Protein 8WR2 (pdb70)

Organism: Homo sapiens (NCBI:txid9606)

Secondary structure (DSSP, 8-state):
--EEEEEEEEESSS-STHHHHHHHHHHTT-EEEEEEEEEESS-TTSS---EEE--HHHHHHHHHHHHHTT----SEEEE-----HHHHHHHHHHHHHHHHH-TT-EEEE----EEEETTEEEESS-TTHHHHIIIIIHHH-SEE---HHHHHHHHS----SHHHHHHHHHHHHHHS-SEEEE---S---TT-TTEEEEEEEEEEE---EEEEEEEEEEE--SS--SSHHHHHHHHHHHHHHH-TT-HHHHHHHHHHHHHHHHHHHHHHHHHHH-TTPPPPTTTTS---GGGHHHHHSPPP----EE-/--EEEEEEEEESSS-STHHHHHHHHHHTT-EEEEEEEEEESS-TTSS---EEE--HHHHHHHHHHHHHTT----SEEEE-----HHHHHHHHHHHHHHHHH-TT-EEEE----EEEETTEEEESS-TTHHHHIIIIIHHH-SEE--BHHHHHHHHT----SHHHHHHHHHHHHHHS-SEEEEEESSS-BTTBSSEEEEEEEEEEE-TTS-EEEEEEEEEEEPPSS--SSHHHHHHHHHHHHHHHSTT-HHHHHHHHHHHHHHHHHHHHHHHHHHH-TTPPPPTTTTS---GGGHHHHHSPPP-SPPEE-

Foldseek 3Di:
DAEEEFEFAAEQAFAAGCNLQPVLVVLLPYNYDYHHQWYKPDDPQAPDIDTGGHALVNVVVVVVVCVVVVNLAHQEYEYEDDADQNNLVSVLVSLVVNCVVPVNRAYQYAPAFFQDDPHDTDGDYDPVCQVCCQQGVLQSHAAYEYEQSNLCSNQVHHDDEPVVVVVSVVSSVVSHYQKYKYKYLRYDDPPDNQWIKIKIKGWDQDPVGDIDMWIWMWTGRDDPDDAHRLSVNLSSQLVSLCVVVVPCSQRSNQLSVLLSRVQQVVLVVQQCVVQDPPGDGDNSSNRGPPVVSSVCSNPNDRDTGIDTD/DAEEEFEFAAEQDFAAGCNLQPVLVVLQPYNYDYHHQWYKNDDPQDPDIDTGGHDLVNVVVVVVVCVVVVNLAHQEYEYEDDADQSNLVSVLVSLVVSCVVPVNRAYQYALAFFDADVNRTDGDYDPVVLVCCLQGVLQSHAAYEAAQVNLCSNQVHHDDEPVSSVVSVVVSVVSHYQKYKHQFDPYDDPVDPQWTKIKIKGWDPPVDTDMWIKMWIGRDDDDDAHRLSVNLSSQLVVLCVVVVPCNQVSNQLSVLLSVVQQVVLVVQQCVVQDPPGRGDRSSNRTPNVVSSVCSNPNDGDIGMDID

Solvent-accessible surface area: 24996 Å² total; per-residue (Å²): 191,19,67,0,4,0,4,5,13,12,4,0,10,2,6,13,5,3,14,0,0,24,2,0,0,7,4,20,40,4,10,0,1,5,4,9,11,15,20,28,0,0,15,87,49,16,92,72,119,70,19,34,58,15,75,15,103,46,2,84,67,0,12,49,0,3,97,74,15,89,2,5,91,3,41,15,0,1,4,2,85,9,108,45,98,59,10,1,27,32,2,1,65,5,0,79,59,1,42,140,84,28,115,197,5,39,1,0,0,11,0,20,0,0,50,41,118,158,75,127,39,53,54,105,13,66,137,73,0,28,62,10,2,74,124,86,0,0,62,36,2,39,11,0,9,0,27,7,20,6,0,18,47,5,16,63,111,107,4,126,40,56,133,61,0,23,103,1,1,51,41,0,16,99,50,33,0,76,6,0,0,1,25,4,64,91,8,100,19,131,123,40,121,73,38,47,0,0,0,0,0,12,92,58,167,51,151,95,34,59,74,61,68,39,51,1,25,0,28,14,131,69,11,113,31,129,20,69,9,43,38,21,0,20,2,0,0,0,0,0,15,9,74,87,46,80,99,60,0,52,44,0,2,9,45,0,6,0,0,12,32,31,0,22,54,74,0,7,107,45,0,105,87,107,16,23,173,91,83,219,22,44,57,71,30,28,15,2,27,0,8,75,0,24,138,28,0,46,113,5,137,71,73,28,132,6,81,113,77,178,21,58,0,4,0,6,5,16,12,4,0,12,1,6,13,4,3,14,0,0,21,1,0,0,6,4,19,39,4,10,0,1,6,4,7,10,26,20,33,0,0,13,80,49,15,89,73,103,78,21,37,66,15,74,23,106,47,2,86,66,1,18,41,0,3,93,64,25,106,2,2,106,2,50,15,0,2,4,1,88,14,119,54,103,61,8,1,22,33,2,2,76,6,0,77,61,0,43,142,83,32,116,206,5,39,0,0,0,11,0,20,0,0,46,50,136,153,44,111,34,47,67,94,10,59,136,71,0,29,62,8,1,76,129,102,0,0,61,33,2,41,11,0,3,0,14,7,20,6,0,20,43,4,18,65,123,152,10,132,35,54,103,52,0,28,123,1,0,55,56,0,6,93,51,28,0,66,5,0,0,2,31,30,19,85,12,112,15,124,120,30,110,73,49,32,1,2,2,0,0,14,69,57,174,108,76,61,97,48,70,19,67,0,36,1,32,28,100,104,29,137,35,85,33,55,9,43,38,19,0,14,2,0,0,0,0,0,16,10,75,87,50,81,104,60,0,56,37,0,1,6,48,0,8,0,0,11,39,31,0,23,50,80,0,15,101,44,0,118,85,110,19,22,176,87,88,201,23,43,57,66,36,10,17,1,31,0,6,76,0,33,194,27,0,39,115,6,132,71,72,22,121,2,78,89,102

Nearest PDB structures (foldseek):
  4eoh-assembly1_B  TM=9.957E-01  e=9.924E-60  Homo sapiens
  4en4-assembly1_A  TM=9.966E-01  e=2.784E-59  Homo sapiens
  3fhx-assembly1_B  TM=9.952E-01  e=4.664E-59  Homo sapiens
  3keu-assembly1_B  TM=9.971E-01  e=4.664E-59  Homo sapiens
  6yk0-assembly2_D  TM=9.897E-01  e=1.425E-55  Mus musculus

Radius of gyration: 25.41 Å; Cα contacts (8 Å, |Δi|>4): 1283; chains: 2; bounding box: 56×67×77 Å

GO terms:
  GO:0009443 pyridoxal 5'-phosphate salvage (P, IDA)
  GO:0008478 pyridoxal kinase activity (F, EXP)
  GO:0009443 pyridoxal 5'-phosphate salvage (P, IC)
  GO:0008478 pyridoxal kinase activity (F, IMP)
  GO:0009443 pyridoxal 5'-phosphate salvage (P, IMP)
  GO:0034774 secretory granule lumen (C, TAS)
  GO:0035580 specific granule lumen (C, TAS)
  GO:0005576 extracellular region (C, TAS)
  GO:0005829 cytosol (C, TAS)
  GO:0005654 nucleoplasm (C, IDA)
  GO:0000287 magnesium ion binding (F, IDA)
  GO:0005524 ATP binding (F, IDA)
  GO:0030170 pyridoxal phosphate binding (F, IDA)
  GO:0030955 potassium ion binding (F, IDA)
  GO:0031402 sodium ion binding (F, IDA)
  GO:0031403 lithium ion binding (F, IDA)
  GO:0008270 zinc ion binding (F, IDA)
  GO:0008478 pyridoxal kinase activity (F, IDA)
  GO:0042803 protein homodimerization activity (F, IDA)
  GO:0070062 extracellular exosome (C, HDA)

Structure (mmCIF, N/CA/C/O backbone):
data_8WR2
#
_entry.id   8WR2
#
_cell.length_a   94.540
_cell.length_b   116.110
_cell.length_c   169.080
_cell.angle_alpha   90.00
_cell.angle_beta   90.00
_cell.angle_gamma   90.00
#
_symmetry.space_group_name_H-M   'I 2 2 2'
#
loop_
_entity.id
_entity.type
_entity.pdbx_description
1 polymer 'Pyridoxal kinase'
2 branched alpha-D-glucopyranose-(1-1)-alpha-D-glucopyranose
3 non-polymer 'SODIUM ION'
4 non-polymer 2-(3,4-dihydroxyphenyl)-5,7-dihydroxy-4H-chromen-4-one
5 non-polymer (4S)-2-METHYL-2,4-PENTANEDIOL
6 non-polymer 'DIMETHYL SULFOXIDE'
7 water water
#
loop_
_atom_site.group_PDB
_atom_site.id
_atom_site.type_symbol
_atom_site.label_atom_id
_atom_site.label_alt_id
_atom_site.label_comp_id
_atom_site.label_asym_id
_atom_site.label_entity_id
_atom_site.label_seq_id
_atom_site.pdbx_PDB_ins_code
_atom_site.Cartn_x
_atom_site.Cartn_y
_atom_site.Cartn_z
_atom_site.occupancy
_atom_site.B_iso_or_equiv
_atom_site.auth_seq_id
_atom_site.auth_comp_id
_atom_site.auth_asym_id
_atom_site.auth_atom_id
_atom_site.pdbx_PDB_model_num
ATOM 1 N N . GLU A 1 4 ? 16.604 0.875 21.510 1.00 60.62 4 GLU B N 1
ATOM 2 C CA . GLU A 1 4 ? 16.429 0.696 20.070 1.00 57.44 4 GLU B CA 1
ATOM 3 C C . GLU A 1 4 ? 16.262 2.041 19.349 1.00 51.44 4 GLU B C 1
ATOM 4 O O . GLU A 1 4 ? 16.857 2.233 18.289 1.00 51.75 4 GLU B O 1
ATOM 10 N N . CYS A 1 5 ? 15.472 2.978 19.894 1.00 41.88 5 CYS B N 1
ATOM 11 C CA . CYS A 1 5 ? 15.338 4.302 19.277 1.00 39.95 5 CYS B CA 1
ATOM 12 C C . CYS A 1 5 ? 16.031 5.344 20.151 1.00 39.90 5 CYS B C 1
ATOM 13 O O . CYS A 1 5 ? 15.516 5.719 21.210 1.00 36.66 5 CYS B O 1
ATOM 16 N N . ARG A 1 6 ? 17.174 5.834 19.681 1.00 38.76 6 ARG B N 1
ATOM 17 C CA . ARG A 1 6 ? 18.076 6.667 20.468 1.00 37.59 6 ARG B CA 1
ATOM 18 C C . ARG A 1 6 ? 17.908 8.137 20.107 1.00 36.13 6 ARG B C 1
ATOM 19 O O . ARG A 1 6 ? 17.986 8.510 18.931 1.00 36.10 6 ARG B O 1
ATOM 27 N N . VAL A 1 7 ? 17.708 8.959 21.133 1.00 31.54 7 VAL B N 1
ATOM 28 C CA . VAL A 1 7 ? 17.493 10.395 21.015 1.00 33.08 7 VAL B CA 1
ATOM 29 C C . VAL A 1 7 ? 18.628 11.087 21.758 1.00 35.24 7 VAL B C 1
ATOM 30 O O . VAL A 1 7 ? 18.880 10.779 22.927 1.00 35.54 7 VAL B O 1
ATOM 34 N N . LEU A 1 8 ? 19.301 12.013 21.098 1.00 34.97 8 LEU B N 1
ATOM 35 C CA . LEU A 1 8 ? 20.252 12.893 21.775 1.00 36.24 8 LEU B CA 1
ATOM 36 C C . LEU A 1 8 ? 19.583 14.254 21.981 1.00 33.87 8 LEU B C 1
ATOM 37 O O . LEU A 1 8 ? 19.339 14.988 21.017 1.00 33.26 8 LEU B O 1
ATOM 42 N N . SER A 1 9 ? 19.274 14.587 23.233 1.00 32.90 9 SER B N 1
ATOM 43 C CA . SER A 1 9 ? 18.578 15.821 23.570 1.00 32.57 9 SER B CA 1
ATOM 44 C C . SER A 1 9 ? 19.560 16.775 24.247 1.00 32.07 9 SER B C 1
ATOM 45 O O . SER A 1 9 ? 20.077 16.468 25.323 1.00 32.85 9 SER B O 1
ATOM 48 N N . ILE A 1 10 ? 19.806 17.925 23.629 1.00 34.27 10 ILE B N 1
ATOM 49 C CA . ILE A 1 10 ? 20.758 18.913 24.138 1.00 33.17 10 ILE B CA 1
ATOM 50 C C . ILE A 1 10 ? 19.964 20.132 24.583 1.00 37.41 10 ILE B C 1
ATOM 51 O O . ILE A 1 10 ? 19.645 20.999 23.755 1.00 35.54 10 ILE B O 1
ATOM 56 N N . GLN A 1 11 ? 19.662 20.213 25.890 1.00 34.00 11 GLN B N 1
ATOM 57 C CA . GLN A 1 11 ? 18.771 21.225 26.444 1.00 33.68 11 GLN B CA 1
ATOM 58 C C . GLN A 1 11 ? 19.125 21.521 27.904 1.00 34.51 11 GLN B C 1
ATOM 59 O O . GLN A 1 11 ? 19.942 20.840 28.521 1.00 35.98 11 GLN B O 1
ATOM 65 N N . SER A 1 12 ? 18.454 22.536 28.455 1.00 34.87 12 SER B N 1
ATOM 66 C CA . SER A 1 12 ? 18.665 22.971 29.835 1.00 36.08 12 SER B CA 1
ATOM 67 C C . SER A 1 12 ? 18.290 21.888 30.846 1.00 36.80 12 SER B C 1
ATOM 68 O O . SER A 1 12 ? 17.353 21.111 30.640 1.00 34.01 12 SER B O 1
ATOM 71 N N . HIS A 1 13 ? 18.998 21.879 31.981 1.00 35.21 13 HIS B N 1
ATOM 72 C CA . HIS A 1 13 ? 18.605 21.095 33.152 1.00 34.20 13 HIS B CA 1
ATOM 73 C C . HIS A 1 13 ? 18.321 22.028 34.320 1.00 36.79 13 HIS B C 1
ATOM 74 O O . HIS A 1 13 ? 19.053 22.999 34.533 1.00 36.82 13 HIS B O 1
ATOM 81 N N . VAL A 1 14 ? 17.248 21.744 35.070 1.00 33.26 14 VAL B N 1
ATOM 82 C CA . VAL A 1 14 ? 16.961 22.444 36.311 1.00 36.38 14 VAL B CA 1
ATOM 83 C C . VAL A 1 14 ? 16.891 21.400 37.416 1.00 38.69 14 VAL B C 1
ATOM 84 O O . VAL A 1 14 ? 16.548 20.235 37.170 1.00 34.66 14 VAL B O 1
ATOM 88 N N . ILE A 1 15 ? 17.242 21.823 38.639 1.00 35.81 15 ILE B N 1
ATOM 89 C CA . ILE A 1 15 ? 17.109 20.955 39.813 1.00 34.66 15 ILE B CA 1
ATOM 90 C C . ILE A 1 15 ? 15.642 20.790 40.183 1.00 35.32 15 ILE B C 1
ATOM 91 O O . ILE A 1 15 ? 15.106 19.681 40.232 1.00 38.26 15 ILE B O 1
ATOM 96 N N . ARG A 1 16 ? 14.992 21.894 40.501 1.00 36.10 16 ARG B N 1
ATOM 97 C CA . ARG A 1 16 ? 13.569 21.916 40.781 1.00 36.23 16 ARG B CA 1
ATOM 98 C C . ARG A 1 16 ? 12.842 22.263 39.487 1.00 37.40 16 ARG B C 1
ATOM 99 O O . ARG A 1 16 ? 13.140 23.295 38.876 1.00 38.76 16 ARG B O 1
ATOM 107 N N . GLY A 1 17 ? 11.890 21.424 39.088 1.00 35.34 17 GLY B N 1
ATOM 108 C CA . GLY A 1 17 ? 10.935 21.800 38.057 1.00 36.21 17 GLY B CA 1
ATOM 109 C C . GLY A 1 17 ? 11.182 21.085 36.740 1.00 37.34 17 GLY B C 1
ATOM 110 O O . GLY A 1 17 ? 12.021 20.182 36.626 1.00 32.58 17 GLY B O 1
ATOM 111 N N . TYR A 1 18 ? 10.415 21.513 35.717 1.00 34.25 18 TYR B N 1
ATOM 112 C CA . TYR A 1 18 ? 10.328 20.772 34.449 1.00 34.95 18 TYR B CA 1
ATOM 113 C C . TYR A 1 18 ? 10.354 21.742 33.272 1.00 37.15 18 TYR B C 1
ATOM 114 O O . TYR A 1 18 ? 9.304 22.205 32.819 1.00 39.57 18 TYR B O 1
ATOM 123 N N . VAL A 1 19 ? 11.564 22.058 32.801 1.00 35.58 19 VAL B N 1
ATOM 124 C CA . VAL A 1 19 ? 11.787 22.792 31.568 1.00 35.09 19 VAL B CA 1
ATOM 125 C C . VAL A 1 19 ? 12.948 22.111 30.860 1.00 34.61 19 VAL B C 1
ATOM 126 O O . VAL A 1 19 ? 13.703 21.356 31.471 1.00 35.60 19 VAL B O 1
ATOM 130 N N . GLY A 1 20 ? 13.092 22.382 29.560 1.00 33.40 20 GLY B N 1
ATOM 131 C CA . GLY A 1 20 ? 14.233 21.834 28.825 1.00 31.56 20 GLY B CA 1
ATOM 132 C C . GLY A 1 20 ? 14.281 20.304 28.899 1.00 31.88 20 GLY B C 1
ATOM 133 O O . GLY A 1 20 ? 13.264 19.615 28.746 1.00 32.43 20 GLY B O 1
ATOM 134 N N . ASN A 1 21 ? 15.469 19.758 29.183 1.00 31.95 21 ASN B N 1
ATOM 135 C CA . ASN A 1 21 ? 15.613 18.309 29.322 1.00 34.08 21 ASN B CA 1
ATOM 136 C C . ASN A 1 21 ? 14.761 17.714 30.443 1.00 32.90 21 ASN B C 1
ATOM 137 O O . ASN A 1 21 ? 14.458 16.512 30.397 1.00 33.16 21 ASN B O 1
ATOM 142 N N . ARG A 1 22 ? 14.383 18.502 31.451 1.00 33.77 22 ARG B N 1
ATOM 143 C CA . ARG A 1 22 ? 13.528 17.970 32.510 1.00 33.47 22 ARG B CA 1
ATOM 144 C C . ARG A 1 22 ? 12.099 17.789 32.020 1.00 35.18 22 ARG B C 1
ATOM 145 O O . ARG A 1 22 ? 11.388 16.890 32.490 1.00 34.16 22 ARG B O 1
ATOM 153 N N . ALA A 1 23 ? 11.648 18.660 31.108 1.00 33.29 23 ALA B N 1
ATOM 154 C CA . ALA A 1 23 ? 10.349 18.474 30.479 1.00 35.65 23 ALA B CA 1
ATOM 155 C C . ALA A 1 23 ? 10.379 17.348 29.448 1.00 33.29 23 ALA B C 1
ATOM 156 O O . ALA A 1 23 ? 9.403 16.608 29.330 1.00 36.50 23 ALA B O 1
ATOM 158 N N . ALA A 1 24 ? 11.485 17.180 28.720 1.00 31.47 24 ALA B N 1
ATOM 159 C CA . ALA A 1 24 ? 11.525 16.234 27.605 1.00 33.55 24 ALA B CA 1
ATOM 160 C C . ALA A 1 24 ? 11.866 14.800 28.014 1.00 34.88 24 ALA B C 1
ATOM 161 O O . ALA A 1 24 ? 11.385 13.861 27.369 1.00 31.04 24 ALA B O 1
ATOM 163 N N . THR A 1 25 ? 12.661 14.592 29.072 1.00 31.90 25 THR B N 1
ATOM 164 C CA . THR A 1 25 ? 13.298 13.289 29.239 1.00 30.69 25 THR B CA 1
ATOM 165 C C . THR A 1 25 ? 12.320 12.249 29.771 1.00 33.43 25 THR B C 1
ATOM 166 O O . THR A 1 25 ? 12.141 11.194 29.155 1.00 31.99 25 THR B O 1
ATOM 170 N N . PHE A 1 26 ? 11.713 12.510 30.935 1.00 32.08 26 PHE B N 1
ATOM 171 C CA . PHE A 1 26 ? 10.789 11.535 31.517 1.00 33.73 26 PHE B CA 1
ATOM 172 C C . PHE A 1 26 ? 9.700 11.091 30.548 1.00 32.09 26 PHE B C 1
ATOM 173 O O . PHE A 1 26 ? 9.489 9.878 30.421 1.00 31.34 26 PHE B O 1
ATOM 181 N N . PRO A 1 27 ? 8.991 11.986 29.842 1.00 32.17 27 PRO B N 1
ATOM 182 C CA . PRO A 1 27 ? 7.947 11.499 28.916 1.00 32.21 27 PRO B CA 1
ATOM 183 C C . PRO A 1 27 ? 8.505 10.613 27.816 1.00 31.88 27 PRO B C 1
ATOM 184 O O . PRO A 1 27 ? 7.920 9.566 27.510 1.00 32.56 27 PRO B O 1
ATOM 188 N N . LEU A 1 28 ? 9.640 10.989 27.227 1.00 30.11 28 LEU B N 1
ATOM 189 C CA . LEU A 1 28 ? 10.212 10.147 26.182 1.00 32.96 28 LEU B CA 1
ATOM 190 C C . LEU A 1 28 ? 10.669 8.812 26.740 1.00 31.96 28 LEU B C 1
ATOM 191 O O . LEU A 1 28 ? 10.547 7.786 26.062 1.00 31.23 28 LEU B O 1
ATOM 196 N N . GLN A 1 29 ? 11.224 8.802 27.966 1.00 31.04 29 GLN B N 1
ATOM 197 C CA . GLN A 1 29 ? 11.589 7.525 28.588 1.00 30.88 29 GLN B CA 1
ATOM 198 C C . GLN A 1 29 ? 10.353 6.668 28.846 1.00 31.85 29 GLN B C 1
ATOM 199 O O . GLN A 1 29 ? 10.382 5.447 28.665 1.00 32.09 29 GLN B O 1
ATOM 205 N N . VAL A 1 30 ? 9.267 7.295 29.301 1.00 30.43 30 VAL B N 1
ATOM 206 C CA . VAL A 1 30 ? 8.020 6.575 29.553 1.00 31.20 30 VAL B CA 1
ATOM 207 C C . VAL A 1 30 ? 7.501 5.932 28.264 1.00 33.13 30 VAL B C 1
ATOM 208 O O . VAL A 1 30 ? 6.913 4.842 28.288 1.00 34.42 30 VAL B O 1
ATOM 212 N N . LEU A 1 31 ? 7.721 6.589 27.129 1.00 32.84 31 LEU B N 1
ATOM 213 C CA . LEU A 1 31 ? 7.297 6.108 25.821 1.00 35.11 31 LEU B CA 1
ATOM 214 C C . LEU A 1 31 ? 8.289 5.145 25.189 1.00 35.55 31 LEU B C 1
ATOM 215 O O . LEU A 1 31 ? 8.047 4.687 24.070 1.00 39.57 31 LEU B O 1
ATOM 220 N N . GLY A 1 32 ? 9.381 4.811 25.877 1.00 35.73 32 GLY B N 1
ATOM 221 C CA . GLY A 1 32 ? 10.284 3.770 25.422 1.00 34.26 32 GLY B CA 1
ATOM 222 C C . GLY A 1 32 ? 11.501 4.223 24.650 1.00 37.93 32 GLY B C 1
ATOM 223 O O . GLY A 1 32 ? 12.242 3.369 24.147 1.00 35.14 32 GLY B O 1
ATOM 224 N N . PHE A 1 33 ? 11.747 5.531 24.550 1.00 32.73 33 PHE B N 1
ATOM 225 C CA . PHE A 1 33 ? 12.917 6.027 23.831 1.00 32.39 33 PHE B CA 1
ATOM 226 C C . PHE A 1 33 ? 14.160 5.971 24.722 1.00 35.06 33 PHE B C 1
ATOM 227 O O . PHE A 1 33 ? 14.104 6.304 25.908 1.00 33.78 33 PHE B O 1
ATOM 235 N N . GLU A 1 34 ? 15.289 5.571 24.135 1.00 36.38 34 GLU B N 1
ATOM 236 C CA . GLU A 1 34 ? 16.605 5.658 24.786 1.00 37.90 34 GLU B CA 1
ATOM 237 C C . GLU A 1 34 ? 17.094 7.095 24.614 1.00 36.10 34 GLU B C 1
ATOM 238 O O . GLU A 1 34 ? 17.863 7.417 23.710 1.00 36.40 34 GLU B O 1
ATOM 244 N N . ILE A 1 35 ? 16.622 7.981 25.467 1.00 35.11 35 ILE B N 1
ATOM 245 C CA . ILE A 1 35 ? 16.984 9.385 25.336 1.00 34.38 35 ILE B CA 1
ATOM 246 C C . ILE A 1 35 ? 18.191 9.680 26.215 1.00 35.36 35 ILE B C 1
ATOM 247 O O . ILE A 1 35 ? 18.225 9.327 27.406 1.00 36.20 35 ILE B O 1
ATOM 252 N N . ASP A 1 36 ? 19.197 10.290 25.597 1.00 38.53 36 ASP B N 1
ATOM 253 C CA . ASP A 1 36 ? 20.444 10.696 26.227 1.00 37.87 36 ASP B CA 1
ATOM 254 C C . ASP A 1 36 ? 20.417 12.213 26.376 1.00 36.16 36 ASP B C 1
ATOM 255 O O . ASP A 1 36 ? 20.192 12.927 25.391 1.00 34.63 36 ASP B O 1
ATOM 260 N N . ALA A 1 37 ? 20.649 12.705 27.590 1.00 34.27 37 ALA B N 1
ATOM 261 C CA . ALA A 1 37 ? 20.446 14.121 27.908 1.00 34.83 37 ALA B CA 1
ATOM 262 C C . ALA A 1 37 ? 21.795 14.811 28.069 1.00 36.59 37 ALA B C 1
ATOM 263 O O . ALA A 1 37 ? 22.527 14.545 29.031 1.00 37.26 37 ALA B O 1
ATOM 265 N N . VAL A 1 38 ? 22.112 15.713 27.151 1.00 35.80 38 VAL B N 1
ATOM 266 C CA . VAL A 1 38 ? 23.225 16.636 27.334 1.00 37.83 38 VAL B CA 1
ATOM 267 C C . VAL A 1 38 ? 22.665 17.908 27.955 1.00 36.91 38 VAL B C 1
ATOM 268 O O . VAL A 1 38 ? 21.856 18.607 27.331 1.00 36.66 38 VAL B O 1
ATOM 272 N N . ASN A 1 39 ? 23.108 18.224 29.169 1.00 33.57 39 ASN B N 1
ATOM 273 C CA . ASN A 1 39 ? 22.559 19.344 29.924 1.00 37.21 39 ASN B CA 1
ATOM 274 C C . ASN A 1 39 ? 23.369 20.583 29.584 1.00 40.66 39 ASN B C 1
ATOM 275 O O . ASN A 1 39 ? 24.521 20.721 30.012 1.00 39.34 39 ASN B O 1
ATOM 280 N N . SER A 1 40 ? 22.762 21.480 28.814 1.00 37.88 40 SER B N 1
ATOM 281 C CA . SER A 1 40 ? 23.456 22.661 28.321 1.00 39.43 40 SER B CA 1
ATOM 282 C C . SER A 1 40 ? 23.567 23.738 29.383 1.00 39.05 40 SER B C 1
ATOM 283 O O . SER A 1 40 ? 24.389 24.647 29.234 1.00 41.40 40 SER B O 1
ATOM 286 N N . VAL A 1 41 ? 22.726 23.685 30.420 1.00 36.32 41 VAL B N 1
ATOM 287 C CA . VAL A 1 41 ? 22.923 24.430 31.660 1.00 38.90 41 VAL B CA 1
ATOM 288 C C . VAL A 1 41 ? 22.492 23.525 32.813 1.00 41.49 41 VAL B C 1
ATOM 289 O O . VAL A 1 41 ? 21.834 22.494 32.615 1.00 35.23 41 VAL B O 1
ATOM 293 N N . GLN A 1 42 ? 22.916 23.887 34.024 1.00 35.89 42 GLN B N 1
ATOM 294 C CA . GLN A 1 42 ? 22.382 23.281 35.241 1.00 35.81 42 GLN B CA 1
ATOM 295 C C . GLN A 1 42 ? 22.022 24.434 36.167 1.00 40.16 42 GLN B C 1
ATOM 296 O O . GLN A 1 42 ? 22.905 25.078 36.745 1.00 40.37 42 GLN B O 1
ATOM 302 N N . PHE A 1 43 ? 20.728 24.724 36.278 1.00 36.24 43 PHE B N 1
ATOM 303 C CA . PHE A 1 43 ? 20.248 25.797 37.132 1.00 38.14 43 PHE B CA 1
ATOM 304 C C . PHE A 1 43 ? 19.397 25.235 38.257 1.00 38.62 43 PHE B C 1
ATOM 305 O O . PHE A 1 43 ? 18.829 24.142 38.156 1.00 34.97 43 PHE B O 1
ATOM 313 N N . SER A 1 44 ? 19.273 26.028 39.321 1.00 34.96 44 SER B N 1
ATOM 314 C CA . SER A 1 44 ? 18.462 25.608 40.458 1.00 37.25 44 SER B CA 1
ATOM 315 C C . SER A 1 44 ? 16.995 25.458 40.059 1.00 37.34 44 SER B C 1
ATOM 316 O O . SER A 1 44 ? 16.295 24.558 40.541 1.00 36.78 44 SER B O 1
ATOM 319 N N . ASN A 1 45 ? 16.523 26.317 39.166 1.00 33.44 45 ASN B N 1
ATOM 320 C CA . ASN A 1 45 ? 15.131 26.355 38.730 1.00 36.11 45 ASN B CA 1
ATOM 321 C C . ASN A 1 45 ? 15.093 27.279 37.515 1.00 35.61 45 ASN B C 1
ATOM 322 O O . ASN A 1 45 ? 16.122 27.839 37.117 1.00 35.21 45 ASN B O 1
ATOM 327 N N . HIS A 1 46 ? 13.917 27.421 36.905 1.00 35.88 46 HIS B N 1
ATOM 328 C CA . HIS A 1 46 ? 13.908 28.217 35.682 1.00 36.37 46 HIS B CA 1
ATOM 329 C C . HIS A 1 46 ? 13.884 29.711 36.030 1.00 42.55 46 HIS B C 1
ATOM 330 O O . HIS A 1 46 ? 13.640 30.109 37.178 1.00 37.44 46 HIS B O 1
ATOM 337 N N . THR A 1 47 ? 14.163 30.546 35.020 1.00 39.39 47 THR B N 1
ATOM 338 C CA . THR A 1 47 ? 14.369 31.974 35.252 1.00 43.76 47 THR B CA 1
ATOM 339 C C . THR A 1 47 ? 13.072 32.752 35.438 1.00 44.92 47 THR B C 1
ATOM 340 O O . THR A 1 47 ? 13.125 33.982 35.564 1.00 42.77 47 THR B O 1
ATOM 344 N N . GLY A 1 48 ? 11.921 32.084 35.454 1.00 42.22 48 GLY B N 1
ATOM 345 C CA . GLY A 1 48 ? 10.677 32.741 35.819 1.00 45.10 48 GLY B CA 1
ATOM 346 C C . GLY A 1 48 ? 10.473 32.951 37.308 1.00 46.88 48 GLY B C 1
ATOM 347 O O . GLY A 1 48 ? 9.556 33.677 37.710 1.00 47.41 48 GLY B O 1
ATOM 348 N N . TYR A 1 49 ? 11.299 32.324 38.137 1.00 41.82 49 TYR B N 1
ATOM 349 C CA . TYR A 1 49 ? 11.231 32.493 39.578 1.00 41.22 49 TYR B CA 1
ATOM 350 C C . TYR A 1 49 ? 11.869 33.815 39.975 1.00 43.40 49 TYR B C 1
ATOM 351 O O . TYR A 1 49 ? 12.714 34.358 39.261 1.00 42.61 49 TYR B O 1
ATOM 360 N N . ALA A 1 50 ? 11.502 34.289 41.164 1.00 44.04 50 ALA B N 1
ATOM 361 C CA . ALA A 1 50 ? 12.175 35.450 41.744 1.00 47.02 50 ALA B CA 1
ATOM 362 C C . ALA A 1 50 ? 13.692 35.281 41.755 1.00 49.04 50 ALA B C 1
ATOM 363 O O . ALA A 1 50 ? 14.425 36.224 41.444 1.00 47.62 50 ALA B O 1
ATOM 365 N N . HIS A 1 51 ? 14.190 34.086 42.097 1.00 43.04 51 HIS B N 1
ATOM 366 C CA . HIS A 1 51 ? 15.628 33.836 42.152 1.00 41.13 51 HIS B CA 1
ATOM 367 C C . HIS A 1 51 ? 15.997 32.613 41.320 1.00 44.04 51 HIS B C 1
ATOM 368 O O . HIS A 1 51 ? 15.174 31.728 41.090 1.00 42.62 51 HIS B O 1
ATOM 375 N N . TRP A 1 52 ? 17.264 32.564 40.907 1.00 40.41 52 TRP B N 1
ATOM 376 C CA . TRP A 1 52 ? 17.839 31.426 40.210 1.00 44.71 52 TRP B CA 1
ATOM 377 C C . TRP A 1 52 ? 19.351 31.581 40.196 1.00 45.61 52 TRP B C 1
ATOM 378 O O . TRP A 1 52 ? 19.874 32.699 40.128 1.00 44.55 52 TRP B O 1
ATOM 389 N N . LYS A 1 53 ? 20.042 30.446 40.276 1.00 39.94 53 LYS B N 1
ATOM 390 C CA . LYS A 1 53 ? 21.490 30.356 40.141 1.00 40.67 53 LYS B CA 1
ATOM 391 C C . LYS A 1 53 ? 21.846 29.080 39.398 1.00 41.09 53 LYS B C 1
ATOM 392 O O . LYS A 1 53 ? 21.098 28.103 39.439 1.00 40.03 53 LYS B O 1
ATOM 398 N N . GLY A 1 54 ? 22.993 29.082 38.730 1.00 42.15 54 GLY B N 1
ATOM 399 C CA . GLY A 1 54 ? 23.455 27.862 38.104 1.00 43.15 54 GLY B CA 1
ATOM 400 C C . GLY A 1 54 ? 24.662 28.105 37.227 1.00 43.07 54 GLY B C 1
ATOM 401 O O . GLY A 1 54 ? 25.244 29.187 37.219 1.00 43.49 54 GLY B O 1
ATOM 402 N N . GLN A 1 55 ? 25.018 27.067 36.487 1.00 41.52 55 GLN B N 1
ATOM 403 C CA . GLN A 1 55 ? 26.203 27.045 35.645 1.00 44.34 55 GLN B CA 1
ATOM 404 C C . GLN A 1 55 ? 25.816 26.711 34.207 1.00 48.20 55 GLN B C 1
ATOM 405 O O . GLN A 1 55 ? 24.858 25.973 33.952 1.00 42.84 55 GLN B O 1
ATOM 411 N N . VAL A 1 56 ? 26.576 27.246 33.262 1.00 45.19 56 VAL B N 1
ATOM 412 C CA . VAL A 1 56 ? 26.291 27.081 31.845 1.00 45.83 56 VAL B CA 1
ATOM 413 C C . VAL A 1 56 ? 27.350 26.158 31.252 1.00 45.98 56 VAL B C 1
ATOM 414 O O . VAL A 1 56 ? 28.521 26.226 31.635 1.00 50.21 56 VAL B O 1
ATOM 418 N N . LEU A 1 57 ? 26.936 25.254 30.361 1.00 42.64 57 LEU B N 1
ATOM 419 C CA . LEU A 1 57 ? 27.885 24.483 29.566 1.00 42.22 57 LEU B CA 1
ATOM 420 C C . LEU A 1 57 ? 28.367 25.337 28.397 1.00 48.41 57 LEU B C 1
ATOM 421 O O . LEU A 1 57 ? 27.556 25.974 27.715 1.00 47.82 57 LEU B O 1
ATOM 426 N N . ASN A 1 58 ? 29.677 25.371 28.161 1.00 47.87 58 ASN B N 1
ATOM 427 C CA . ASN A 1 58 ? 30.168 26.121 27.010 1.00 49.55 58 ASN B CA 1
ATOM 428 C C . ASN A 1 58 ? 30.470 25.166 25.857 1.00 49.59 58 ASN B C 1
ATOM 429 O O . ASN A 1 58 ? 30.480 23.940 26.017 1.00 47.06 58 ASN B O 1
ATOM 434 N N . SER A 1 59 ? 30.691 25.749 24.667 1.00 48.37 59 SER B N 1
ATOM 435 C CA . SER A 1 59 ? 30.784 24.942 23.448 1.00 47.94 59 SER B CA 1
ATOM 436 C C . SER A 1 59 ? 31.996 24.019 23.454 1.00 50.64 59 SER B C 1
ATOM 437 O O . SER A 1 59 ? 31.965 22.955 22.822 1.00 48.26 59 SER B O 1
ATOM 440 N N . ASP A 1 60 ? 33.076 24.411 24.134 1.00 49.74 60 ASP B N 1
ATOM 441 C CA . ASP A 1 60 ? 34.242 23.534 24.220 1.00 51.27 60 ASP B CA 1
ATOM 442 C C . ASP A 1 60 ? 33.923 22.292 25.042 1.00 49.39 60 ASP B C 1
ATOM 443 O O . ASP A 1 60 ? 34.350 21.182 24.700 1.00 48.66 60 ASP B O 1
ATOM 448 N N . GLU A 1 61 ? 33.182 22.475 26.137 1.00 46.54 61 GLU B N 1
ATOM 449 C CA . GLU A 1 61 ? 32.750 21.350 26.964 1.00 47.65 61 GLU B CA 1
ATOM 450 C C . GLU A 1 61 ? 31.756 20.461 26.220 1.00 48.32 61 GLU B C 1
ATOM 451 O O . GLU A 1 61 ? 31.803 19.230 26.343 1.00 47.62 61 GLU B O 1
ATOM 457 N N . LEU A 1 62 ? 30.842 21.069 25.451 1.00 43.33 62 LEU B N 1
ATOM 458 C CA . LEU A 1 62 ? 29.942 20.283 24.615 1.00 44.03 62 LEU B CA 1
ATOM 459 C C . LEU A 1 62 ? 30.729 19.420 23.637 1.00 44.37 62 LEU B C 1
ATOM 460 O O . LEU A 1 62 ? 30.439 18.234 23.469 1.00 43.12 62 LEU B O 1
ATOM 465 N N . GLN A 1 63 ? 31.749 19.999 23.001 1.00 49.13 63 GLN B N 1
ATOM 466 C CA . GLN A 1 63 ? 32.579 19.250 22.065 1.00 48.10 63 GLN B CA 1
ATOM 467 C C . GLN A 1 63 ? 33.321 18.109 22.756 1.00 47.71 63 GLN B C 1
ATOM 468 O O . GLN A 1 63 ? 33.460 17.016 22.191 1.00 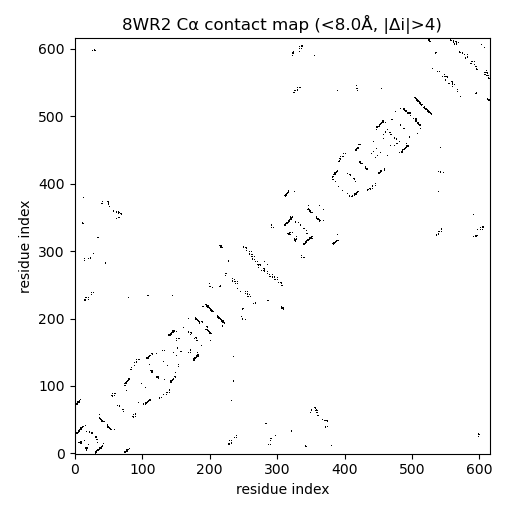49.81 63 GLN B O 1
ATOM 474 N N . GLU A 1 64 ? 33.825 18.357 23.967 0.98 47.45 64 GLU B N 1
ATOM 475 C CA . GLU A 1 64 ? 34.471 17.314 24.764 0.98 50.77 64 GLU B CA 1
ATOM 476 C C . GLU A 1 64 ? 33.540 16.133 25.008 0.98 50.46 64 GLU B C 1
ATOM 477 O O . GLU A 1 64 ? 33.938 14.970 24.862 0.98 50.47 64 GLU B O 1
ATOM 483 N N . LEU A 1 65 ? 32.309 16.410 25.445 1.00 51.19 65 LEU B N 1
ATOM 484 C CA . LEU A 1 65 ? 31.378 15.323 25.736 1.00 47.01 65 LEU B CA 1
ATOM 485 C C . LEU A 1 65 ? 31.056 14.530 24.480 1.00 47.50 65 LEU B C 1
ATOM 486 O O . LEU A 1 65 ? 31.025 13.293 24.507 1.00 47.44 65 LEU B O 1
ATOM 491 N N . TYR A 1 66 ? 30.826 15.222 23.357 1.00 49.06 66 TYR B N 1
ATOM 492 C CA . TYR A 1 66 ? 30.603 14.500 22.112 1.00 47.37 66 TYR B CA 1
ATOM 493 C C . TYR A 1 66 ? 31.826 13.672 21.747 1.00 47.47 66 TYR B C 1
ATOM 494 O O . TYR A 1 66 ? 31.702 12.546 21.251 1.00 46.81 66 TYR B O 1
ATOM 503 N N . GLU A 1 67 ? 33.021 14.203 22.002 1.00 49.59 67 GLU B N 1
ATOM 504 C CA . GLU A 1 67 ? 34.228 13.437 21.707 1.00 50.95 67 GLU B CA 1
ATOM 505 C C . GLU A 1 67 ? 34.278 12.144 22.509 1.00 51.89 67 GLU B C 1
ATOM 506 O O . GLU A 1 67 ? 34.709 11.107 21.998 1.00 51.07 67 GLU B O 1
ATOM 512 N N . GLY A 1 68 ? 33.851 12.186 23.772 1.00 49.40 68 GLY B N 1
ATOM 513 C CA . GLY A 1 68 ? 33.780 10.958 24.541 1.00 49.71 68 GLY B CA 1
ATOM 514 C C . GLY A 1 68 ? 32.854 9.941 23.905 1.00 50.03 68 GLY B C 1
ATOM 515 O O . GLY A 1 68 ? 33.152 8.743 23.881 1.00 49.40 68 GLY B O 1
ATOM 516 N N . LEU A 1 69 ? 31.723 10.406 23.365 1.00 47.82 69 LEU B N 1
ATOM 517 C CA . LEU A 1 69 ? 30.819 9.502 22.660 1.00 47.00 69 LEU B CA 1
ATOM 518 C C . LEU A 1 69 ? 31.477 8.946 21.405 1.00 49.16 69 LEU B C 1
ATOM 519 O O . LEU A 1 69 ? 31.449 7.734 21.163 1.00 47.77 69 LEU B O 1
ATOM 524 N N . ARG A 1 70 ? 32.085 9.822 20.597 1.00 50.34 70 ARG B N 1
ATOM 525 C CA . ARG A 1 70 ? 32.709 9.366 19.357 1.00 52.11 70 ARG B CA 1
ATOM 526 C C . ARG A 1 70 ? 33.779 8.315 19.622 1.00 50.09 70 ARG B C 1
ATOM 527 O O . ARG A 1 70 ? 33.817 7.274 18.955 1.00 52.89 70 ARG B O 1
ATOM 535 N N . LEU A 1 71 ? 34.650 8.560 20.607 1.00 52.63 71 LEU B N 1
ATOM 536 C CA . LEU A 1 71 ? 35.737 7.623 20.890 1.00 53.02 71 LEU B CA 1
ATOM 537 C C . LEU A 1 71 ? 35.224 6.231 21.229 1.00 56.00 71 LEU B C 1
ATOM 538 O O . LEU A 1 71 ? 35.913 5.237 20.976 1.00 57.54 71 LEU B O 1
ATOM 543 N N . ASN A 1 72 ? 34.036 6.130 21.809 1.00 51.45 72 ASN B N 1
ATOM 544 C CA . ASN A 1 72 ? 33.470 4.835 22.141 1.00 49.81 72 ASN B CA 1
ATOM 545 C C . ASN A 1 72 ? 32.547 4.316 21.061 1.00 52.23 72 ASN B C 1
ATOM 546 O O . ASN A 1 72 ? 31.862 3.314 21.279 1.00 53.87 72 ASN B O 1
ATOM 551 N N . ASN A 1 73 ? 32.514 4.979 19.906 1.00 55.39 73 ASN B N 1
ATOM 552 C CA . ASN A 1 73 ? 31.655 4.583 18.796 1.00 58.23 73 ASN B CA 1
ATOM 553 C C . ASN A 1 73 ? 30.184 4.631 19.230 1.00 55.68 73 ASN B C 1
ATOM 554 O O . ASN A 1 73 ? 29.366 3.811 18.816 1.00 55.67 73 ASN B O 1
ATOM 559 N N . MET A 1 74 ? 29.852 5.598 20.096 1.00 52.81 74 MET B N 1
ATOM 560 C CA . MET A 1 74 ? 28.502 5.818 20.610 1.00 53.22 74 MET B CA 1
ATOM 561 C C . MET A 1 74 ? 27.843 7.053 19.998 1.00 53.39 74 MET B C 1
ATOM 562 O O . MET A 1 74 ? 26.932 7.644 20.587 1.00 53.30 74 MET B O 1
ATOM 567 N N . ASN A 1 75 ? 28.276 7.437 18.807 1.00 53.62 75 ASN B N 1
ATOM 568 C CA . ASN A 1 75 ? 27.696 8.574 18.098 1.00 52.54 75 ASN B CA 1
ATOM 569 C C . ASN A 1 75 ? 26.769 8.114 16.981 1.00 51.12 75 ASN B C 1
ATOM 570 O O . ASN A 1 75 ? 26.873 8.542 15.832 1.00 55.22 75 ASN B O 1
ATOM 575 N N . LYS A 1 76 ? 25.857 7.207 17.321 1.00 50.62 76 LYS B N 1
ATOM 576 C CA . LYS A 1 76 ? 24.849 6.672 16.404 1.00 48.36 76 LYS B CA 1
ATOM 577 C C . LYS A 1 76 ? 23.485 6.971 17.018 1.00 46.74 76 LYS B C 1
ATOM 578 O O . LYS A 1 76 ? 23.078 6.303 17.974 1.00 48.75 76 LYS B O 1
ATOM 584 N N . TYR A 1 77 ? 22.784 7.972 16.490 1.00 42.83 77 TYR B N 1
ATOM 585 C CA . TYR A 1 77 ? 21.493 8.369 17.029 1.00 42.49 77 TYR B CA 1
ATOM 586 C C . TYR A 1 77 ? 20.431 8.310 15.943 1.00 41.21 77 TYR B C 1
ATOM 587 O O . TYR A 1 77 ? 20.717 8.496 14.756 1.00 42.05 77 TYR B O 1
ATOM 596 N N . ASP A 1 78 ? 19.201 8.030 16.369 1.00 38.76 78 ASP B N 1
ATOM 597 C CA . ASP A 1 78 ? 18.042 8.116 15.490 1.00 37.72 78 ASP B CA 1
ATOM 598 C C . ASP A 1 78 ? 17.426 9.504 15.466 1.00 39.14 78 ASP B C 1
ATOM 599 O O . ASP A 1 78 ? 16.821 9.892 14.449 1.00 35.63 78 ASP B O 1
ATOM 604 N N . TYR A 1 79 ? 17.564 10.257 16.563 1.00 35.05 79 TYR B N 1
ATOM 605 C CA . TYR A 1 79 ? 17.031 11.610 16.663 1.00 33.83 79 TYR B CA 1
ATOM 606 C C . TYR A 1 79 ? 18.009 12.513 17.402 1.00 35.92 79 TYR B C 1
ATOM 607 O O . TYR A 1 79 ? 18.714 12.082 18.321 1.00 34.47 79 TYR B O 1
ATOM 616 N N . VAL A 1 80 ? 17.983 13.785 17.043 1.00 33.73 80 VAL B N 1
ATOM 617 C CA . VAL A 1 80 ? 18.528 14.843 17.880 1.00 33.68 80 VAL B CA 1
ATOM 618 C C . VAL A 1 80 ? 17.381 15.787 18.217 1.00 35.20 80 VAL B C 1
ATOM 619 O O . VAL A 1 80 ? 16.504 16.036 17.379 1.00 33.29 80 VAL B O 1
ATOM 623 N N . LEU A 1 81 ? 17.379 16.303 19.446 1.00 32.92 81 LEU B N 1
ATOM 624 C CA . LEU A 1 81 ? 16.328 17.191 19.927 1.00 30.92 81 LEU B CA 1
ATOM 625 C C . LEU A 1 81 ? 16.991 18.398 20.578 1.00 32.93 81 LEU B C 1
ATOM 626 O O . LEU A 1 81 ? 17.803 18.235 21.497 1.00 31.30 81 LEU B O 1
ATOM 631 N N . THR A 1 82 ? 16.683 19.600 20.087 1.00 32.62 82 THR B N 1
ATOM 632 C CA . THR A 1 82 ? 17.192 20.821 20.700 1.00 35.44 82 THR B CA 1
ATOM 633 C C . THR A 1 82 ? 16.061 21.823 20.882 1.00 36.11 82 THR B C 1
ATOM 634 O O . THR A 1 82 ? 15.009 21.735 20.247 1.00 35.62 82 THR B O 1
ATOM 638 N N . GLY A 1 83 ? 16.300 22.781 21.769 1.00 33.59 83 GLY B N 1
ATOM 639 C CA . GLY A 1 83 ? 15.333 23.816 22.062 1.00 35.73 83 GLY B CA 1
ATOM 640 C C . GLY A 1 83 ? 16.022 25.116 22.431 1.00 40.12 83 GLY B C 1
ATOM 641 O O . GLY A 1 83 ? 16.819 25.657 21.650 1.00 38.08 83 GLY B O 1
ATOM 642 N N . TYR A 1 84 ? 15.737 25.619 23.625 1.00 36.94 84 TYR B N 1
ATOM 643 C CA . TYR A 1 84 ? 16.280 26.906 24.023 1.00 39.23 84 TYR B CA 1
ATOM 644 C C . TYR A 1 84 ? 17.797 26.834 24.028 1.00 39.18 84 TYR B C 1
ATOM 645 O O . TYR A 1 84 ? 18.395 25.992 24.707 1.00 39.79 84 TYR B O 1
ATOM 654 N N . THR A 1 85 ? 18.415 27.714 23.260 1.00 37.95 85 THR B N 1
ATOM 655 C CA . THR A 1 85 ? 19.863 27.797 23.158 1.00 43.96 85 THR B CA 1
ATOM 656 C C . THR A 1 85 ? 20.240 29.264 23.286 1.00 48.77 85 THR B C 1
ATOM 657 O O . THR A 1 85 ? 19.690 30.122 22.582 1.00 43.29 85 THR B O 1
ATOM 661 N N . ARG A 1 86 ? 21.169 29.548 24.180 0.95 46.00 86 ARG B N 1
ATOM 662 C CA . ARG A 1 86 ? 21.419 30.923 24.574 0.95 47.54 86 ARG B CA 1
ATOM 663 C C . ARG A 1 86 ? 22.573 31.549 23.814 0.95 48.99 86 ARG B C 1
ATOM 664 O O . ARG A 1 86 ? 22.587 32.763 23.612 0.95 55.62 86 ARG B O 1
ATOM 672 N N . ASP A 1 87 ? 23.515 30.747 23.361 1.00 47.00 87 ASP B N 1
ATOM 673 C CA . ASP A 1 87 ? 24.817 31.233 22.952 1.00 51.22 87 ASP B CA 1
ATOM 674 C C . ASP A 1 87 ? 25.116 30.812 21.518 1.00 50.64 87 ASP B C 1
ATOM 675 O O . ASP A 1 87 ? 24.903 29.657 21.148 1.00 47.97 87 ASP B O 1
ATOM 680 N N . LYS A 1 88 ? 25.629 31.756 20.721 1.00 46.79 88 LYS B N 1
ATOM 681 C CA . LYS A 1 88 ? 25.892 31.498 19.305 1.00 49.13 88 LYS B CA 1
ATOM 682 C C . LYS A 1 88 ? 26.977 30.454 19.118 1.00 46.55 88 LYS B C 1
ATOM 683 O O . LYS A 1 88 ? 26.837 29.536 18.306 1.00 46.77 88 LYS B O 1
ATOM 689 N N . SER A 1 89 ? 28.085 30.593 19.838 1.00 47.82 89 SER B N 1
ATOM 690 C CA . SER A 1 89 ? 29.133 29.578 19.768 1.00 47.57 89 SER B CA 1
ATOM 691 C C . SER A 1 89 ? 28.590 28.187 20.114 1.00 48.15 89 SER B C 1
ATOM 692 O O . SER A 1 89 ? 28.970 27.186 19.490 1.00 45.62 89 SER B O 1
ATOM 695 N N . PHE A 1 90 ? 27.692 28.105 21.099 1.00 47.92 90 PHE B N 1
ATOM 696 C CA . PHE A 1 90 ? 27.098 26.817 21.458 1.00 45.63 90 PHE B CA 1
ATOM 697 C C . PHE A 1 90 ? 26.220 26.272 20.328 1.00 43.18 90 PHE B C 1
ATOM 698 O O . PHE A 1 90 ? 26.324 25.097 19.957 1.00 41.47 90 PHE B O 1
ATOM 706 N N . LEU A 1 91 ? 25.324 27.108 19.803 1.00 43.14 91 LEU B N 1
ATOM 707 C CA . LEU A 1 91 ? 24.480 26.713 18.675 1.00 41.71 91 LEU B CA 1
ATOM 708 C C . LEU A 1 91 ? 25.314 26.234 17.490 1.00 43.08 91 LEU B C 1
ATOM 709 O O . LEU A 1 91 ? 24.947 25.267 16.814 1.00 39.86 91 LEU B O 1
ATOM 714 N N . ALA A 1 92 ? 26.434 26.909 17.205 1.00 44.09 92 ALA B N 1
ATOM 715 C CA . ALA A 1 92 ? 27.253 26.474 16.078 1.00 46.23 92 ALA B CA 1
ATOM 716 C C . ALA A 1 92 ? 27.867 25.106 16.340 1.00 45.95 92 ALA B C 1
ATOM 717 O O . ALA A 1 92 ? 27.981 24.286 15.420 1.00 46.46 92 ALA B O 1
ATOM 719 N N . MET A 1 93 ? 28.256 24.824 17.590 1.00 46.93 93 MET B N 1
ATOM 720 C CA . MET A 1 93 ? 28.755 23.482 17.892 1.00 47.46 93 MET B CA 1
ATOM 721 C C . MET A 1 93 ? 27.658 22.430 17.811 1.00 45.05 93 MET B C 1
ATOM 722 O O . MET A 1 93 ? 27.909 21.304 17.371 1.00 41.43 93 MET B O 1
ATOM 727 N N . VAL A 1 94 ? 26.442 22.775 18.221 1.00 45.10 94 VAL B N 1
ATOM 728 C CA . VAL A 1 94 ? 25.319 21.869 18.002 1.00 42.28 94 VAL B CA 1
ATOM 729 C C . VAL A 1 94 ? 25.161 21.559 16.516 1.00 42.80 94 VAL B C 1
ATOM 730 O O . VAL A 1 94 ? 24.929 20.408 16.130 1.00 41.78 94 VAL B O 1
ATOM 734 N N . VAL A 1 95 ? 25.300 22.575 15.657 1.00 43.18 95 VAL B N 1
ATOM 735 C CA . VAL A 1 95 ? 25.198 22.344 14.215 1.00 45.61 95 VAL B CA 1
ATOM 736 C C . VAL A 1 95 ? 26.255 21.347 13.759 1.00 44.67 95 VAL B C 1
ATOM 737 O O . VAL A 1 95 ? 25.957 20.395 13.039 1.00 42.63 95 VAL B O 1
ATOM 741 N N . ASP A 1 96 ? 27.504 21.548 14.189 1.00 47.12 96 ASP B N 1
ATOM 742 C CA . ASP A 1 96 ? 28.596 20.645 13.815 1.00 47.64 96 ASP B CA 1
ATOM 743 C C . ASP A 1 96 ? 28.335 19.217 14.284 1.00 46.59 96 ASP B C 1
ATOM 744 O O . ASP A 1 96 ? 28.623 18.250 13.566 1.00 46.42 96 ASP B O 1
ATOM 749 N N . ILE A 1 97 ? 27.791 19.058 15.491 1.00 44.81 97 ILE B N 1
ATOM 750 C CA . ILE A 1 97 ? 27.514 17.711 15.975 1.00 42.94 97 ILE B CA 1
ATOM 751 C C . ILE A 1 97 ? 26.410 17.056 15.151 1.00 43.79 97 ILE B C 1
ATOM 752 O O . ILE A 1 97 ? 26.508 15.877 14.789 1.00 44.43 97 ILE B O 1
ATOM 757 N N . VAL A 1 98 ? 25.341 17.798 14.844 1.00 44.45 98 VAL B N 1
ATOM 758 C CA . VAL A 1 98 ? 24.248 17.206 14.071 1.00 42.52 98 VAL B CA 1
ATOM 759 C C . VAL A 1 98 ? 24.742 16.800 12.684 1.00 45.09 98 VAL B C 1
ATOM 760 O O . VAL A 1 98 ? 24.360 15.748 12.159 1.00 44.06 98 VAL B O 1
ATOM 764 N N . GLN A 1 99 ? 25.610 17.619 12.074 1.00 46.26 99 GLN B N 1
ATOM 765 C CA . GLN A 1 99 ? 26.177 17.265 10.771 1.00 48.31 99 GLN B CA 1
ATOM 766 C C . GLN A 1 99 ? 26.958 15.962 10.850 1.00 48.09 99 GLN B C 1
ATOM 767 O O . GLN A 1 99 ? 26.794 15.076 10.003 1.00 48.69 99 GLN B O 1
ATOM 773 N N . GLU A 1 100 ? 27.819 15.832 11.863 1.00 49.67 100 GLU B N 1
ATOM 774 C CA . GLU A 1 100 ? 28.519 14.573 12.108 1.00 50.53 100 GLU B CA 1
ATOM 775 C C . GLU A 1 100 ? 27.538 13.415 12.247 1.00 49.77 100 GLU B C 1
ATOM 776 O O . GLU A 1 100 ? 27.689 12.373 11.600 1.00 50.00 100 GLU B O 1
ATOM 782 N N . LEU A 1 101 ? 26.525 13.581 13.106 1.00 46.08 101 LEU B N 1
ATOM 783 C CA . LEU A 1 101 ? 25.617 12.479 13.400 1.00 43.94 101 LEU B CA 1
ATOM 784 C C . LEU A 1 101 ? 24.809 12.080 12.173 1.00 44.20 101 LEU B C 1
ATOM 785 O O . LEU A 1 101 ? 24.495 10.899 11.999 1.00 44.06 101 LEU B O 1
ATOM 790 N N . LYS A 1 102 ? 24.490 13.047 11.308 1.00 44.66 102 LYS B N 1
ATOM 791 C CA . LYS A 1 102 ? 23.786 12.752 10.064 1.00 46.97 102 LYS B CA 1
ATOM 792 C C . LYS A 1 102 ? 24.677 12.027 9.057 1.00 49.28 102 LYS B C 1
ATOM 793 O O . LYS A 1 102 ? 24.173 11.260 8.233 1.00 49.82 102 LYS B O 1
ATOM 799 N N . GLN A 1 103 ? 25.991 12.243 9.103 1.00 51.74 103 GLN B N 1
ATOM 800 C CA . GLN A 1 103 ? 26.886 11.423 8.288 1.00 55.66 103 GLN B CA 1
ATOM 801 C C . GLN A 1 103 ? 26.975 9.998 8.826 1.00 55.34 103 GLN B C 1
ATOM 802 O O . GLN A 1 103 ? 26.986 9.040 8.046 1.00 55.15 103 GLN B O 1
ATOM 808 N N . GLN A 1 104 ? 27.052 9.838 10.154 1.00 53.22 104 GLN B N 1
ATOM 809 C CA . GLN A 1 104 ? 26.981 8.503 10.749 1.00 52.24 104 GLN B CA 1
ATOM 810 C C . GLN A 1 104 ? 25.670 7.802 10.407 1.00 55.48 104 GLN B C 1
ATOM 811 O O . GLN A 1 104 ? 25.653 6.587 10.173 1.00 55.17 104 GLN B O 1
ATOM 817 N N . ASN A 1 105 ? 24.554 8.528 10.451 1.00 50.55 105 ASN B N 1
ATOM 818 C CA . ASN A 1 105 ? 23.237 7.944 10.203 1.00 48.55 105 ASN B CA 1
ATOM 819 C C . ASN A 1 105 ? 22.448 8.913 9.336 1.00 49.97 105 ASN B C 1
ATOM 820 O O . ASN A 1 105 ? 21.856 9.881 9.846 1.00 47.27 105 ASN B O 1
ATOM 825 N N . PRO A 1 106 ? 22.420 8.692 8.018 1.00 50.21 106 PRO B N 1
ATOM 826 C CA . PRO A 1 106 ? 21.685 9.608 7.130 1.00 48.09 106 PRO B CA 1
ATOM 827 C C . PRO A 1 106 ? 20.183 9.605 7.351 1.00 43.74 106 PRO B C 1
ATOM 828 O O . PRO A 1 106 ? 19.510 10.508 6.848 1.00 48.15 106 PRO B O 1
ATOM 832 N N . ARG A 1 107 ? 19.638 8.642 8.084 1.00 44.21 107 ARG B N 1
ATOM 833 C CA . ARG A 1 107 ? 18.220 8.644 8.410 1.00 45.69 107 ARG B CA 1
ATOM 834 C C . ARG A 1 107 ? 17.899 9.393 9.707 1.00 45.49 107 ARG B C 1
ATOM 835 O O . ARG A 1 107 ? 16.723 9.477 10.082 1.00 40.19 107 ARG B O 1
ATOM 843 N N . LEU A 1 108 ? 18.907 9.945 10.378 1.00 40.96 108 LEU B N 1
ATOM 844 C CA . LEU A 1 108 ? 18.686 10.710 11.603 1.00 38.83 108 LEU B CA 1
ATOM 845 C C . LEU A 1 108 ? 17.676 11.840 11.392 1.00 36.68 108 LEU B C 1
ATOM 846 O O . LEU A 1 108 ? 17.722 12.570 10.397 1.00 37.01 108 LEU B O 1
ATOM 851 N N . VAL A 1 109 ? 16.769 11.989 12.351 1.00 36.36 109 VAL B N 1
ATOM 852 C CA . VAL A 1 109 ? 15.757 13.039 12.347 1.00 34.46 109 VAL B CA 1
ATOM 853 C C . VAL A 1 109 ? 16.133 14.087 13.390 1.00 36.58 109 VAL B C 1
ATOM 854 O O . VAL A 1 109 ? 16.208 13.791 14.588 1.00 34.61 109 VAL B O 1
ATOM 858 N N . TYR A 1 110 ? 16.349 15.313 12.945 1.00 34.61 110 TYR B N 1
ATOM 859 C CA . TYR A 1 110 ? 16.661 16.415 13.845 1.00 35.59 110 TYR B CA 1
ATOM 860 C C . TYR A 1 110 ? 15.372 17.183 14.110 1.00 35.58 110 TYR B C 1
ATOM 861 O O . TYR A 1 110 ? 14.784 17.767 13.185 1.00 33.97 110 TYR B O 1
ATOM 870 N N . VAL A 1 111 ? 14.928 17.156 15.372 1.00 33.05 111 VAL B N 1
ATOM 871 C CA . VAL A 1 111 ? 13.764 17.902 15.841 1.00 32.52 111 VAL B CA 1
ATOM 872 C C . VAL A 1 111 ? 14.255 19.174 16.533 1.00 35.12 111 VAL B C 1
ATOM 873 O O . VAL A 1 111 ? 14.943 19.113 17.565 1.00 31.27 111 VAL B O 1
ATOM 877 N N . CYS A 1 112 ? 13.889 20.327 15.980 1.00 33.68 112 CYS B N 1
ATOM 878 C CA . CYS A 1 112 ? 14.396 21.612 16.442 1.00 35.83 112 CYS B CA 1
ATOM 879 C C . CYS A 1 112 ? 13.244 22.515 16.870 1.00 35.51 112 CYS B C 1
ATOM 880 O O . CYS A 1 112 ? 12.388 22.868 16.053 1.00 35.34 112 CYS B O 1
ATOM 883 N N . ASP A 1 113 ? 13.234 22.912 18.144 1.00 34.83 113 ASP B N 1
ATOM 884 C CA . ASP A 1 113 ? 12.379 24.002 18.579 1.00 35.52 113 ASP B CA 1
ATOM 885 C C . ASP A 1 113 ? 13.201 25.278 18.451 1.00 39.96 113 ASP B C 1
ATOM 886 O O . ASP A 1 113 ? 14.125 25.490 19.255 1.00 37.83 113 ASP B O 1
ATOM 891 N N . PRO A 1 114 ? 12.948 26.126 17.442 1.00 39.03 114 PRO B N 1
ATOM 892 C CA . PRO A 1 114 ? 13.863 27.260 17.164 1.00 38.47 114 PRO B CA 1
ATOM 893 C C . PRO A 1 114 ? 13.517 28.440 18.070 1.00 40.65 114 PRO B C 1
ATOM 894 O O . PRO A 1 114 ? 12.921 29.442 17.665 1.00 37.11 114 PRO B O 1
ATOM 898 N N . VAL A 1 115 ? 13.905 28.318 19.340 1.00 37.31 115 VAL B N 1
ATOM 899 C CA . VAL A 1 115 ? 13.459 29.265 20.357 1.00 39.07 115 VAL B CA 1
ATOM 900 C C . VAL A 1 115 ? 14.124 30.616 20.105 1.00 40.29 115 VAL B C 1
ATOM 901 O O . VAL A 1 115 ? 15.354 30.739 20.145 1.00 40.65 115 VAL B O 1
ATOM 905 N N . LEU A 1 116 ? 13.318 31.629 19.852 1.00 37.40 116 LEU B N 1
ATOM 906 C CA . LEU A 1 116 ? 13.826 32.984 19.635 1.00 40.45 116 LEU B CA 1
ATOM 907 C C . LEU A 1 116 ? 13.121 34.026 20.492 1.00 42.61 116 LEU B C 1
ATOM 908 O O . LEU A 1 116 ? 13.763 34.986 20.939 1.00 45.67 116 LEU B O 1
ATOM 913 N N . GLY A 1 117 ? 11.821 33.876 20.717 1.00 40.60 117 GLY B N 1
ATOM 914 C CA . GLY A 1 117 ? 11.054 34.915 21.382 1.00 42.64 117 GLY B CA 1
ATOM 915 C C . GLY A 1 117 ? 9.567 34.633 21.263 1.00 47.69 117 GLY B C 1
ATOM 916 O O . GLY A 1 117 ? 9.165 33.530 20.886 1.00 43.06 117 GLY B O 1
ATOM 917 N N . ASP A 1 118 ? 8.762 35.645 21.588 1.00 45.29 118 ASP B N 1
ATOM 918 C CA . ASP A 1 118 ? 7.308 35.527 21.577 1.00 49.47 118 ASP B CA 1
ATOM 919 C C . ASP A 1 118 ? 6.702 36.931 21.566 1.00 55.06 118 ASP B C 1
ATOM 920 O O . ASP A 1 118 ? 7.419 37.936 21.596 1.00 51.01 118 ASP B O 1
ATOM 925 N N . LYS A 1 119 ? 5.366 36.989 21.542 1.00 56.12 119 LYS B N 1
ATOM 926 C CA . LYS A 1 119 ? 4.606 38.238 21.558 1.00 63.05 119 LYS B CA 1
ATOM 927 C C . LYS A 1 119 ? 3.715 38.297 22.795 1.00 67.78 119 LYS B C 1
ATOM 928 O O . LYS A 1 119 ? 3.037 37.317 23.117 1.00 67.38 119 LYS B O 1
ATOM 934 N N . TRP A 1 120 ? 3.709 39.449 23.479 1.00 74.31 120 TRP B N 1
ATOM 935 C CA . TRP A 1 120 ? 2.776 39.743 24.577 1.00 79.01 120 TRP B CA 1
ATOM 936 C C . TRP A 1 120 ? 1.977 40.984 24.212 1.00 84.15 120 TRP B C 1
ATOM 937 O O . TRP A 1 120 ? 2.489 42.106 24.305 1.00 84.16 120 TRP B O 1
ATOM 948 N N . ASP A 1 121 ? 0.723 40.776 23.815 1.00 88.54 121 ASP B N 1
ATOM 949 C CA . ASP A 1 121 ? -0.224 41.872 23.631 1.00 94.36 121 ASP B CA 1
ATOM 950 C C . ASP A 1 121 ? 0.292 42.884 22.607 1.00 94.01 121 ASP B C 1
ATOM 951 O O . ASP A 1 121 ? 0.218 44.097 22.814 1.00 99.49 121 ASP B O 1
ATOM 956 N N . GLY A 1 122 ? 0.843 42.383 21.499 1.00 90.87 122 GLY B N 1
ATOM 957 C CA . GLY A 1 122 ? 1.301 43.216 20.415 1.00 88.21 122 GLY B CA 1
ATOM 958 C C . GLY A 1 122 ? 2.806 43.403 20.343 1.00 87.39 122 GLY B C 1
ATOM 959 O O . GLY A 1 122 ? 3.338 43.607 19.243 1.00 88.45 122 GLY B O 1
ATOM 960 N N . GLU A 1 123 ? 3.506 43.361 21.477 1.00 84.19 123 GLU B N 1
ATOM 961 C CA . GLU A 1 123 ? 4.963 43.480 21.477 1.00 80.63 123 GLU B CA 1
ATOM 962 C C . GLU A 1 123 ? 5.587 42.108 21.261 1.00 72.33 123 GLU B C 1
ATOM 963 O O . GLU A 1 123 ? 5.489 41.230 22.121 1.00 70.87 123 GLU B O 1
ATOM 969 N N . GLY A 1 124 ? 6.239 41.932 20.110 1.00 68.93 124 GLY B N 1
ATOM 970 C CA . GLY A 1 124 ? 7.121 40.805 19.905 1.00 62.83 124 GLY B CA 1
ATOM 971 C C . GLY A 1 124 ? 8.512 41.172 20.381 1.00 64.76 124 GLY B C 1
ATOM 972 O O . GLY A 1 124 ? 9.017 42.255 20.074 1.00 66.93 124 GLY B O 1
ATOM 973 N N . SER A 1 125 ? 9.129 40.270 21.140 1.00 58.46 125 SER B N 1
ATOM 974 C CA . SER A 1 125 ? 10.449 40.537 21.694 1.00 58.22 125 SER B CA 1
ATOM 975 C C . SER A 1 125 ? 11.194 39.223 21.883 1.00 57.22 125 SER B C 1
ATOM 976 O O . SER A 1 125 ? 10.582 38.175 22.104 1.00 51.68 125 SER B O 1
ATOM 979 N N . MET A 1 126 ? 12.519 39.278 21.797 1.00 52.76 126 MET B N 1
ATOM 980 C CA . MET A 1 126 ? 13.256 38.028 21.777 1.00 50.37 126 MET B CA 1
ATOM 981 C C . MET A 1 126 ? 13.757 37.593 23.157 1.00 51.03 126 MET B C 1
ATOM 982 O O . MET A 1 126 ? 13.860 38.382 24.098 1.00 54.79 126 MET B O 1
ATOM 987 N N . TYR A 1 127 ? 14.045 36.290 23.257 1.00 48.08 127 TYR B N 1
ATOM 988 C CA . TYR A 1 127 ? 14.537 35.639 24.464 1.00 48.97 127 TYR B CA 1
ATOM 989 C C . TYR A 1 127 ? 16.013 35.318 24.400 1.00 46.57 127 TYR B C 1
ATOM 990 O O . TYR A 1 127 ? 16.574 34.852 25.397 1.00 50.29 127 TYR B O 1
ATOM 999 N N . VAL A 1 128 ? 16.623 35.456 23.234 1.00 43.48 128 VAL B N 1
ATOM 1000 C CA . VAL A 1 128 ? 17.987 35.002 22.992 1.00 44.19 128 VAL B CA 1
ATOM 1001 C C . VAL A 1 128 ? 18.698 36.125 22.254 1.00 40.79 128 VAL B C 1
ATOM 1002 O O . VAL A 1 128 ? 18.046 37.051 21.752 1.00 44.31 128 VAL B O 1
ATOM 1006 N N . PRO A 1 129 ? 20.028 36.096 22.210 1.00 41.88 129 PRO B N 1
ATOM 1007 C CA . PRO A 1 129 ? 20.762 37.110 21.448 1.00 43.79 129 PRO B CA 1
ATOM 1008 C C . PRO A 1 129 ? 20.313 37.150 19.992 1.00 46.41 129 PRO B C 1
ATOM 1009 O O . PRO A 1 129 ? 20.074 36.115 19.367 1.00 44.07 129 PRO B O 1
ATOM 1013 N N . GLU A 1 130 ? 20.233 38.366 19.443 1.00 44.59 130 GLU B N 1
ATOM 1014 C CA . GLU A 1 130 ? 19.789 38.525 18.063 1.00 44.27 130 GLU B CA 1
ATOM 1015 C C . GLU A 1 130 ? 20.739 37.845 17.092 1.00 44.53 130 GLU B C 1
ATOM 1016 O O . GLU A 1 130 ? 20.314 37.406 16.016 1.00 43.32 130 GLU B O 1
ATOM 1022 N N . ASP A 1 131 ? 22.021 37.725 17.450 1.00 45.33 131 ASP B N 1
ATOM 1023 C CA . ASP A 1 131 ? 22.945 37.051 16.543 1.00 46.25 131 ASP B CA 1
ATOM 1024 C C . ASP A 1 131 ? 22.688 35.542 16.399 1.00 44.45 131 ASP B C 1
ATOM 1025 O O . ASP A 1 131 ? 23.403 34.897 15.625 1.00 44.47 131 ASP B O 1
ATOM 1030 N N . LEU A 1 132 ? 21.718 34.957 17.112 1.00 44.53 132 LEU B N 1
ATOM 1031 C CA . LEU A 1 132 ? 21.337 33.571 16.834 1.00 44.63 132 LEU B CA 1
ATOM 1032 C C . LEU A 1 132 ? 20.491 33.448 15.568 1.00 43.98 132 LEU B C 1
ATOM 1033 O O . LEU A 1 132 ? 20.474 32.381 14.947 1.00 40.69 132 LEU B O 1
ATOM 1038 N N . LEU A 1 133 ? 19.761 34.506 15.194 1.00 43.53 133 LEU B N 1
ATOM 1039 C CA . LEU A 1 133 ? 18.812 34.382 14.087 1.00 44.06 133 LEU B CA 1
ATOM 1040 C C . LEU A 1 133 ? 19.480 34.025 12.764 1.00 45.73 133 LEU B C 1
ATOM 1041 O O . LEU A 1 133 ? 18.963 33.124 12.074 1.00 44.69 133 LEU B O 1
ATOM 1046 N N . PRO A 1 134 ? 20.602 34.638 12.357 1.00 46.71 134 PRO B N 1
ATOM 1047 C CA . PRO A 1 134 ? 21.273 34.164 11.133 1.00 46.40 134 PRO B CA 1
ATOM 1048 C C . PRO A 1 134 ? 21.771 32.744 11.233 1.00 45.87 134 PRO B C 1
ATOM 1049 O O . PRO A 1 134 ? 21.778 32.032 10.220 1.00 44.94 134 PRO B O 1
ATOM 1053 N N . VAL A 1 135 ? 22.219 32.311 12.417 1.00 43.80 135 VAL B N 1
ATOM 1054 C CA . VAL A 1 135 ? 22.624 30.917 12.569 1.00 44.39 135 VAL B CA 1
ATOM 1055 C C . VAL A 1 135 ? 21.422 29.996 12.392 1.00 41.97 135 VAL B C 1
ATOM 1056 O O . VAL A 1 135 ? 21.518 28.956 11.732 1.00 43.28 135 VAL B O 1
ATOM 1060 N N . TYR A 1 136 ? 20.272 30.360 12.969 1.00 42.23 136 TYR B N 1
ATOM 1061 C CA . TYR A 1 136 ? 19.076 29.542 12.783 1.00 41.88 136 TYR B CA 1
ATOM 1062 C C . TYR A 1 136 ? 18.670 29.511 11.314 1.00 42.50 136 TYR B C 1
ATOM 1063 O O . TYR A 1 136 ? 18.363 28.446 10.769 1.00 39.30 136 TYR B O 1
ATOM 1072 N N . LYS A 1 137 ? 18.707 30.672 10.649 1.00 41.80 137 LYS B N 1
ATOM 1073 C CA . LYS A 1 137 ? 18.290 30.767 9.246 1.00 43.34 137 LYS B CA 1
ATOM 1074 C C . LYS A 1 137 ? 19.205 29.981 8.318 1.00 43.99 137 LYS B C 1
ATOM 1075 O O . LYS A 1 137 ? 18.731 29.300 7.403 1.00 42.80 137 LYS B O 1
ATOM 1081 N N . GLU A 1 138 ? 20.519 30.086 8.501 1.00 43.92 138 GLU B N 1
ATOM 1082 C CA . GLU A 1 138 ? 21.435 29.578 7.487 1.00 46.20 138 GLU B CA 1
ATOM 1083 C C . GLU A 1 138 ? 22.039 28.231 7.840 1.00 45.78 138 GLU B C 1
ATOM 1084 O O . GLU A 1 138 ? 22.491 27.517 6.934 1.00 47.08 138 GLU B O 1
ATOM 1090 N N . LYS A 1 139 ? 22.034 27.855 9.114 1.00 41.92 139 LYS B N 1
ATOM 1091 C CA . LYS A 1 139 ? 22.706 26.631 9.527 1.00 43.47 139 LYS B CA 1
ATOM 1092 C C . LYS A 1 139 ? 21.803 25.642 10.249 1.00 44.18 139 LYS B C 1
ATOM 1093 O O . LYS A 1 139 ? 21.903 24.434 10.006 1.00 43.57 139 LYS B O 1
ATOM 1099 N N . VAL A 1 140 ? 20.919 26.101 11.129 1.00 40.05 140 VAL B N 1
ATOM 1100 C CA . VAL A 1 140 ? 20.144 25.158 11.936 1.00 41.11 140 VAL B CA 1
ATOM 1101 C C . VAL A 1 140 ? 18.927 24.651 11.171 1.00 38.15 140 VAL B C 1
ATOM 1102 O O . VAL A 1 140 ? 18.739 23.440 11.006 1.00 39.53 140 VAL B O 1
ATOM 1106 N N . VAL A 1 141 ? 18.049 25.566 10.755 1.00 39.41 141 VAL B N 1
ATOM 1107 C CA . VAL A 1 141 ? 16.826 25.162 10.049 1.00 40.79 141 VAL B CA 1
ATOM 1108 C C . VAL A 1 141 ? 17.132 24.339 8.800 1.00 41.73 141 VAL B C 1
ATOM 1109 O O . VAL A 1 141 ? 16.438 23.339 8.562 1.00 40.23 141 VAL B O 1
ATOM 1113 N N . PRO A 1 142 ? 18.139 24.662 7.978 1.00 42.08 142 PRO B N 1
ATOM 1114 C CA . PRO A 1 142 ? 18.414 23.792 6.822 1.00 41.99 142 PRO B CA 1
ATOM 1115 C C . PRO A 1 142 ? 18.766 22.374 7.207 1.00 43.53 142 PRO B C 1
ATOM 1116 O O . PRO A 1 142 ? 18.545 21.452 6.411 1.00 40.12 142 PRO B O 1
ATOM 1120 N N . LEU A 1 143 ? 19.282 22.164 8.413 1.00 41.02 143 LEU B N 1
ATOM 1121 C CA . LEU A 1 143 ? 19.624 20.831 8.881 1.00 39.96 143 LEU B CA 1
ATOM 1122 C C . LEU A 1 143 ? 18.457 20.126 9.571 1.00 40.53 143 LEU B C 1
ATOM 1123 O O . LEU A 1 143 ? 18.467 18.891 9.686 1.00 40.91 143 LEU B O 1
ATOM 1128 N N . ALA A 1 144 ? 17.465 20.879 10.040 1.00 37.70 144 ALA B N 1
ATOM 1129 C CA . ALA A 1 144 ? 16.370 20.317 10.816 1.00 37.78 144 ALA B CA 1
ATOM 1130 C C . ALA A 1 144 ? 15.398 19.555 9.920 1.00 37.32 144 ALA B C 1
ATOM 1131 O O . ALA A 1 144 ? 15.186 19.900 8.755 1.00 37.68 144 ALA B O 1
ATOM 1133 N N . ASP A 1 145 ? 14.772 18.532 10.489 1.00 35.54 145 ASP B N 1
ATOM 1134 C CA . ASP A 1 145 ? 13.702 17.834 9.787 1.00 37.26 145 ASP B CA 1
ATOM 1135 C C . ASP A 1 145 ? 12.311 18.128 10.316 1.00 37.94 145 ASP B C 1
ATOM 1136 O O . ASP A 1 145 ? 11.353 18.067 9.548 1.00 35.61 145 ASP B O 1
ATOM 1141 N N . ILE A 1 146 ? 12.183 18.436 11.600 1.00 31.84 146 ILE B N 1
ATOM 1142 C CA . ILE A 1 146 ? 10.932 18.857 12.223 1.00 32.13 146 ILE B CA 1
ATOM 1143 C C . ILE A 1 146 ? 11.236 20.126 12.999 1.00 35.60 146 ILE B C 1
ATOM 1144 O O . ILE A 1 146 ? 12.189 20.145 13.786 1.00 34.46 146 ILE B O 1
ATOM 1149 N N . ILE A 1 147 ? 10.462 21.196 12.765 1.00 35.13 147 ILE B N 1
ATOM 1150 C CA . ILE A 1 147 ? 10.604 22.422 13.557 1.00 33.98 147 ILE B CA 1
ATOM 1151 C C . ILE A 1 147 ? 9.253 22.834 14.106 1.00 35.94 147 ILE B C 1
ATOM 1152 O O . ILE A 1 147 ? 8.211 22.589 13.493 1.00 34.86 147 ILE B O 1
ATOM 1157 N N . THR A 1 148 ? 9.272 23.454 15.286 1.00 33.91 148 THR B N 1
ATOM 1158 C CA . THR A 1 148 ? 8.054 23.834 16.004 1.00 35.54 148 THR B CA 1
ATOM 1159 C C . THR A 1 148 ? 8.127 25.307 16.395 1.00 39.57 148 THR B C 1
ATOM 1160 O O . THR A 1 148 ? 8.058 25.643 17.580 1.00 37.50 148 THR B O 1
ATOM 1164 N N . PRO A 1 149 ? 8.251 26.215 15.426 1.00 36.24 149 PRO B N 1
ATOM 1165 C CA . PRO A 1 149 ? 8.243 27.646 15.770 1.00 35.42 149 PRO B CA 1
ATOM 1166 C C . PRO A 1 149 ? 6.874 28.086 16.280 1.00 38.09 149 PRO B C 1
ATOM 1167 O O . PRO A 1 149 ? 5.831 27.595 15.841 1.00 38.88 149 PRO B O 1
ATOM 1171 N N . ASN A 1 150 ? 6.874 29.026 17.223 1.00 35.21 150 ASN B N 1
ATOM 1172 C CA . ASN A 1 150 ? 5.637 29.760 17.444 1.00 37.68 150 ASN B CA 1
ATOM 1173 C C . ASN A 1 150 ? 5.483 30.796 16.317 1.00 35.36 150 ASN B C 1
ATOM 1174 O O . ASN A 1 150 ? 6.336 30.920 15.433 1.00 33.98 150 ASN B O 1
ATOM 1179 N N . GLN A 1 151 ? 4.383 31.542 16.318 1.00 39.10 151 GLN B N 1
ATOM 1180 C CA . GLN A 1 151 ? 4.138 32.462 15.197 1.00 40.20 151 GLN B CA 1
ATOM 1181 C C . GLN A 1 151 ? 5.248 33.503 15.067 1.00 39.68 151 GLN B C 1
ATOM 1182 O O . GLN A 1 151 ? 5.695 33.820 13.958 1.00 38.64 151 GLN B O 1
ATOM 1188 N N . PHE A 1 152 ? 5.706 34.043 16.200 1.00 42.05 152 PHE B N 1
ATOM 1189 C CA . PHE A 1 152 ? 6.751 35.063 16.191 1.00 41.44 152 PHE B CA 1
ATOM 1190 C C . PHE A 1 152 ? 8.035 34.527 15.563 1.00 38.59 152 PHE B C 1
ATOM 1191 O O . PHE A 1 152 ? 8.656 35.187 14.729 1.00 39.65 152 PHE B O 1
ATOM 1199 N N . GLU A 1 153 ? 8.467 33.332 15.973 1.00 36.84 153 GLU B N 1
ATOM 1200 C CA . GLU A 1 153 ? 9.665 32.755 15.368 1.00 39.62 153 GLU B CA 1
ATOM 1201 C C . GLU A 1 153 ? 9.463 32.360 13.911 1.00 37.39 153 GLU B C 1
ATOM 1202 O O . GLU A 1 153 ? 10.404 32.482 13.123 1.00 38.40 153 GLU B O 1
ATOM 1208 N N . ALA A 1 154 ? 8.267 31.908 13.527 1.00 35.27 154 ALA B N 1
ATOM 1209 C CA . ALA A 1 154 ? 8.037 31.637 12.110 1.00 40.51 154 ALA B CA 1
ATOM 1210 C C . ALA A 1 154 ? 8.175 32.922 11.289 1.00 39.58 154 ALA B C 1
ATOM 1211 O O . ALA A 1 154 ? 8.754 32.917 10.192 1.00 41.25 154 ALA B O 1
ATOM 1213 N N . GLU A 1 155 ? 7.668 34.037 11.821 1.00 41.63 155 GLU B N 1
ATOM 1214 C CA . GLU A 1 155 ? 7.845 35.331 11.158 1.00 41.48 155 GLU B CA 1
ATOM 1215 C C . GLU A 1 155 ? 9.316 35.714 11.056 1.00 44.18 155 GLU B C 1
ATOM 1216 O O . GLU A 1 155 ? 9.787 36.127 9.989 1.00 41.94 155 GLU B O 1
ATOM 1222 N N . LEU A 1 156 ? 10.066 35.579 12.159 1.00 40.09 156 LEU B N 1
ATOM 1223 C CA . LEU A 1 156 ? 11.476 35.960 12.133 1.00 39.80 156 LEU B CA 1
ATOM 1224 C C . LEU A 1 156 ? 12.267 35.095 11.169 1.00 41.08 156 LEU B C 1
ATOM 1225 O O . LEU A 1 156 ? 13.134 35.600 10.441 1.00 42.01 156 LEU B O 1
ATOM 1230 N N . LEU A 1 157 ? 12.015 33.776 11.179 1.00 35.25 157 LEU B N 1
ATOM 1231 C CA . LEU A 1 157 ? 12.771 32.864 10.326 1.00 38.74 157 LEU B CA 1
ATOM 1232 C C . LEU A 1 157 ? 12.470 33.101 8.847 1.00 42.91 157 LEU B C 1
ATOM 1233 O O . LEU A 1 157 ? 13.354 32.943 7.996 1.00 40.03 157 LEU B O 1
ATOM 1238 N N . SER A 1 158 ? 11.236 33.469 8.525 1.00 41.82 158 SER B N 1
ATOM 1239 C CA . SER A 1 158 ? 10.848 33.625 7.126 1.00 42.47 158 SER B CA 1
ATOM 1240 C C . SER A 1 158 ? 11.023 35.044 6.617 1.00 46.43 158 SER B C 1
ATOM 1241 O O . SER A 1 158 ? 11.092 35.247 5.396 1.00 50.02 158 SER B O 1
ATOM 1244 N N . GLY A 1 159 ? 11.096 36.024 7.514 1.00 46.54 159 GLY B N 1
ATOM 1245 C CA . GLY A 1 159 ? 11.107 37.414 7.102 1.00 47.21 159 GLY B CA 1
ATOM 1246 C C . GLY A 1 159 ? 9.752 37.994 6.779 1.00 50.54 159 GLY B C 1
ATOM 1247 O O . GLY A 1 159 ? 9.683 39.040 6.128 1.00 51.75 159 GLY B O 1
ATOM 1248 N N . ARG A 1 160 ? 8.664 37.368 7.236 1.00 49.42 160 ARG B N 1
ATOM 1249 C CA . ARG A 1 160 ? 7.320 37.771 6.841 1.00 52.26 160 ARG B CA 1
ATOM 1250 C C . ARG A 1 160 ? 6.383 37.793 8.028 1.00 52.53 160 ARG B C 1
ATOM 1251 O O . ARG A 1 160 ? 6.356 36.845 8.813 1.00 52.21 160 ARG B O 1
ATOM 1259 N N . LYS A 1 161 ? 5.578 38.847 8.121 1.00 51.11 161 LYS B N 1
ATOM 1260 C CA . LYS A 1 161 ? 4.575 38.932 9.168 1.00 52.95 161 LYS B CA 1
ATOM 1261 C C . LYS A 1 161 ? 3.377 38.082 8.773 1.00 53.61 161 LYS B C 1
ATOM 1262 O O . LYS A 1 161 ? 3.032 37.991 7.591 1.00 55.09 161 LYS B O 1
ATOM 1268 N N . ILE A 1 162 ? 2.753 37.440 9.758 1.00 46.63 162 ILE B N 1
ATOM 1269 C CA . ILE A 1 162 ? 1.613 36.561 9.525 1.00 47.18 162 ILE B CA 1
ATOM 1270 C C . ILE A 1 162 ? 0.359 37.236 10.067 1.00 50.34 162 ILE B C 1
ATOM 1271 O O . ILE A 1 162 ? 0.288 37.565 11.258 1.00 48.02 162 ILE B O 1
ATOM 1276 N N . HIS A 1 163 ? -0.648 37.414 9.203 1.00 46.00 163 HIS B N 1
ATOM 1277 C CA . HIS A 1 163 ? -1.904 38.041 9.598 1.00 49.20 163 HIS B CA 1
ATOM 1278 C C . HIS A 1 163 ? -3.111 37.129 9.490 1.00 50.57 163 HIS B C 1
ATOM 1279 O O . HIS A 1 163 ? -4.216 37.551 9.865 1.00 52.31 163 HIS B O 1
ATOM 1286 N N . SER A 1 164 ? -2.945 35.904 8.994 1.00 46.06 164 SER B N 1
ATOM 1287 C CA . SER A 1 164 ? -4.077 35.045 8.689 1.00 46.26 164 SER B CA 1
ATOM 1288 C C . SER A 1 164 ? -3.554 33.639 8.454 1.00 41.95 164 SER B C 1
ATOM 1289 O O . SER A 1 164 ? -2.365 33.441 8.196 1.00 43.87 164 SER B O 1
ATOM 1292 N N . GLN A 1 165 ? -4.469 32.672 8.515 1.00 43.45 165 GLN B N 1
ATOM 1293 C CA . GLN A 1 165 ? -4.122 31.293 8.187 1.00 45.83 165 GLN B CA 1
ATOM 1294 C C . GLN A 1 165 ? -3.456 31.192 6.815 1.00 46.25 165 GLN B C 1
ATOM 1295 O O . GLN A 1 165 ? -2.435 30.510 6.655 1.00 43.25 165 GLN B O 1
ATOM 1301 N N . GLU A 1 166 ? -4.034 31.860 5.805 1.00 45.93 166 GLU B N 1
ATOM 1302 C CA . GLU A 1 166 ? -3.423 31.971 4.482 1.00 46.75 166 GLU B CA 1
ATOM 1303 C C . GLU A 1 166 ? -1.937 32.269 4.517 1.00 44.14 166 GLU B C 1
ATOM 1304 O O . GLU A 1 166 ? -1.135 31.601 3.852 1.00 39.26 166 GLU B O 1
ATOM 1310 N N . GLU A 1 167 ? -1.578 33.378 5.174 1.00 43.36 167 GLU B N 1
ATOM 1311 C CA . GLU A 1 167 ? -0.177 33.785 5.172 1.00 43.46 167 GLU B CA 1
ATOM 1312 C C . GLU A 1 167 ? 0.674 32.834 5.992 1.00 37.12 167 GLU B C 1
ATOM 1313 O O . GLU A 1 167 ? 1.852 32.639 5.678 1.00 40.58 167 GLU B O 1
ATOM 1319 N N . ALA A 1 168 ? 0.104 32.253 7.049 1.00 40.33 168 ALA B N 1
ATOM 1320 C CA . ALA A 1 168 ? 0.843 31.253 7.816 1.00 40.59 168 ALA B CA 1
ATOM 1321 C C . ALA A 1 168 ? 1.195 30.055 6.943 1.00 43.76 168 ALA B C 1
ATOM 1322 O O . ALA A 1 168 ? 2.332 29.564 6.978 1.00 42.65 168 ALA B O 1
ATOM 1324 N N . LEU A 1 169 ? 0.234 29.581 6.135 1.00 41.19 169 LEU B N 1
ATOM 1325 C CA . LEU A 1 169 ? 0.517 28.454 5.249 1.00 43.70 169 LEU B CA 1
ATOM 1326 C C . LEU A 1 169 ? 1.609 28.805 4.249 1.00 42.10 169 LEU B C 1
ATOM 1327 O O . LEU A 1 169 ? 2.464 27.969 3.939 1.00 40.83 169 LEU B O 1
ATOM 1332 N N . ARG A 1 170 ? 1.612 30.043 3.740 1.00 40.94 170 ARG B N 1
ATOM 1333 C CA . ARG A 1 170 ? 2.709 30.449 2.874 1.00 41.37 170 ARG B CA 1
ATOM 1334 C C . ARG A 1 170 ? 4.049 30.436 3.602 1.00 40.20 170 ARG B C 1
ATOM 1335 O O . ARG A 1 170 ? 5.078 30.071 3.021 1.00 40.89 170 ARG B O 1
ATOM 1343 N N . VAL A 1 171 ? 4.075 30.936 4.838 1.00 42.00 171 VAL B N 1
ATOM 1344 C CA . VAL A 1 171 ? 5.306 30.895 5.625 1.00 40.37 171 VAL B CA 1
ATOM 1345 C C . VAL A 1 171 ? 5.754 29.447 5.855 1.00 34.23 171 VAL B C 1
ATOM 1346 O O . VAL A 1 171 ? 6.940 29.130 5.730 1.00 38.85 171 VAL B O 1
ATOM 1350 N N . MET A 1 172 ? 4.820 28.534 6.135 1.00 37.10 172 MET B N 1
ATOM 1351 C CA . MET A 1 172 ? 5.240 27.138 6.307 1.00 38.77 172 MET B CA 1
ATOM 1352 C C . MET A 1 172 ? 5.849 26.569 5.029 1.00 38.46 172 MET B C 1
ATOM 1353 O O . MET A 1 172 ? 6.868 25.873 5.085 1.00 39.36 172 MET B O 1
ATOM 1358 N N . ASP A 1 173 ? 5.287 26.906 3.861 1.00 39.13 173 ASP B N 1
ATOM 1359 C CA . ASP A 1 173 ? 5.930 26.521 2.604 1.00 37.85 173 ASP B CA 1
ATOM 1360 C C . ASP A 1 173 ? 7.348 27.077 2.526 1.00 37.91 173 ASP B C 1
ATOM 1361 O O . ASP A 1 173 ? 8.284 26.383 2.111 1.00 38.16 173 ASP B O 1
ATOM 1366 N N . MET A 1 174 ? 7.514 28.344 2.900 1.00 37.51 174 MET B N 1
ATOM 1367 C CA . MET A 1 174 ? 8.829 28.977 2.931 1.00 39.42 174 MET B CA 1
ATOM 1368 C C . MET A 1 174 ? 9.766 28.213 3.860 1.00 36.67 174 MET B C 1
ATOM 1369 O O . MET A 1 174 ? 10.941 28.002 3.543 1.00 38.76 174 MET B O 1
ATOM 1374 N N . LEU A 1 175 ? 9.260 27.821 5.036 1.00 39.59 175 LEU B N 1
ATOM 1375 C CA . LEU A 1 175 ? 10.068 27.045 5.979 1.00 37.64 175 LEU B CA 1
ATOM 1376 C C . LEU A 1 175 ? 10.411 25.664 5.420 1.00 37.81 175 LEU B C 1
ATOM 1377 O O . LEU A 1 175 ? 11.563 25.217 5.534 1.00 38.40 175 LEU B O 1
ATOM 1382 N N . HIS A 1 176 ? 9.435 24.977 4.797 1.00 37.50 176 HIS B N 1
ATOM 1383 C CA . HIS A 1 176 ? 9.737 23.713 4.115 1.00 38.06 176 HIS B CA 1
ATOM 1384 C C . HIS A 1 176 ? 10.884 23.887 3.138 1.00 38.47 176 HIS B C 1
ATOM 1385 O O . HIS A 1 176 ? 11.801 23.063 3.078 1.00 38.23 176 HIS B O 1
ATOM 1392 N N . SER A 1 177 ? 10.836 24.956 2.342 1.00 38.39 177 SER B N 1
ATOM 1393 C CA . SER A 1 177 ? 11.858 25.158 1.323 1.00 41.78 177 SER B CA 1
ATOM 1394 C C . SER A 1 177 ? 13.216 25.455 1.934 1.00 43.50 177 SER B C 1
ATOM 1395 O O . SER A 1 177 ? 14.245 25.209 1.294 1.00 44.40 177 SER B O 1
ATOM 1398 N N . MET A 1 178 ? 13.245 25.917 3.180 1.00 42.47 178 MET B N 1
ATOM 1399 C CA . MET A 1 178 ? 14.504 26.122 3.873 1.00 42.23 178 MET B CA 1
ATOM 1400 C C . MET A 1 178 ? 15.121 24.812 4.351 1.00 43.83 178 MET B C 1
ATOM 1401 O O . MET A 1 178 ? 16.343 24.740 4.532 1.00 44.44 178 MET B O 1
ATOM 1406 N N . GLY A 1 179 ? 14.323 23.763 4.538 1.00 44.55 179 GLY B N 1
ATOM 1407 C CA . GLY A 1 179 ? 14.876 22.507 4.995 1.00 42.70 179 GLY B CA 1
ATOM 1408 C C . GLY A 1 179 ? 13.882 21.474 5.483 1.00 40.72 179 GLY B C 1
ATOM 1409 O O . GLY A 1 179 ? 13.751 20.400 4.889 1.00 39.23 179 GLY B O 1
ATOM 1410 N N . PRO A 1 180 ? 13.189 21.753 6.593 1.00 38.96 180 PRO B N 1
ATOM 1411 C CA . PRO A 1 180 ? 12.451 20.679 7.285 1.00 38.29 180 PRO B CA 1
ATOM 1412 C C . PRO A 1 180 ? 11.210 20.211 6.537 1.00 38.45 180 PRO B C 1
ATOM 1413 O O . PRO A 1 180 ? 10.442 21.007 5.992 1.00 38.92 180 PRO B O 1
ATOM 1417 N N . ASP A 1 181 ? 11.005 18.895 6.551 1.00 38.03 181 ASP B N 1
ATOM 1418 C CA . ASP A 1 181 ? 9.808 18.304 5.970 1.00 34.90 181 ASP B CA 1
ATOM 1419 C C . ASP A 1 181 ? 8.587 18.416 6.867 1.00 38.50 181 ASP B C 1
ATOM 1420 O O . ASP A 1 181 ? 7.472 18.242 6.377 1.00 35.53 181 ASP B O 1
ATOM 1425 N N . THR A 1 182 ? 8.751 18.660 8.174 1.00 34.52 182 THR B N 1
ATOM 1426 C CA . THR A 1 182 ? 7.604 18.836 9.057 1.00 33.68 182 THR B CA 1
ATOM 1427 C C . THR A 1 182 ? 7.718 20.189 9.746 1.00 38.23 182 THR B C 1
ATOM 1428 O O . THR A 1 182 ? 8.750 20.491 10.362 1.00 34.22 182 THR B O 1
ATOM 1432 N N . VAL A 1 183 ? 6.671 21.005 9.618 1.00 35.72 183 VAL B N 1
ATOM 1433 C CA . VAL A 1 183 ? 6.630 22.350 10.187 1.00 38.06 183 VAL B CA 1
ATOM 1434 C C . VAL A 1 183 ? 5.339 22.465 10.984 1.00 38.63 183 VAL B C 1
ATOM 1435 O O . VAL A 1 183 ? 4.248 22.225 10.454 1.00 37.52 183 VAL B O 1
ATOM 1439 N N . VAL A 1 184 ? 5.454 22.804 12.258 1.00 35.74 184 VAL B N 1
ATOM 1440 C CA . VAL A 1 184 ? 4.279 22.997 13.097 1.00 37.73 184 VAL B CA 1
ATOM 1441 C C . VAL A 1 184 ? 4.391 24.389 13.704 1.00 40.44 184 VAL B C 1
ATOM 1442 O O . VAL A 1 184 ? 5.373 24.686 14.393 1.00 39.45 184 VAL B O 1
ATOM 1446 N N . ILE A 1 185 ? 3.417 25.250 13.425 1.00 35.39 185 ILE B N 1
ATOM 1447 C CA . ILE A 1 185 ? 3.370 26.586 14.021 1.00 37.19 185 ILE B CA 1
ATOM 1448 C C . ILE A 1 185 ? 2.311 26.607 15.111 1.00 40.37 185 ILE B C 1
ATOM 1449 O O . ILE A 1 185 ? 1.212 26.080 14.920 1.00 41.02 185 ILE B O 1
ATOM 1454 N N . THR A 1 186 ? 2.625 27.231 16.254 1.00 38.72 186 THR B N 1
ATOM 1455 C CA . THR A 1 186 ? 1.619 27.516 17.271 1.00 41.26 186 THR B CA 1
ATOM 1456 C C . THR A 1 186 ? 1.403 29.020 17.368 1.00 41.86 186 THR B C 1
ATOM 1457 O O . THR A 1 186 ? 2.356 29.800 17.272 1.00 44.15 186 THR B O 1
ATOM 1461 N N . SER A 1 187 ? 0.152 29.425 17.572 1.00 43.51 187 SER B N 1
ATOM 1462 C CA . SER A 1 187 ? -0.190 30.841 17.548 1.00 43.27 187 SER B CA 1
ATOM 1463 C C . SER A 1 187 ? -1.360 31.110 18.484 1.00 45.20 187 SER B C 1
ATOM 1464 O O . SER A 1 187 ? -2.370 30.403 18.436 1.00 47.76 187 SER B O 1
ATOM 1467 N N . SER A 1 188 ? -1.216 32.124 19.337 1.00 48.50 188 SER B N 1
ATOM 1468 C CA . SER A 1 188 ? -2.339 32.681 20.081 1.00 52.55 188 SER B CA 1
ATOM 1469 C C . SER A 1 188 ? -2.954 33.898 19.391 1.00 56.71 188 SER B C 1
ATOM 1470 O O . SER A 1 188 ? -3.983 34.403 19.854 1.00 58.91 188 SER B O 1
ATOM 1473 N N . ASP A 1 189 ? -2.364 34.373 18.294 1.00 51.59 189 ASP B N 1
ATOM 1474 C CA . ASP A 1 189 ? -2.844 35.594 17.663 1.00 55.64 189 ASP B CA 1
ATOM 1475 C C . ASP A 1 189 ? -3.697 35.363 16.421 1.00 59.09 189 ASP B C 1
ATOM 1476 O O . ASP A 1 189 ? -4.432 36.274 16.027 1.00 60.48 189 ASP B O 1
ATOM 1481 N N . LEU A 1 190 ? -3.633 34.192 15.799 1.00 52.30 190 LEU B N 1
ATOM 1482 C CA . LEU A 1 190 ? -4.538 33.925 14.695 1.00 54.77 190 LEU B CA 1
ATOM 1483 C C . LEU A 1 190 ? -5.951 33.735 15.240 1.00 54.71 190 LEU B C 1
ATOM 1484 O O . LEU A 1 190 ? -6.126 33.171 16.323 1.00 53.00 190 LEU B O 1
ATOM 1489 N N . PRO A 1 191 ? -6.975 34.177 14.514 1.00 57.25 191 PRO B N 1
ATOM 1490 C CA . PRO A 1 191 ? -8.346 34.059 15.024 1.00 55.03 191 PRO B CA 1
ATOM 1491 C C . PRO A 1 191 ? -8.876 32.635 14.972 1.00 57.32 191 PRO B C 1
ATOM 1492 O O . PRO A 1 191 ? -8.541 31.839 14.088 1.00 56.56 191 PRO B O 1
ATOM 1496 N N . SER A 1 192 ? -9.727 32.325 15.947 1.00 55.54 192 SER B N 1
ATOM 1497 C CA . SER A 1 192 ? -10.436 31.070 15.991 1.00 59.74 192 SER B CA 1
ATOM 1498 C C . SER A 1 192 ? -11.939 31.312 16.009 1.00 60.62 192 SER B C 1
ATOM 1499 O O . SER A 1 192 ? -12.418 32.174 16.753 1.00 60.95 192 SER B O 1
ATOM 1502 N N . PRO A 1 193 ? -12.709 30.561 15.218 1.00 61.16 193 PRO B N 1
ATOM 1503 C CA . PRO A 1 193 ? -14.171 30.685 15.280 1.00 64.11 193 PRO B CA 1
ATOM 1504 C C . PRO A 1 193 ? -14.774 30.158 16.571 1.00 66.44 193 PRO B C 1
ATOM 1505 O O . PRO A 1 193 ? -15.989 30.285 16.760 1.00 68.66 193 PRO B O 1
ATOM 1509 N N . GLN A 1 194 ? -13.976 29.577 17.469 1.00 66.99 194 GLN B N 1
ATOM 1510 C CA . GLN A 1 194 ? -14.514 28.994 18.689 1.00 64.89 194 GLN B CA 1
ATOM 1511 C C . GLN A 1 194 ? -14.476 29.935 19.882 1.00 65.29 194 GLN B C 1
ATOM 1512 O O . GLN A 1 194 ? -15.173 29.679 20.872 1.00 66.86 194 GLN B O 1
ATOM 1518 N N . GLY A 1 195 ? -13.691 30.997 19.836 1.00 66.14 195 GLY B N 1
ATOM 1519 C CA . GLY A 1 195 ? -13.634 31.915 20.954 1.00 66.41 195 GLY B CA 1
ATOM 1520 C C . GLY A 1 195 ? -12.315 32.658 20.987 1.00 68.11 195 GLY B C 1
ATOM 1521 O O . GLY A 1 195 ? -11.548 32.644 20.027 1.00 65.65 195 GLY B O 1
ATOM 1522 N N . SER A 1 196 ? -12.064 33.293 22.137 1.00 66.98 196 SER B N 1
ATOM 1523 C CA . SER A 1 196 ? -10.963 34.237 22.287 1.00 67.51 196 SER B CA 1
ATOM 1524 C C . SER A 1 196 ? -9.743 33.669 23.005 1.00 68.63 196 SER B C 1
ATOM 1525 O O . SER A 1 196 ? -8.634 34.174 22.791 1.00 71.87 196 SER B O 1
ATOM 1528 N N . ASN A 1 197 ? -9.907 32.665 23.869 1.00 65.16 197 ASN B N 1
ATOM 1529 C CA . ASN A 1 197 ? -8.765 32.023 24.530 1.00 65.80 197 ASN B CA 1
ATOM 1530 C C . ASN A 1 197 ? -8.428 30.686 23.875 1.00 62.59 197 ASN B C 1
ATOM 1531 O O . ASN A 1 197 ? -8.377 29.630 24.522 1.00 61.88 197 ASN B O 1
ATOM 1536 N N . TYR A 1 198 ? -8.169 30.744 22.575 1.00 58.92 198 TYR B N 1
ATOM 1537 C CA .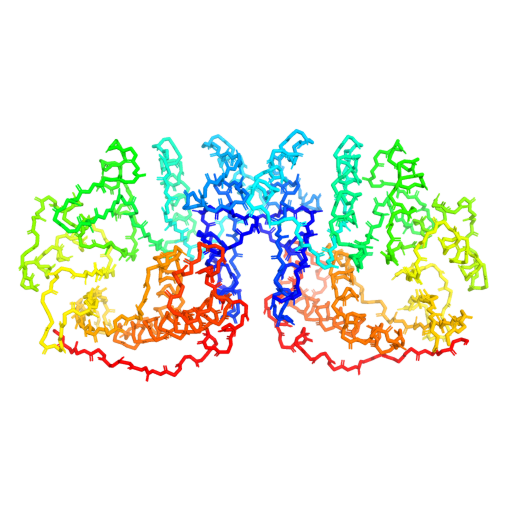 TYR A 1 198 ? -7.855 29.553 21.804 1.00 58.31 198 TYR B CA 1
ATOM 1538 C C . TYR A 1 198 ? -6.431 29.634 21.268 1.00 56.79 198 TYR B C 1
ATOM 1539 O O . TYR A 1 198 ? -5.952 30.708 20.891 1.00 55.24 198 TYR B O 1
ATOM 1548 N N . LEU A 1 199 ? -5.739 28.499 21.293 1.00 50.46 199 LEU B N 1
ATOM 1549 C CA . LEU A 1 199 ? -4.454 28.360 20.628 1.00 46.86 199 LEU B CA 1
ATOM 1550 C C . LEU A 1 199 ? -4.684 27.673 19.286 1.00 46.19 199 LEU B C 1
ATOM 1551 O O . LEU A 1 199 ? -5.443 26.707 19.202 1.00 44.25 199 LEU B O 1
ATOM 1556 N N . ILE A 1 200 ? -4.038 28.181 18.242 1.00 43.22 200 ILE B N 1
ATOM 1557 C CA . ILE A 1 200 ? -4.110 27.590 16.913 1.00 42.58 200 ILE B CA 1
ATOM 1558 C C . ILE A 1 200 ? -2.818 26.835 16.657 1.00 39.52 200 ILE B C 1
ATOM 1559 O O . ILE A 1 200 ? -1.720 27.390 16.802 1.00 44.81 200 ILE B O 1
ATOM 1564 N N . VAL A 1 201 ? -2.939 25.585 16.257 1.00 37.35 201 VAL B N 1
ATOM 1565 C CA . VAL A 1 201 ? -1.807 24.815 15.780 1.00 38.97 201 VAL B CA 1
ATOM 1566 C C . VAL A 1 201 ? -2.031 24.545 14.303 1.00 40.37 201 VAL B C 1
ATOM 1567 O O . VAL A 1 201 ? -3.089 24.033 13.922 1.00 41.94 201 VAL B O 1
ATOM 1571 N N . LEU A 1 202 ? -1.053 24.912 13.482 1.00 37.46 202 LEU B N 1
ATOM 1572 C CA . LEU A 1 202 ? -1.021 24.584 12.064 1.00 38.97 202 LEU B CA 1
ATOM 1573 C C . LEU A 1 202 ? 0.146 23.645 11.815 1.00 39.44 202 LEU B C 1
ATOM 1574 O O . LEU A 1 202 ? 1.276 23.939 12.214 1.00 42.95 202 LEU B O 1
ATOM 1579 N N . GLY A 1 203 ? -0.118 22.528 11.168 1.00 36.96 203 GLY B N 1
ATOM 1580 C CA . GLY A 1 203 ? 0.917 21.554 10.856 1.00 35.93 203 GLY B CA 1
ATOM 1581 C C . GLY A 1 203 ? 0.957 21.278 9.368 1.00 38.30 203 GLY B C 1
ATOM 1582 O O . GLY A 1 203 ? -0.088 21.180 8.723 1.00 36.41 203 GLY B O 1
ATOM 1583 N N . SER A 1 204 ? 2.167 21.137 8.835 1.00 34.40 204 SER B N 1
ATOM 1584 C CA . SER A 1 204 ? 2.372 20.759 7.443 1.00 38.32 204 SER B CA 1
ATOM 1585 C C . SER A 1 204 ? 3.500 19.737 7.411 1.00 36.86 204 SER B C 1
ATOM 1586 O O . SER A 1 204 ? 4.529 19.936 8.062 1.00 37.75 204 SER B O 1
ATOM 1589 N N . GLN A 1 205 ? 3.303 18.636 6.684 1.00 35.96 205 GLN B N 1
ATOM 1590 C CA . GLN A 1 205 ? 4.322 17.606 6.542 1.00 34.43 205 GLN B CA 1
ATOM 1591 C C . GLN A 1 205 ? 4.392 17.153 5.094 1.00 39.00 205 GLN B C 1
ATOM 1592 O O . GLN A 1 205 ? 3.368 16.744 4.535 1.00 36.47 205 GLN B O 1
ATOM 1598 N N . ARG A 1 206 ? 5.592 17.210 4.506 1.00 34.48 206 ARG B N 1
ATOM 1599 C CA . ARG A 1 206 ? 5.866 16.700 3.167 1.00 37.69 206 ARG B CA 1
ATOM 1600 C C . ARG A 1 206 ? 6.533 15.339 3.295 1.00 42.74 206 ARG B C 1
ATOM 1601 O O . ARG A 1 206 ? 7.416 15.157 4.139 1.00 36.73 206 ARG B O 1
ATOM 1609 N N . ARG A 1 207 ? 6.098 14.378 2.473 1.00 35.57 207 ARG B N 1
ATOM 1610 C CA . ARG A 1 207 ? 6.715 13.060 2.478 1.00 37.91 207 ARG B CA 1
ATOM 1611 C C . ARG A 1 207 ? 6.599 12.434 1.093 1.00 44.61 207 ARG B C 1
ATOM 1612 O O . ARG A 1 207 ? 5.857 12.909 0.227 1.00 40.81 207 ARG B O 1
ATOM 1620 N N . ARG A 1 208 ? 7.378 11.383 0.883 1.00 43.23 208 ARG B N 1
ATOM 1621 C CA . ARG A 1 208 ? 7.294 10.573 -0.331 1.00 47.73 208 ARG B CA 1
ATOM 1622 C C . ARG A 1 208 ? 6.514 9.311 0.008 1.00 52.66 208 ARG B C 1
ATOM 1623 O O . ARG A 1 208 ? 6.896 8.581 0.926 1.00 51.85 208 ARG B O 1
ATOM 1631 N N . ASN A 1 209 ? 5.408 9.068 -0.699 1.00 53.84 209 ASN B N 1
ATOM 1632 C CA . ASN A 1 209 ? 4.506 7.967 -0.350 1.00 52.21 209 ASN B CA 1
ATOM 1633 C C . ASN A 1 209 ? 5.069 6.662 -0.930 1.00 56.66 209 ASN B C 1
ATOM 1634 O O . ASN A 1 209 ? 6.095 6.663 -1.623 1.00 53.44 209 ASN B O 1
ATOM 1639 N N . PRO A 1 210 ? 4.442 5.507 -0.645 1.00 54.99 210 PRO B N 1
ATOM 1640 C CA . PRO A 1 210 ? 4.991 4.244 -1.184 1.00 57.68 210 PRO B CA 1
ATOM 1641 C C . PRO A 1 210 ? 5.189 4.253 -2.693 1.00 58.86 210 PRO B C 1
ATOM 1642 O O . PRO A 1 210 ? 6.164 3.668 -3.183 1.00 59.90 210 PRO B O 1
ATOM 1646 N N . ALA A 1 211 ? 4.316 4.935 -3.440 1.00 59.01 211 ALA B N 1
ATOM 1647 C CA . ALA A 1 211 ? 4.446 5.003 -4.890 1.00 58.36 211 ALA B CA 1
ATOM 1648 C C . ALA A 1 211 ? 5.600 5.893 -5.341 1.00 58.10 211 ALA B C 1
ATOM 1649 O O . ALA A 1 211 ? 6.002 5.815 -6.505 1.00 61.15 211 ALA B O 1
ATOM 1651 N N . GLY A 1 212 ? 6.139 6.737 -4.463 1.00 60.17 212 GLY B N 1
ATOM 1652 C CA . GLY A 1 212 ? 7.224 7.629 -4.826 1.00 57.72 212 GLY B CA 1
ATOM 1653 C C . GLY A 1 212 ? 6.838 9.078 -5.056 1.00 54.75 212 GLY B C 1
ATOM 1654 O O . GLY A 1 212 ? 7.719 9.896 -5.368 1.00 56.35 212 GLY B O 1
ATOM 1655 N N . SER A 1 213 ? 5.561 9.429 -4.914 1.00 50.79 213 SER B N 1
ATOM 1656 C CA . SER A 1 213 ? 5.137 10.809 -5.103 1.00 49.13 213 SER B CA 1
ATOM 1657 C C . SER A 1 213 ? 5.388 11.611 -3.830 1.00 49.20 213 SER B C 1
ATOM 1658 O O . SER A 1 213 ? 5.187 11.110 -2.719 1.00 47.81 213 SER B O 1
ATOM 1661 N N . VAL A 1 214 ? 5.808 12.860 -3.994 1.00 46.86 214 VAL B N 1
ATOM 1662 C CA . VAL A 1 214 ? 5.951 13.791 -2.871 1.00 46.28 214 VAL B CA 1
ATOM 1663 C C . VAL A 1 214 ? 4.605 14.461 -2.614 1.00 46.31 214 VAL B C 1
ATOM 1664 O O . VAL A 1 214 ? 4.103 15.213 -3.459 1.00 43.31 214 VAL B O 1
ATOM 1668 N N . VAL A 1 215 ? 4.018 14.201 -1.452 1.00 38.58 215 VAL B N 1
ATOM 1669 C CA . VAL A 1 215 ? 2.738 14.782 -1.082 1.00 38.29 215 VAL B CA 1
ATOM 1670 C C . VAL A 1 215 ? 2.915 15.561 0.220 1.00 42.54 215 VAL B C 1
ATOM 1671 O O . VAL A 1 215 ? 3.936 15.447 0.902 1.00 40.12 215 VAL B O 1
ATOM 1675 N N . MET A 1 216 ? 1.900 16.358 0.557 1.00 38.44 216 MET B N 1
ATOM 1676 C CA . MET A 1 216 ? 1.945 17.214 1.733 1.00 38.19 216 MET B CA 1
ATOM 1677 C C . MET A 1 216 ? 0.610 17.126 2.449 1.00 40.52 216 MET B C 1
ATOM 1678 O O . MET A 1 216 ? -0.441 17.289 1.824 1.00 40.79 216 MET B O 1
ATOM 1683 N N . GLU A 1 217 ? 0.654 16.821 3.745 1.00 35.32 217 GLU B N 1
ATOM 1684 C CA . GLU A 1 217 ? -0.524 16.765 4.593 1.00 35.26 217 GLU B CA 1
ATOM 1685 C C . GLU A 1 217 ? -0.520 18.023 5.450 1.00 40.99 217 GLU B C 1
ATOM 1686 O O . GLU A 1 217 ? 0.520 18.384 6.011 1.00 37.87 217 GLU B O 1
ATOM 1692 N N . ARG A 1 218 ? -1.667 18.683 5.549 1.00 38.61 218 ARG B N 1
ATOM 1693 C CA . ARG A 1 218 ? -1.782 19.946 6.266 1.00 40.43 218 ARG B CA 1
ATOM 1694 C C . ARG A 1 218 ? -2.937 19.803 7.237 1.00 43.44 218 ARG B C 1
ATOM 1695 O O . ARG A 1 218 ? -3.995 19.294 6.854 1.00 40.22 218 ARG B O 1
ATOM 1703 N N . ILE A 1 219 ? -2.758 20.259 8.483 1.00 38.37 219 ILE B N 1
ATOM 1704 C CA . ILE A 1 219 ? -3.795 20.136 9.500 1.00 36.38 219 ILE B CA 1
ATOM 1705 C C . ILE A 1 219 ? -3.898 21.418 10.320 1.00 39.14 219 ILE B C 1
ATOM 1706 O O . ILE A 1 219 ? -2.982 22.243 10.361 1.00 37.36 219 ILE B O 1
ATOM 1711 N N . ARG A 1 220 ? -5.031 21.562 10.996 1.00 37.58 220 ARG B N 1
ATOM 1712 C CA . ARG A 1 220 ? -5.246 22.683 11.893 1.00 41.48 220 ARG B CA 1
ATOM 1713 C C . ARG A 1 220 ? -5.947 22.190 13.153 1.00 41.04 220 ARG B C 1
ATOM 1714 O O . ARG A 1 220 ? -6.821 21.322 13.076 1.00 41.06 220 ARG B O 1
ATOM 1722 N N . MET A 1 221 ? -5.563 22.739 14.309 1.00 41.33 221 MET B N 1
ATOM 1723 C CA . MET A 1 221 ? -6.240 22.471 15.571 1.00 41.50 221 MET B CA 1
ATOM 1724 C C . MET A 1 221 ? -6.595 23.779 16.257 1.00 42.27 221 MET B C 1
ATOM 1725 O O . MET A 1 221 ? -5.789 24.713 16.289 1.00 43.88 221 MET B O 1
ATOM 1730 N N . ASP A 1 222 ? -7.807 23.831 16.808 1.00 43.90 222 ASP B N 1
ATOM 1731 C CA . ASP A 1 222 ? -8.296 24.961 17.587 1.00 46.35 222 ASP B CA 1
ATOM 1732 C C . ASP A 1 222 ? -8.473 24.472 19.023 1.00 47.78 222 ASP B C 1
ATOM 1733 O O . ASP A 1 222 ? -9.399 23.708 19.314 1.00 46.96 222 ASP B O 1
ATOM 1738 N N . ILE A 1 223 ? -7.577 24.895 19.912 1.00 48.69 223 ILE B N 1
ATOM 1739 C CA . ILE A 1 223 ? -7.468 24.343 21.263 1.00 48.49 223 ILE B CA 1
ATOM 1740 C C . ILE A 1 223 ? -7.918 25.398 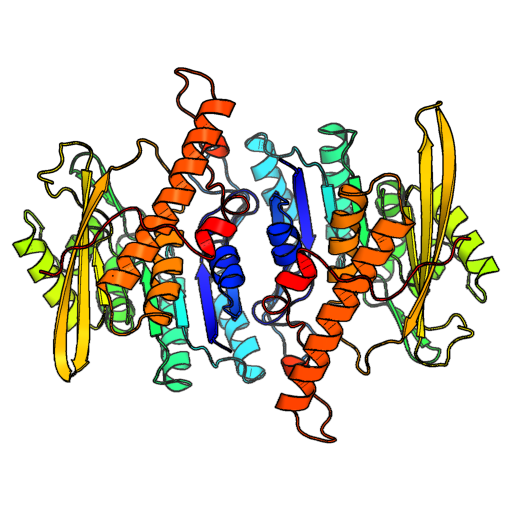22.257 1.00 50.28 223 ILE B C 1
ATOM 1741 O O . ILE A 1 223 ? -7.345 26.490 22.307 1.00 47.01 223 ILE B O 1
ATOM 1746 N N . ARG A 1 224 ? -8.913 25.072 23.072 1.00 52.84 224 ARG B N 1
ATOM 1747 C CA . ARG A 1 224 ? -9.265 25.959 24.170 1.00 55.86 224 ARG B CA 1
ATOM 1748 C C . ARG A 1 224 ? -8.174 25.864 25.231 1.00 53.31 224 ARG B C 1
ATOM 1749 O O . ARG A 1 224 ? -7.939 24.787 25.792 1.00 55.29 224 ARG B O 1
ATOM 1757 N N . LYS A 1 225 ? -7.472 26.964 25.472 1.00 49.43 225 LYS B N 1
ATOM 1758 C CA . LYS A 1 225 ? -6.371 26.923 26.421 1.00 53.56 225 LYS B CA 1
ATOM 1759 C C . LYS A 1 225 ? -6.888 26.645 27.835 1.00 57.38 225 LYS B C 1
ATOM 1760 O O . LYS A 1 225 ? -8.056 26.884 28.163 1.00 57.28 225 LYS B O 1
ATOM 1766 N N . VAL A 1 226 ? -6.008 26.099 28.676 1.00 53.42 226 VAL B N 1
ATOM 1767 C CA . VAL A 1 226 ? -6.295 26.086 30.107 1.00 54.81 226 VAL B CA 1
ATOM 1768 C C . VAL A 1 226 ? -5.936 27.449 30.695 1.00 56.21 226 VAL B C 1
ATOM 1769 O O . VAL A 1 226 ? -5.146 28.212 30.128 1.00 57.69 226 VAL B O 1
ATOM 1773 N N . ASP A 1 227 ? -6.540 27.772 31.838 1.00 61.86 227 ASP B N 1
ATOM 1774 C CA . ASP A 1 227 ? -6.565 29.168 32.291 1.00 62.66 227 ASP B CA 1
ATOM 1775 C C . ASP A 1 227 ? -5.320 29.566 33.086 1.00 61.94 227 ASP B C 1
ATOM 1776 O O . ASP A 1 227 ? -5.409 30.113 34.187 1.00 64.97 227 ASP B O 1
ATOM 1781 N N . ALA A 1 228 ? -4.145 29.315 32.514 1.00 56.40 228 ALA B N 1
ATOM 1782 C CA . ALA A 1 228 ? -2.891 29.857 33.024 1.00 54.54 228 ALA B CA 1
ATOM 1783 C C . ALA A 1 228 ? -1.845 29.738 31.924 1.00 50.51 228 ALA B C 1
ATOM 1784 O O . ALA A 1 228 ? -2.078 29.124 30.880 1.00 54.95 228 ALA B O 1
ATOM 1786 N N . VAL A 1 229 ? -0.689 30.345 32.169 1.00 52.62 229 VAL B N 1
ATOM 1787 C CA . VAL A 1 229 ? 0.485 30.211 31.315 1.00 53.53 229 VAL B CA 1
ATOM 1788 C C . VAL A 1 229 ? 1.565 29.457 32.092 1.00 50.79 229 VAL B C 1
ATOM 1789 O O . VAL A 1 229 ? 1.730 29.655 33.298 1.00 50.75 229 VAL B O 1
ATOM 1793 N N . PHE A 1 230 ? 2.297 28.592 31.402 1.00 48.50 230 PHE B N 1
ATOM 1794 C CA . PHE A 1 230 ? 3.249 27.702 32.048 1.00 44.57 230 PHE B CA 1
ATOM 1795 C C . PHE A 1 230 ? 4.634 27.914 31.462 1.00 43.89 230 PHE B C 1
ATOM 1796 O O . PHE A 1 230 ? 4.810 28.577 30.437 1.00 45.43 230 PHE B O 1
ATOM 1804 N N . VAL A 1 231 ? 5.632 27.357 32.137 1.00 38.81 231 VAL B N 1
ATOM 1805 C CA . VAL A 1 231 ? 6.996 27.329 31.625 1.00 40.57 231 VAL B CA 1
ATOM 1806 C C . VAL A 1 231 ? 7.340 25.884 31.300 1.00 38.63 231 VAL B C 1
ATOM 1807 O O . VAL A 1 231 ? 7.048 24.971 32.083 1.00 40.42 231 VAL B O 1
ATOM 1811 N N . GLY A 1 232 ? 7.956 25.679 30.143 1.00 37.78 232 GLY B N 1
ATOM 1812 C CA . GLY A 1 232 ? 8.322 24.359 29.686 1.00 38.47 232 GLY B CA 1
ATOM 1813 C C . GLY A 1 232 ? 7.379 23.760 28.663 1.00 37.59 232 GLY B C 1
ATOM 1814 O O . GLY A 1 232 ? 7.656 22.669 28.170 1.00 36.12 232 GLY B O 1
ATOM 1815 N N . THR A 1 233 ? 6.277 24.441 28.344 1.00 38.64 233 THR B N 1
ATOM 1816 C CA . THR A 1 233 ? 5.243 23.892 27.461 1.00 39.11 233 THR B CA 1
ATOM 1817 C C . THR A 1 233 ? 5.782 23.585 26.068 1.00 36.47 233 THR B C 1
ATOM 1818 O O . THR A 1 233 ? 5.488 22.529 25.488 1.00 35.92 233 THR B O 1
ATOM 1822 N N . GLY A 1 234 ? 6.554 24.512 25.499 1.00 36.41 234 GLY B N 1
ATOM 1823 C CA . GLY A 1 234 ? 7.114 24.289 24.173 1.00 38.40 234 GLY B CA 1
ATOM 1824 C C . GLY A 1 234 ? 8.134 23.171 24.141 1.00 38.57 234 GLY B C 1
ATOM 1825 O O . GLY A 1 234 ? 8.247 22.462 23.132 1.00 35.17 234 GLY B O 1
ATOM 1826 N N . ASP A 1 235 ? 8.891 23.003 25.235 1.00 33.97 235 ASP B N 1
ATOM 1827 C CA . ASP A 1 235 ? 9.810 21.871 25.365 1.00 35.16 235 ASP B CA 1
ATOM 1828 C C . ASP A 1 235 ? 9.050 20.546 25.380 1.00 32.55 235 ASP B C 1
ATOM 1829 O O . ASP A 1 235 ? 9.433 19.593 24.697 1.00 33.58 235 ASP B O 1
ATOM 1834 N N . LEU A 1 236 ? 7.987 20.454 26.181 1.00 33.42 236 LEU B N 1
ATOM 1835 C CA . LEU A 1 236 ? 7.205 19.221 26.197 1.00 34.23 236 LEU B CA 1
ATOM 1836 C C . LEU A 1 236 ? 6.546 18.971 24.841 1.00 34.78 236 LEU B C 1
ATOM 1837 O O . LEU A 1 236 ? 6.492 17.827 24.373 1.00 33.31 236 LEU B O 1
ATOM 1842 N N . PHE A 1 237 ? 6.056 20.037 24.197 1.00 34.01 237 PHE B N 1
ATOM 1843 C CA . PHE A 1 237 ? 5.401 19.922 22.890 1.00 34.97 237 PHE B CA 1
ATOM 1844 C C . PHE A 1 237 ? 6.332 19.287 21.859 1.00 33.63 237 PHE B C 1
ATOM 1845 O O . PHE A 1 237 ? 5.953 18.332 21.171 1.00 33.65 237 PHE B O 1
ATOM 1853 N N . ALA A 1 238 ? 7.555 19.809 21.735 1.00 31.75 238 ALA B N 1
ATOM 1854 C CA . ALA A 1 238 ? 8.478 19.279 20.726 1.00 34.89 238 ALA B CA 1
ATOM 1855 C C . ALA A 1 238 ? 8.870 17.832 21.027 1.00 37.52 238 ALA B C 1
ATOM 1856 O O . ALA A 1 238 ? 9.010 17.010 20.104 1.00 33.66 238 ALA B O 1
ATOM 1858 N N . ALA A 1 239 ? 9.060 17.502 22.310 1.00 33.16 239 ALA B N 1
ATOM 1859 C CA . ALA A 1 239 ? 9.399 16.131 22.697 1.00 32.00 239 ALA B CA 1
ATOM 1860 C C . ALA A 1 239 ? 8.277 15.160 22.340 1.00 34.12 239 ALA B C 1
ATOM 1861 O O . ALA A 1 239 ? 8.521 14.073 21.796 1.00 34.54 239 ALA B O 1
ATOM 1863 N N . MET A 1 240 ? 7.033 15.529 22.667 1.00 33.74 240 MET B N 1
ATOM 1864 C CA . MET A 1 240 ? 5.893 14.670 22.339 1.00 33.24 240 MET B CA 1
ATOM 1865 C C . MET A 1 240 ? 5.634 14.610 20.827 1.00 33.22 240 MET B C 1
ATOM 1866 O O . MET A 1 240 ? 5.188 13.576 20.318 1.00 33.04 240 MET B O 1
ATOM 1871 N N . LEU A 1 241 ? 5.878 15.705 20.099 1.00 32.50 241 LEU B N 1
ATOM 1872 C CA . LEU A 1 241 ? 5.748 15.665 18.644 1.00 32.17 241 LEU B CA 1
ATOM 1873 C C . LEU A 1 241 ? 6.758 14.694 18.054 1.00 35.00 241 LEU B C 1
ATOM 1874 O O . LEU A 1 241 ? 6.422 13.897 17.170 1.00 33.01 241 LEU B O 1
ATOM 1879 N N . LEU A 1 242 ? 7.996 14.709 18.568 1.00 33.14 242 LEU B N 1
ATOM 1880 C CA . LEU A 1 242 ? 8.971 13.689 18.174 1.00 35.01 242 LEU B CA 1
ATOM 1881 C C . LEU A 1 242 ? 8.399 12.292 18.388 1.00 34.38 242 LEU B C 1
ATOM 1882 O O . LEU A 1 242 ? 8.364 11.461 17.460 1.00 35.03 242 LEU B O 1
ATOM 1887 N N . ALA A 1 243 ? 7.940 12.026 19.616 1.00 32.11 243 ALA B N 1
ATOM 1888 C CA . ALA A 1 243 ? 7.437 10.704 19.965 1.00 35.08 243 ALA B CA 1
ATOM 1889 C C . ALA A 1 243 ? 6.295 10.275 19.047 1.00 34.67 243 ALA B C 1
ATOM 1890 O O . ALA A 1 243 ? 6.275 9.143 18.560 1.00 34.05 243 ALA B O 1
ATOM 1892 N N . TRP A 1 244 ? 5.318 11.150 18.813 1.00 33.80 244 TRP B N 1
ATOM 1893 C CA . TRP A 1 244 ? 4.129 10.668 18.115 1.00 34.15 244 TRP B CA 1
ATOM 1894 C C . TRP A 1 244 ? 4.271 10.692 16.595 1.00 35.42 244 TRP B C 1
ATOM 1895 O O . TRP A 1 244 ? 3.652 9.848 15.928 1.00 36.28 244 TRP B O 1
ATOM 1906 N N . THR A 1 245 ? 5.093 11.594 16.023 1.00 31.95 245 THR B N 1
ATOM 1907 C CA . THR A 1 245 ? 5.458 11.441 14.612 1.00 34.14 245 THR B CA 1
ATOM 1908 C C . THR A 1 245 ? 6.286 10.188 14.386 1.00 38.96 245 THR B C 1
ATOM 1909 O O . THR A 1 245 ? 6.181 9.567 13.318 1.00 34.24 245 THR B O 1
ATOM 1913 N N . HIS A 1 246 ? 7.094 9.783 15.374 1.00 35.51 246 HIS B N 1
ATOM 1914 C CA . HIS A 1 246 ? 7.829 8.525 15.252 1.00 36.52 246 HIS B CA 1
ATOM 1915 C C . HIS A 1 246 ? 6.874 7.332 15.186 1.00 40.19 246 HIS B C 1
ATOM 1916 O O . HIS A 1 246 ? 7.059 6.421 14.371 1.00 37.28 246 HIS B O 1
ATOM 1923 N N . LYS A 1 247 ? 5.855 7.315 16.060 1.00 37.03 247 LYS B N 1
ATOM 1924 C CA . LYS A 1 247 ? 4.872 6.235 16.066 1.00 38.93 247 LYS B CA 1
ATOM 1925 C C . LYS A 1 247 ? 3.931 6.313 14.871 1.00 42.74 247 LYS B C 1
ATOM 1926 O O . LYS A 1 247 ? 3.459 5.280 14.398 1.00 42.03 247 LYS B O 1
ATOM 1932 N N . HIS A 1 248 ? 3.620 7.514 14.387 1.00 39.35 248 HIS B N 1
ATOM 1933 C CA . HIS A 1 248 ? 2.687 7.708 13.272 1.00 40.39 248 HIS B CA 1
ATOM 1934 C C . HIS A 1 248 ? 3.340 8.476 12.132 1.00 37.39 248 HIS B C 1
ATOM 1935 O O . HIS A 1 248 ? 2.929 9.597 11.813 1.00 41.03 248 HIS B O 1
ATOM 1942 N N . PRO A 1 249 ? 4.360 7.903 11.490 1.00 38.63 249 PRO B N 1
ATOM 1943 C CA . PRO A 1 249 ? 5.196 8.713 10.591 1.00 40.38 249 PRO B CA 1
ATOM 1944 C C . PRO A 1 249 ? 4.466 9.235 9.363 1.00 43.98 249 PRO B C 1
ATOM 1945 O O . PRO A 1 249 ? 4.915 10.227 8.769 1.00 43.91 249 PRO B O 1
ATOM 1949 N N . ASN A 1 250 ? 3.364 8.611 8.954 1.00 40.09 250 ASN B N 1
ATOM 1950 C CA . ASN A 1 250 ? 2.649 9.061 7.764 1.00 44.32 250 ASN B CA 1
ATOM 1951 C C . ASN A 1 250 ? 1.286 9.641 8.082 1.00 46.32 250 ASN B C 1
ATOM 1952 O O . ASN A 1 250 ? 0.442 9.759 7.187 1.00 45.04 250 ASN B O 1
ATOM 1957 N N . ASN A 1 251 ? 1.048 10.019 9.348 1.00 42.51 251 ASN B N 1
ATOM 1958 C CA . ASN A 1 251 ? -0.267 10.487 9.753 1.00 40.46 251 ASN B CA 1
ATOM 1959 C C . ASN A 1 251 ? -0.048 11.678 10.682 1.00 39.83 251 ASN B C 1
ATOM 1960 O O . ASN A 1 251 ? -0.054 11.541 11.910 1.00 37.82 251 ASN B O 1
ATOM 1965 N N . LEU A 1 252 ? 0.167 12.846 10.068 1.00 37.16 252 LEU B N 1
ATOM 1966 C CA . LEU A 1 252 ? 0.392 14.058 10.838 1.00 38.05 252 LEU B CA 1
ATOM 1967 C C . LEU A 1 252 ? -0.815 14.391 11.696 1.00 40.35 252 LEU B C 1
ATOM 1968 O O . LEU A 1 252 ? -0.663 14.916 12.803 1.00 37.94 252 LEU B O 1
ATOM 1973 N N . LYS A 1 253 ? -2.019 14.100 11.201 1.00 37.51 253 LYS B N 1
ATOM 1974 C CA . LYS A 1 253 ? -3.233 14.398 11.955 1.00 39.87 253 LYS B CA 1
ATOM 1975 C C . LYS A 1 253 ? -3.237 13.681 13.302 1.00 40.20 253 LYS B C 1
ATOM 1976 O O . LYS A 1 253 ? -3.449 14.297 14.356 1.00 35.46 253 LYS B O 1
ATOM 1982 N N . VAL A 1 254 ? -3.009 12.371 13.278 1.00 38.20 254 VAL B N 1
ATOM 1983 C CA . VAL A 1 254 ? -2.993 11.596 14.513 1.00 36.61 254 VAL B CA 1
ATOM 1984 C C . VAL A 1 254 ? -1.813 12.006 15.392 1.00 37.01 254 VAL B C 1
ATOM 1985 O O . VAL A 1 254 ? -1.953 12.140 16.610 1.00 36.54 254 VAL B O 1
ATOM 1989 N N . ALA A 1 255 ? -0.631 12.181 14.791 1.00 37.12 255 ALA B N 1
ATOM 1990 C CA . ALA A 1 255 ? 0.543 12.616 15.542 1.00 35.95 255 ALA B CA 1
ATOM 1991 C C . ALA A 1 255 ? 0.265 13.902 16.305 1.00 38.64 255 ALA B C 1
ATOM 1992 O O . ALA A 1 255 ? 0.596 14.021 17.493 1.00 35.38 255 ALA B O 1
ATOM 1994 N N . CYS A 1 256 ? -0.336 14.886 15.635 1.00 35.82 256 CYS B N 1
ATOM 1995 C CA . CYS A 1 256 ? -0.573 16.159 16.292 1.00 36.26 256 CYS B CA 1
ATOM 1996 C C . CYS A 1 256 ? -1.697 16.057 17.311 1.00 35.11 256 CYS B C 1
ATOM 1997 O O . CYS A 1 256 ? -1.630 16.705 18.359 1.00 35.47 256 CYS B O 1
ATOM 2000 N N . GLU A 1 257 ? -2.719 15.235 17.041 1.00 35.11 257 GLU B N 1
ATOM 2001 C CA . GLU A 1 257 ? -3.805 15.083 18.006 1.00 35.50 257 GLU B CA 1
ATOM 2002 C C . GLU A 1 257 ? -3.310 14.463 19.316 1.00 38.38 257 GLU B C 1
ATOM 2003 O O . GLU A 1 257 ? -3.730 14.872 20.410 1.00 36.85 257 GLU B O 1
ATOM 2009 N N . LYS A 1 258 ? -2.435 13.462 19.225 1.00 35.84 258 LYS B N 1
ATOM 2010 C CA . LYS A 1 258 ? -1.896 12.845 20.434 1.00 38.05 258 LYS B CA 1
ATOM 2011 C C . LYS A 1 258 ? -0.965 13.807 21.163 1.00 35.45 258 LYS B C 1
ATOM 2012 O O . LYS A 1 258 ? -1.007 13.903 22.397 1.00 36.81 258 LYS B O 1
ATOM 2018 N N . THR A 1 259 ? -0.135 14.543 20.411 1.00 32.51 259 THR B N 1
ATOM 2019 C CA . THR A 1 259 ? 0.729 15.550 21.019 1.00 35.25 259 THR B CA 1
ATOM 2020 C C . THR A 1 259 ? -0.091 16.585 21.780 1.00 38.45 259 THR B C 1
ATOM 2021 O O . THR A 1 259 ? 0.144 16.843 22.977 1.00 33.91 259 THR B O 1
ATOM 2025 N N . VAL A 1 260 ? -1.059 17.202 21.094 1.00 35.52 260 VAL B N 1
ATOM 2026 C CA . VAL A 1 260 ? -1.851 18.255 21.728 1.00 34.05 260 VAL B CA 1
ATOM 2027 C C . VAL A 1 260 ? -2.666 17.699 22.896 1.00 35.16 260 VAL B C 1
ATOM 2028 O O . VAL A 1 260 ? -2.849 18.370 23.918 1.00 37.60 260 VAL B O 1
ATOM 2032 N N . SER A 1 261 ? -3.178 16.476 22.769 1.00 31.83 261 SER B N 1
ATOM 2033 C CA . SER A 1 261 ? -3.952 15.908 23.874 1.00 35.85 261 SER B CA 1
ATOM 2034 C C . SER A 1 261 ? -3.078 15.624 25.100 1.00 39.63 261 SER B C 1
ATOM 2035 O O . SER A 1 261 ? -3.507 15.863 26.236 1.00 37.47 261 SER B O 1
ATOM 2038 N N . THR A 1 262 ? -1.853 15.128 24.899 1.00 36.12 262 THR B N 1
ATOM 2039 C CA . THR A 1 262 ? -0.925 14.962 26.025 1.00 37.70 262 THR B CA 1
ATOM 2040 C C . THR A 1 262 ? -0.710 16.287 26.747 1.00 35.49 262 THR B C 1
ATOM 2041 O O . THR A 1 262 ? -0.817 16.363 27.977 1.00 36.96 262 THR B O 1
ATOM 2045 N N . LEU A 1 263 ? -0.410 17.345 25.988 1.00 34.44 263 LEU B N 1
ATOM 2046 C CA . LEU A 1 263 ? -0.170 18.648 26.590 1.00 38.02 263 LEU B CA 1
ATOM 2047 C C . LEU A 1 263 ? -1.402 19.126 27.345 1.00 37.29 263 LEU B C 1
ATOM 2048 O O . LEU A 1 263 ? -1.291 19.660 28.452 1.00 37.71 263 LEU B O 1
ATOM 2053 N N . HIS A 1 264 ? -2.588 18.959 26.751 1.00 38.15 264 HIS B N 1
ATOM 2054 C CA . HIS A 1 264 ? -3.794 19.411 27.431 1.00 39.03 264 HIS B CA 1
ATOM 2055 C C . HIS A 1 264 ? -3.975 18.692 28.768 1.00 39.12 264 HIS B C 1
ATOM 2056 O O . HIS A 1 264 ? -4.308 19.327 29.772 1.00 38.94 264 HIS B O 1
ATOM 2063 N N . HIS A 1 265 ? -3.745 17.369 28.804 1.00 37.17 265 HIS B N 1
ATOM 2064 C CA . HIS A 1 265 ? -3.929 16.623 30.058 1.00 39.31 265 HIS B CA 1
ATOM 2065 C C . HIS A 1 265 ? -2.926 17.060 31.122 1.00 39.68 265 HIS B C 1
ATOM 2066 O O . HIS A 1 265 ? -3.282 17.222 32.301 1.00 35.53 265 HIS B O 1
ATOM 2073 N N . VAL A 1 266 ? -1.664 17.233 30.728 1.00 35.34 266 VAL B N 1
ATOM 2074 C CA . VAL A 1 266 ? -0.637 17.687 31.665 1.00 35.82 266 VAL B CA 1
ATOM 2075 C C . VAL A 1 266 ? -0.994 19.062 32.217 1.00 38.74 266 VAL B C 1
ATOM 2076 O O . VAL A 1 266 ? -0.915 19.310 33.428 1.00 35.51 266 VAL B O 1
ATOM 2080 N N . LEU A 1 267 ? -1.378 19.983 31.325 1.00 37.71 267 LEU B N 1
ATOM 2081 C CA . LEU A 1 267 ? -1.623 21.358 31.740 1.00 37.26 267 LEU B CA 1
ATOM 2082 C C . LEU A 1 267 ? -2.916 21.473 32.547 1.00 39.66 267 LEU B C 1
ATOM 2083 O O . LEU A 1 267 ? -2.991 22.252 33.508 1.00 39.48 267 LEU B O 1
ATOM 2088 N N . GLN A 1 268 ? -3.944 20.713 32.167 1.00 40.14 268 GLN B N 1
ATOM 2089 C CA . GLN A 1 268 ? -5.167 20.656 32.969 1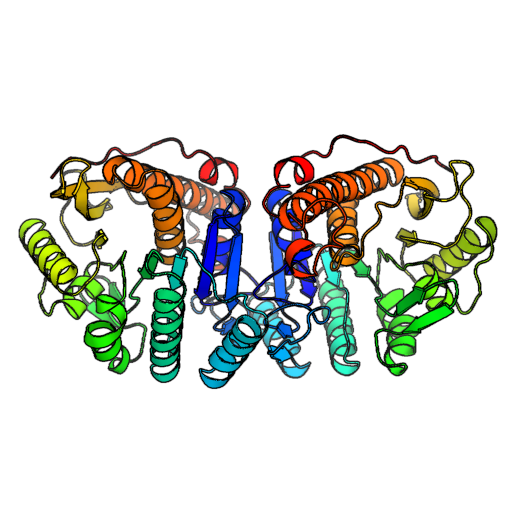.00 43.04 268 GLN B CA 1
ATOM 2090 C C . GLN A 1 268 ? -4.881 20.161 34.385 1.00 43.56 268 GLN B C 1
ATOM 2091 O O . GLN A 1 268 ? -5.314 20.769 35.374 1.00 42.30 268 GLN B O 1
ATOM 2097 N N . ARG A 1 269 ? -4.156 19.052 34.499 1.00 37.78 269 ARG B N 1
ATOM 2098 C CA . ARG A 1 269 ? -3.776 18.553 35.817 1.00 40.59 269 ARG B CA 1
ATOM 2099 C C . ARG A 1 269 ? -2.969 19.589 36.580 1.00 41.74 269 ARG B C 1
ATOM 2100 O O . ARG A 1 269 ? -3.160 19.777 37.792 1.00 40.97 269 ARG B O 1
ATOM 2108 N N . THR A 1 270 ? -2.055 20.268 35.886 1.00 37.46 270 THR B N 1
ATOM 2109 C CA . THR A 1 270 ? -1.182 21.233 36.544 1.00 37.14 270 THR B CA 1
ATOM 2110 C C . THR A 1 270 ? -1.991 22.403 37.101 1.00 43.91 270 THR B C 1
ATOM 2111 O O . THR A 1 270 ? -1.824 22.794 38.265 1.00 39.93 270 THR B O 1
ATOM 2115 N N . ILE A 1 271 ? -2.899 22.960 36.295 1.00 40.58 271 ILE B N 1
ATOM 2116 C CA . ILE A 1 271 ? -3.649 24.114 36.785 1.00 40.95 271 ILE B CA 1
ATOM 2117 C C . ILE A 1 271 ? -4.613 23.700 37.911 1.00 43.25 271 ILE B C 1
ATOM 2118 O O . ILE A 1 271 ? -4.810 24.465 38.859 1.00 47.07 271 ILE B O 1
ATOM 2123 N N . GLN A 1 272 ? -5.189 22.488 37.873 1.00 42.96 272 GLN B N 1
ATOM 2124 C CA . GLN A 1 272 ? -6.039 22.077 38.997 1.00 47.71 272 GLN B CA 1
ATOM 2125 C C . GLN A 1 272 ? -5.237 21.888 40.282 1.00 51.33 272 GLN B C 1
ATOM 2126 O O . GLN A 1 272 ? -5.711 22.251 41.365 1.00 50.47 272 GLN B O 1
ATOM 2132 N N . CYS A 1 273 ? -4.026 21.325 40.193 1.00 45.40 273 CYS B N 1
ATOM 2133 C CA . CYS A 1 273 ? -3.189 21.232 41.385 1.00 47.98 273 CYS B CA 1
ATOM 2134 C C . CYS A 1 273 ? -2.720 22.608 41.849 1.00 49.77 273 CYS B C 1
ATOM 2135 O O . CYS A 1 273 ? -2.683 22.880 43.056 1.00 52.14 273 CYS B O 1
ATOM 2138 N N . ALA A 1 274 ? -2.347 23.484 40.916 1.00 45.17 274 ALA B N 1
ATOM 2139 C CA . ALA A 1 274 ? -1.840 24.799 41.304 1.00 50.08 274 ALA B CA 1
ATOM 2140 C C . ALA A 1 274 ? -2.911 25.617 42.020 1.00 54.14 274 ALA B C 1
ATOM 2141 O O . ALA A 1 274 ? -2.620 26.324 42.995 1.00 55.29 274 ALA B O 1
ATOM 2143 N N . LYS A 1 275 ? -4.158 25.531 41.556 1.00 52.44 275 LYS B N 1
ATOM 2144 C CA . LYS A 1 275 ? -5.221 26.306 42.188 1.00 56.84 275 LYS B CA 1
ATOM 2145 C C . LYS A 1 275 ? -5.555 25.759 43.570 1.00 58.53 275 LYS B C 1
ATOM 2146 O O . LYS A 1 275 ? -5.810 26.535 44.498 1.00 64.13 275 LYS B O 1
ATOM 2152 N N . ALA A 1 276 ? -5.535 24.432 43.733 1.00 56.58 276 ALA B N 1
ATOM 2153 C CA . ALA A 1 276 ? -5.750 23.845 45.055 1.00 59.96 276 ALA B CA 1
ATOM 2154 C C . ALA A 1 276 ? -4.682 24.295 46.050 1.00 62.68 276 ALA B C 1
ATOM 2155 O O . ALA A 1 276 ? -4.990 24.583 47.213 1.00 62.96 276 ALA B O 1
ATOM 2157 N N . GLN A 1 277 ? -3.418 24.363 45.618 1.00 59.58 277 GLN B N 1
ATOM 2158 C CA . GLN A 1 277 ? -2.369 24.849 46.513 1.00 61.22 277 GLN B CA 1
ATOM 2159 C C . GLN A 1 277 ? -2.476 26.349 46.769 1.00 64.47 277 GLN B C 1
ATOM 2160 O O . GLN A 1 277 ? -2.141 26.813 47.865 1.00 66.82 277 GLN B O 1
ATOM 2166 N N . ALA A 1 278 ? -2.920 27.123 45.778 1.00 62.01 278 ALA B N 1
ATOM 2167 C CA . ALA A 1 278 ? -2.939 28.576 45.913 1.00 65.43 278 ALA B CA 1
ATOM 2168 C C . ALA A 1 278 ? -4.165 29.076 46.669 1.00 71.21 278 ALA B C 1
ATOM 2169 O O . ALA A 1 278 ? -4.066 30.063 47.407 1.00 70.94 278 ALA B O 1
ATOM 2171 N N . GLY A 1 279 ? -5.309 28.420 46.498 1.00 70.77 279 GLY B N 1
ATOM 2172 C CA . GLY A 1 279 ? -6.559 28.829 47.100 1.00 73.97 279 GLY B CA 1
ATOM 2173 C C . GLY A 1 279 ? -7.449 29.576 46.119 1.00 75.75 279 GLY B C 1
ATOM 2174 O O . GLY A 1 279 ? -6.994 30.142 45.121 1.00 73.61 279 GLY B O 1
ATOM 2175 N N . GLU A 1 280 ? -8.754 29.572 46.416 1.00 78.87 280 GLU B N 1
ATOM 2176 C CA . GLU A 1 280 ? -9.729 30.250 45.565 1.00 78.29 280 GLU B CA 1
ATOM 2177 C C . GLU A 1 280 ? -9.343 31.707 45.354 1.00 77.79 280 GLU B C 1
ATOM 2178 O O . GLU A 1 280 ? -9.094 32.444 46.313 1.00 77.71 280 GLU B O 1
ATOM 2184 N N . GLY A 1 281 ? -9.284 32.112 44.084 1.00 75.83 281 GLY B N 1
ATOM 2185 C CA . GLY A 1 281 ? -8.967 33.474 43.719 1.00 76.46 281 GLY B CA 1
ATOM 2186 C C . GLY A 1 281 ? -7.507 33.855 43.818 1.00 80.04 281 GLY B C 1
ATOM 2187 O O . GLY A 1 281 ? -7.137 34.934 43.335 1.00 81.48 281 GLY B O 1
ATOM 2188 N N . VAL A 1 282 ? -6.663 33.016 44.419 1.00 77.67 282 VAL B N 1
ATOM 2189 C CA . VAL A 1 282 ? -5.244 33.326 44.566 1.00 73.53 282 VAL B CA 1
ATOM 2190 C C . VAL A 1 282 ? -4.508 32.933 43.291 1.00 73.92 282 VAL B C 1
ATOM 2191 O O . VAL A 1 282 ? -4.630 31.796 42.813 1.00 69.90 282 VAL B O 1
ATOM 2195 N N . ARG A 1 283 ? -3.744 33.871 42.740 1.00 71.95 283 ARG B N 1
ATOM 2196 C CA . ARG A 1 283 ? -2.920 33.600 41.563 1.00 68.78 283 ARG B CA 1
ATOM 2197 C C . ARG A 1 283 ? -1.780 32.657 41.936 1.00 65.74 283 ARG B C 1
ATOM 2198 O O . ARG A 1 283 ? -0.996 32.980 42.840 1.00 63.67 283 ARG B O 1
ATOM 2206 N N . PRO A 1 284 ? -1.653 31.492 41.294 1.00 62.65 284 PRO B N 1
ATOM 2207 C CA . PRO A 1 284 ? -0.614 30.539 41.711 1.00 57.41 284 PRO B CA 1
ATOM 2208 C C . PRO A 1 284 ? 0.775 31.054 41.364 1.00 55.21 284 PRO B C 1
ATOM 2209 O O . PRO A 1 284 ? 0.957 31.831 40.423 1.00 53.79 284 PRO B O 1
ATOM 2213 N N . SER A 1 285 ? 1.757 30.616 42.151 1.00 50.91 285 SER B N 1
ATOM 2214 C CA . SER A 1 285 ? 3.155 30.994 41.960 1.00 52.31 285 SER B CA 1
ATOM 2215 C C . SER A 1 285 ? 3.798 30.159 40.852 1.00 51.98 285 SER B C 1
ATOM 2216 O O . SER A 1 285 ? 3.229 29.158 40.403 1.00 49.53 285 SER B O 1
ATOM 2219 N N . PRO A 1 286 ? 4.999 30.547 40.386 1.00 50.87 286 PRO B N 1
ATOM 2220 C CA . PRO A 1 286 ? 5.729 29.658 39.455 1.00 47.93 286 PRO B CA 1
ATOM 2221 C C . PRO A 1 286 ? 5.998 28.277 40.034 1.00 49.00 286 PRO B C 1
ATOM 2222 O O . PRO A 1 286 ? 5.912 27.283 39.305 1.00 45.31 286 PRO B O 1
ATOM 2226 N N . MET A 1 287 ? 6.319 28.181 41.330 1.00 46.30 287 MET B N 1
ATOM 2227 C CA . MET A 1 287 ? 6.517 26.866 41.935 1.00 47.14 287 MET B CA 1
ATOM 2228 C C . MET A 1 287 ? 5.247 26.031 41.856 1.00 47.79 287 MET B C 1
ATOM 2229 O O . MET A 1 287 ? 5.292 24.830 41.565 1.00 45.56 287 MET B O 1
ATOM 2234 N N . GLN A 1 288 ? 4.098 26.654 42.097 1.00 45.27 288 GLN B N 1
ATOM 2235 C CA . GLN A 1 288 ? 2.845 25.918 42.037 1.00 49.16 288 GLN B CA 1
ATOM 2236 C C . GLN A 1 288 ? 2.456 25.552 40.608 1.00 46.75 288 GLN B C 1
ATOM 2237 O O . GLN A 1 288 ? 1.676 24.610 40.416 1.00 45.88 288 GLN B O 1
ATOM 2243 N N . LEU A 1 289 ? 2.984 26.267 39.609 1.00 43.54 289 LEU B N 1
ATOM 2244 C CA . LEU A 1 289 ? 2.643 26.038 38.206 1.00 45.46 289 LEU B CA 1
ATOM 2245 C C . LEU A 1 289 ? 3.609 25.104 37.479 1.00 43.09 289 LEU B C 1
ATOM 2246 O O . LEU A 1 289 ? 3.454 24.917 36.266 1.00 41.48 289 LEU B O 1
ATOM 2251 N N . GLU A 1 290 ? 4.596 24.524 38.168 1.00 42.01 290 GLU B N 1
ATOM 2252 C CA . GLU A 1 290 ? 5.465 23.542 37.524 1.00 41.51 290 GLU B CA 1
ATOM 2253 C C . GLU A 1 290 ? 4.624 22.410 36.945 1.00 40.26 290 GLU B C 1
ATOM 2254 O O . GLU A 1 290 ? 3.718 21.892 37.607 1.00 39.93 290 GLU B O 1
ATOM 2260 N N . LEU A 1 291 ? 4.926 22.028 35.707 1.00 36.66 291 LEU B N 1
ATOM 2261 C CA . LEU A 1 291 ? 4.194 20.952 35.052 1.00 38.48 291 LEU B CA 1
ATOM 2262 C C . LEU A 1 291 ? 4.195 19.712 35.930 1.00 39.67 291 LEU B C 1
ATOM 2263 O O . LEU A 1 291 ? 5.253 19.284 36.404 1.00 39.13 291 LEU B O 1
ATOM 2268 N N . ARG A 1 292 ? 2.997 19.172 36.184 1.00 38.00 292 ARG B N 1
ATOM 2269 C CA . ARG A 1 292 ? 2.833 17.929 36.941 1.00 37.66 292 ARG B CA 1
ATOM 2270 C C . ARG A 1 292 ? 3.185 16.739 36.049 1.00 36.42 292 ARG B C 1
ATOM 2271 O O . ARG A 1 292 ? 2.336 15.950 35.628 1.00 37.04 292 ARG B O 1
ATOM 2279 N N . MET A 1 293 ? 4.488 16.610 35.794 1.00 35.38 293 MET B N 1
ATOM 2280 C CA . MET A 1 293 ? 5.012 15.621 34.850 1.00 35.77 293 MET B CA 1
ATOM 2281 C C . MET A 1 293 ? 4.869 14.190 35.383 1.00 37.06 293 MET B C 1
ATOM 2282 O O . MET A 1 293 ? 4.323 13.310 34.697 1.00 34.07 293 MET B O 1
ATOM 2287 N N . VAL A 1 294 ? 5.373 13.913 36.596 1.00 36.22 294 VAL B N 1
ATOM 2288 C CA . VAL A 1 294 ? 5.364 12.502 37.008 1.00 36.77 294 VAL B CA 1
ATOM 2289 C C . VAL A 1 294 ? 3.933 12.022 37.270 1.00 37.12 294 VAL B C 1
ATOM 2290 O O . VAL A 1 294 ? 3.629 10.832 37.096 1.00 34.35 294 VAL B O 1
ATOM 2294 N N . GLN A 1 295 ? 3.035 12.923 37.681 1.00 36.19 295 GLN B N 1
ATOM 2295 C CA . GLN A 1 295 ? 1.639 12.556 37.904 1.00 35.68 295 GLN B CA 1
ATOM 2296 C C . GLN A 1 295 ? 0.862 12.379 36.599 1.00 36.11 295 GLN B C 1
ATOM 2297 O O . GLN A 1 295 ? -0.278 11.910 36.631 1.00 37.77 295 GLN B O 1
ATOM 2303 N N . SER A 1 296 ? 1.444 12.729 35.452 1.00 34.19 296 SER B N 1
ATOM 2304 C CA . SER A 1 296 ? 0.766 12.581 34.172 1.00 34.79 296 SER B CA 1
ATOM 2305 C C . SER A 1 296 ? 1.247 11.368 33.384 1.00 34.34 296 SER B C 1
ATOM 2306 O O . SER A 1 296 ? 0.986 11.273 32.179 1.00 34.95 296 SER B O 1
ATOM 2309 N N . LYS A 1 297 ? 1.944 10.439 34.039 1.00 35.71 297 LYS B N 1
ATOM 2310 C CA . LYS A 1 297 ? 2.516 9.290 33.335 1.00 33.32 297 LYS B CA 1
ATOM 2311 C C . LYS A 1 297 ? 1.484 8.556 32.473 1.00 35.99 297 LYS B C 1
ATOM 2312 O O . LYS A 1 297 ? 1.768 8.180 31.331 1.00 36.72 297 LYS B O 1
ATOM 2318 N N . ARG A 1 298 ? 0.284 8.323 33.009 1.00 37.88 298 ARG B N 1
ATOM 2319 C CA . ARG A 1 298 ? -0.706 7.542 32.264 1.00 41.18 298 ARG B CA 1
ATOM 2320 C C . ARG A 1 298 ? -1.244 8.305 31.058 1.00 39.33 298 ARG B C 1
ATOM 2321 O O . ARG A 1 298 ? -1.604 7.688 30.045 1.00 42.69 298 ARG B O 1
ATOM 2329 N N . ASP A 1 299 ? -1.339 9.634 31.156 1.00 37.78 299 ASP B N 1
ATOM 2330 C CA . ASP A 1 299 ? -1.754 10.428 30.004 1.00 39.68 299 ASP B CA 1
ATOM 2331 C C . ASP A 1 299 ? -0.655 10.505 28.960 1.00 39.19 299 ASP B C 1
ATOM 2332 O O . ASP A 1 299 ? -0.949 10.618 27.767 1.00 41.29 299 ASP B O 1
ATOM 2337 N N . ILE A 1 300 ? 0.612 10.469 29.384 1.00 37.11 300 ILE B N 1
ATOM 2338 C CA . ILE A 1 300 ? 1.710 10.391 28.425 1.00 38.73 300 ILE B CA 1
ATOM 2339 C C . ILE A 1 300 ? 1.661 9.068 27.672 1.00 36.39 300 ILE B C 1
ATOM 2340 O O . ILE A 1 300 ? 1.820 9.027 26.446 1.00 36.15 300 ILE B O 1
ATOM 2345 N N . GLU A 1 301 ? 1.411 7.974 28.397 1.00 36.01 301 GLU B N 1
ATOM 2346 C CA . GLU A 1 301 ? 1.426 6.633 27.817 1.00 37.98 301 GLU B CA 1
ATOM 2347 C C . GLU A 1 301 ? 0.320 6.431 26.788 1.00 38.97 301 GLU B C 1
ATOM 2348 O O . GLU A 1 301 ? 0.526 5.756 25.773 1.00 37.57 301 GLU B O 1
ATOM 2354 N N . ASP A 1 302 ? -0.867 6.953 27.063 1.00 38.57 302 ASP B N 1
ATOM 2355 C CA . ASP A 1 302 ? -2.040 6.725 26.219 1.00 42.31 302 ASP B CA 1
ATOM 2356 C C . ASP A 1 302 ? -2.988 7.892 26.388 1.00 39.60 302 ASP B C 1
ATOM 2357 O O . ASP A 1 302 ? -3.939 7.833 27.175 1.00 41.02 302 ASP B O 1
ATOM 2362 N N . PRO A 1 303 ? -2.736 8.998 25.687 1.00 41.91 303 PRO B N 1
ATOM 2363 C CA . PRO A 1 303 ? -3.569 10.187 25.878 1.00 43.39 303 PRO B CA 1
ATOM 2364 C C . PRO A 1 303 ? -4.943 10.005 25.247 1.00 45.35 303 PRO B C 1
ATOM 2365 O O . PRO A 1 303 ? -5.066 9.636 24.079 1.00 44.08 303 PRO B O 1
ATOM 2369 N N . GLU A 1 304 ? -5.979 10.244 26.042 1.00 44.83 304 GLU B N 1
ATOM 2370 C CA . GLU A 1 304 ? -7.322 10.341 25.493 1.00 47.85 304 GLU B CA 1
ATOM 2371 C C . GLU A 1 304 ? -7.376 11.552 24.555 1.00 46.95 304 GLU B C 1
ATOM 2372 O O . GLU A 1 304 ? -6.965 12.653 24.927 1.00 42.85 304 GLU B O 1
ATOM 2378 N N . ILE A 1 305 ? -7.842 11.348 23.323 1.00 46.19 305 ILE B N 1
ATOM 2379 C CA . ILE A 1 305 ? -7.889 12.440 22.348 1.00 45.76 305 ILE B CA 1
ATOM 2380 C C . ILE A 1 305 ? -9.014 13.397 22.713 1.00 46.53 305 ILE B C 1
ATOM 2381 O O . ILE A 1 305 ? -10.183 13.004 22.751 1.00 50.91 305 ILE B O 1
ATOM 2386 N N . VAL A 1 306 ? -8.675 14.660 22.972 1.00 43.45 306 VAL B N 1
ATOM 2387 C CA . VAL A 1 306 ? -9.677 15.626 23.412 1.00 50.26 306 VAL B CA 1
ATOM 2388 C C . VAL A 1 306 ? -9.888 16.766 22.426 1.00 49.71 306 VAL B C 1
ATOM 2389 O O . VAL A 1 306 ? -10.718 17.642 22.683 1.00 51.46 306 VAL B O 1
ATOM 2393 N N . VAL A 1 307 ? -9.199 16.770 21.293 1.00 50.38 307 VAL B N 1
ATOM 2394 C CA . VAL A 1 307 ? -9.505 17.732 20.235 1.00 50.52 307 VAL B CA 1
ATOM 2395 C C . VAL A 1 307 ? -9.078 17.130 18.909 1.00 52.03 307 VAL B C 1
ATOM 2396 O O . VAL A 1 307 ? -7.956 16.635 18.772 1.00 53.44 307 VAL B O 1
ATOM 2400 N N . GLN A 1 308 ? -9.986 17.142 17.940 1.00 50.25 308 GLN B N 1
ATOM 2401 C CA . GLN A 1 308 ? -9.686 16.622 16.619 1.00 51.26 308 GLN B CA 1
ATOM 2402 C C . GLN A 1 308 ? -9.150 17.717 15.717 1.00 49.55 308 GLN B C 1
ATOM 2403 O O . GLN A 1 308 ? -9.644 18.846 15.726 1.00 48.48 308 GLN B O 1
ATOM 2409 N N . ALA A 1 309 ? -8.131 17.373 14.941 1.00 46.88 309 ALA B N 1
ATOM 2410 C CA . ALA A 1 309 ? -7.615 18.297 13.952 1.00 45.72 309 ALA B CA 1
ATOM 2411 C C . ALA A 1 309 ? -8.580 18.374 12.771 1.00 47.76 309 ALA B C 1
ATOM 2412 O O . ALA A 1 309 ? -9.269 17.406 12.439 1.00 45.28 309 ALA B O 1
ATOM 2414 N N . THR A 1 310 ? -8.627 19.534 12.138 1.00 45.47 310 THR B N 1
ATOM 2415 C CA . THR A 1 310 ? -9.339 19.658 10.879 1.00 47.86 310 THR B CA 1
ATOM 2416 C C . THR A 1 310 ? -8.340 19.611 9.734 1.00 47.29 310 THR B C 1
ATOM 2417 O O . THR A 1 310 ? -7.184 20.019 9.874 1.00 43.29 310 THR B O 1
ATOM 2421 N N . VAL A 1 311 ? -8.791 19.071 8.607 1.00 44.56 311 VAL B N 1
ATOM 2422 C CA . VAL A 1 311 ? -7.923 18.871 7.455 1.00 44.12 311 VAL B CA 1
ATOM 2423 C C . VAL A 1 311 ? -7.802 20.179 6.690 1.00 45.68 311 VAL B C 1
ATOM 2424 O O . VAL A 1 311 ? -8.799 20.866 6.452 1.00 53.12 311 VAL B O 1
ATOM 2428 N N . LEU A 1 312 ? -6.577 20.541 6.332 1.00 47.54 312 LEU B N 1
ATOM 2429 C CA . LEU A 1 312 ? -6.325 21.661 5.432 1.00 47.23 312 LEU B CA 1
ATOM 2430 C C . LEU A 1 312 ? -5.720 21.142 4.113 1.00 49.84 312 LEU B C 1
ATOM 2431 O O . LEU A 1 312 ? -5.668 19.930 3.852 1.00 51.57 312 LEU B O 1
ATOM 2437 N N . GLU B 1 4 ? 4.661 16.071 45.961 1.00 58.99 4 GLU A N 1
ATOM 2438 C CA . GLU B 1 4 ? 4.250 15.382 47.184 1.00 62.73 4 GLU A CA 1
ATOM 2439 C C . GLU B 1 4 ? 5.473 14.831 47.942 1.00 57.27 4 GLU A C 1
ATOM 2440 O O . GLU B 1 4 ? 5.943 15.462 48.885 1.00 58.38 4 GLU A O 1
ATOM 2446 N N . CYS B 1 5 ? 6.001 13.674 47.532 1.00 49.15 5 CYS A N 1
ATOM 2447 C CA . CYS B 1 5 ? 7.221 13.134 48.130 1.00 43.48 5 CYS A CA 1
ATOM 2448 C C . CYS B 1 5 ? 8.430 13.576 47.313 1.00 41.70 5 CYS A C 1
ATOM 2449 O O . CYS B 1 5 ? 8.670 13.065 46.213 1.00 37.14 5 CYS A O 1
ATOM 2452 N N . ARG B 1 6 ? 9.208 14.505 47.861 1.00 37.53 6 ARG A N 1
ATOM 2453 C CA . ARG B 1 6 ? 10.323 15.126 47.155 1.00 38.16 6 ARG A CA 1
ATOM 2454 C C . ARG B 1 6 ? 11.649 14.531 47.600 1.00 37.55 6 ARG A C 1
ATOM 2455 O O . ARG B 1 6 ? 11.903 14.368 48.797 1.00 38.56 6 ARG A O 1
ATOM 2463 N N . VAL B 1 7 ? 12.500 14.254 46.618 1.00 35.02 7 VAL A N 1
ATOM 2464 C CA . VAL B 1 7 ? 13.789 13.598 46.791 1.00 34.69 7 VAL A CA 1
ATOM 2465 C C . VAL B 1 7 ? 14.837 14.488 46.154 1.00 36.98 7 VAL A C 1
ATOM 2466 O O . VAL B 1 7 ? 14.701 14.857 44.982 1.00 35.63 7 VAL A O 1
ATOM 2470 N N . LEU B 1 8 ? 15.889 14.809 46.899 1.00 34.79 8 LEU A N 1
ATOM 2471 C CA . LEU B 1 8 ? 17.031 15.511 46.331 1.00 33.97 8 LEU A CA 1
ATOM 2472 C C . LEU B 1 8 ? 18.152 14.496 46.162 1.00 34.87 8 LEU A C 1
ATOM 2473 O O . LEU B 1 8 ? 18.689 13.981 47.150 1.00 37.37 8 LEU A O 1
ATOM 2478 N N . SER B 1 9 ? 18.494 14.200 44.918 1.00 33.37 9 SER A N 1
ATOM 2479 C CA . SER B 1 9 ? 19.475 13.180 44.585 1.00 36.53 9 SER A CA 1
ATOM 2480 C C . SER B 1 9 ? 20.708 13.863 44.002 1.00 36.08 9 SER A C 1
ATOM 2481 O O . SER B 1 9 ? 20.623 14.539 42.974 1.00 37.29 9 SER A O 1
ATOM 2484 N N . ILE B 1 10 ? 21.846 13.688 44.661 1.00 36.41 10 ILE A N 1
ATOM 2485 C CA . ILE B 1 10 ? 23.093 14.357 44.306 1.00 35.06 10 ILE A CA 1
ATOM 2486 C C . ILE B 1 10 ? 24.056 13.265 43.864 1.00 37.31 10 ILE A C 1
ATOM 2487 O O . ILE B 1 10 ? 24.689 12.617 44.705 1.00 40.04 10 ILE A O 1
ATOM 2492 N N . GLN B 1 11 ? 24.157 13.042 42.553 1.00 37.22 11 GLN A N 1
ATOM 2493 C CA . GLN B 1 11 ? 24.859 11.889 41.997 1.00 38.39 11 GLN A CA 1
ATOM 2494 C C . GLN B 1 11 ? 25.333 12.222 40.589 1.00 35.50 11 GLN A C 1
ATOM 2495 O O . GLN B 1 11 ? 25.004 13.265 40.031 1.00 39.06 11 GLN A O 1
ATOM 2501 N N . SER B 1 12 ? 26.103 11.310 40.017 1.00 32.93 12 SER A N 1
ATOM 2502 C CA . SER B 1 12 ? 26.689 11.501 38.706 1.00 38.09 12 SER A CA 1
ATOM 2503 C C . SER B 1 12 ? 25.618 11.524 37.616 1.00 39.30 12 SER A C 1
ATOM 2504 O O . SER B 1 12 ? 24.572 10.880 37.727 1.00 36.33 12 SER A O 1
ATOM 2507 N N . HIS B 1 13 ? 25.920 12.236 36.536 1.00 38.33 13 HIS A N 1
ATOM 2508 C CA . HIS B 1 13 ? 25.155 12.168 35.297 1.00 35.49 13 HIS A CA 1
ATOM 2509 C C . HIS B 1 13 ? 26.058 11.680 34.174 1.00 38.28 13 HIS A C 1
ATOM 2510 O O . HIS B 1 13 ? 27.201 12.131 34.048 1.00 37.54 13 HIS A O 1
ATOM 2517 N N . VAL B 1 14 ? 25.542 10.765 33.343 1.00 35.93 14 VAL A N 1
ATOM 2518 C CA . VAL B 1 14 ? 26.208 10.396 32.102 1.00 35.56 14 VAL A CA 1
ATOM 2519 C C . VAL B 1 14 ? 25.240 10.652 30.951 1.00 39.21 14 VAL A C 1
ATOM 2520 O O . VAL B 1 14 ? 24.016 10.614 31.121 1.00 34.54 14 VAL A O 1
ATOM 2524 N N . ILE B 1 15 ? 25.802 10.942 29.778 1.00 36.98 15 ILE A N 1
ATOM 2525 C CA . ILE B 1 15 ? 24.983 11.168 28.589 1.00 38.04 15 ILE A CA 1
ATOM 2526 C C . ILE B 1 15 ? 24.452 9.841 28.067 1.00 38.81 15 ILE A C 1
ATOM 2527 O O . ILE B 1 15 ? 23.239 9.637 27.945 1.00 38.68 15 ILE A O 1
ATOM 2532 N N . ARG B 1 16 ? 25.351 8.916 27.769 1.00 38.67 16 ARG A N 1
ATOM 2533 C CA . ARG B 1 16 ? 24.985 7.553 27.413 1.00 41.12 16 ARG A CA 1
ATOM 2534 C C . ARG B 1 16 ? 25.100 6.654 28.638 1.00 40.27 16 ARG A C 1
ATOM 2535 O O . ARG B 1 16 ? 26.129 6.673 29.319 1.00 41.61 16 ARG A O 1
ATOM 2543 N N . GLY B 1 17 ? 24.060 5.869 28.916 1.00 38.04 17 GLY A N 1
ATOM 2544 C CA . GLY B 1 17 ? 24.126 4.846 29.946 1.00 38.97 17 GLY A CA 1
ATOM 2545 C C . GLY B 1 17 ? 23.338 5.199 31.204 1.00 38.73 17 GLY A C 1
ATOM 2546 O O . GLY B 1 17 ? 22.681 6.234 31.302 1.00 37.22 17 GLY A O 1
ATOM 2547 N N . TYR B 1 18 ? 23.443 4.301 32.193 1.00 36.74 18 TYR A N 1
ATOM 2548 C CA . TYR B 1 18 ? 22.647 4.370 33.426 1.00 37.31 18 TYR A CA 1
ATOM 2549 C C . TYR B 1 18 ? 23.532 4.079 34.639 1.00 38.90 18 TYR A C 1
ATOM 2550 O O . TYR B 1 18 ? 23.680 2.925 35.062 1.00 41.21 18 TYR A O 1
ATOM 2559 N N . VAL B 1 19 ? 24.096 5.143 35.209 1.00 36.48 19 VAL A N 1
ATOM 2560 C CA . VAL B 1 19 ? 24.743 5.105 36.515 1.00 41.08 19 VAL A CA 1
ATOM 2561 C C . VAL B 1 19 ? 24.329 6.379 37.225 1.00 39.81 19 VAL A C 1
ATOM 2562 O O . VAL B 1 19 ? 23.847 7.324 36.601 1.00 39.13 19 VAL A O 1
ATOM 2566 N N . GLY B 1 20 ? 24.518 6.394 38.543 1.00 37.60 20 GLY A N 1
ATOM 2567 C CA . GLY B 1 20 ? 24.284 7.618 39.299 1.00 37.03 20 GLY A CA 1
ATOM 2568 C C . GLY B 1 20 ? 22.839 8.076 39.181 1.00 37.76 20 GLY A C 1
ATOM 2569 O O . GLY B 1 20 ? 21.894 7.277 39.268 1.00 34.78 20 GLY A O 1
ATOM 2570 N N . ASN B 1 21 ? 22.665 9.383 38.967 1.00 35.01 21 ASN A N 1
ATOM 2571 C CA . ASN B 1 21 ? 21.326 9.940 38.787 1.00 34.70 21 ASN A CA 1
ATOM 2572 C C . ASN B 1 21 ? 20.612 9.346 37.578 1.00 33.39 21 ASN A C 1
ATOM 2573 O O . ASN B 1 21 ? 19.376 9.336 37.547 1.00 35.21 21 ASN A O 1
ATOM 2578 N N . ARG B 1 22 ? 21.359 8.882 36.566 1.00 35.60 22 ARG A N 1
ATOM 2579 C CA . ARG B 1 22 ? 20.716 8.223 35.425 1.00 36.98 22 ARG A CA 1
ATOM 2580 C C . ARG B 1 22 ? 20.092 6.896 35.830 1.00 35.80 22 ARG A C 1
ATOM 2581 O O . ARG B 1 22 ? 19.027 6.539 35.317 1.00 34.55 22 ARG A O 1
ATOM 2589 N N . ALA B 1 23 ? 20.707 6.166 36.772 1.00 36.34 23 ALA A N 1
ATOM 2590 C CA . ALA B 1 23 ? 20.087 4.933 37.258 1.00 34.43 23 ALA A CA 1
ATOM 2591 C C . ALA B 1 23 ? 18.953 5.203 38.242 1.00 36.62 23 ALA A C 1
ATOM 2592 O O . ALA B 1 23 ? 18.001 4.425 38.305 1.00 35.83 23 ALA A O 1
ATOM 2594 N N . ALA B 1 24 ? 19.022 6.289 39.012 1.00 32.43 24 ALA A N 1
ATOM 2595 C CA . ALA B 1 24 ? 18.068 6.524 40.090 1.00 34.61 24 ALA A CA 1
ATOM 2596 C C . ALA B 1 24 ? 16.825 7.298 39.663 1.00 32.21 24 ALA A C 1
ATOM 2597 O O . ALA B 1 24 ? 15.761 7.112 40.263 1.00 32.70 24 ALA A O 1
ATOM 2599 N N . THR B 1 25 ? 16.932 8.192 38.679 1.00 32.70 25 THR A N 1
ATOM 2600 C CA . THR B 1 25 ? 15.874 9.184 38.483 1.00 32.68 25 THR A CA 1
ATOM 2601 C C . THR B 1 25 ? 14.638 8.571 37.827 1.00 31.75 25 THR A C 1
ATOM 2602 O O . THR B 1 25 ? 13.536 8.642 38.378 1.00 31.17 25 THR A O 1
ATOM 2606 N N . PHE B 1 26 ? 14.795 8.003 36.627 1.00 31.39 26 PHE A N 1
ATOM 2607 C CA . PHE B 1 26 ? 13.641 7.428 35.928 1.00 33.85 26 PHE A CA 1
ATOM 2608 C C . PHE B 1 26 ? 12.852 6.455 36.797 1.00 32.64 26 PHE A C 1
ATOM 2609 O O . PHE B 1 26 ? 11.622 6.604 36.883 1.00 32.85 26 PHE A O 1
ATOM 2617 N N . PRO B 1 27 ? 13.462 5.475 37.479 1.00 33.63 27 PRO A N 1
ATOM 2618 C CA . PRO B 1 27 ? 12.634 4.591 38.325 1.00 32.02 27 PRO A CA 1
ATOM 2619 C C . PRO B 1 27 ? 11.902 5.306 39.447 1.00 34.16 27 PRO A C 1
ATOM 2620 O O . PRO B 1 27 ? 10.750 4.949 39.736 1.00 32.75 27 PRO A O 1
ATOM 2624 N N . LEU B 1 28 ? 12.516 6.301 40.101 1.00 31.43 28 LEU A N 1
ATOM 2625 C CA . LEU B 1 28 ? 11.789 7.011 41.146 1.00 33.73 28 LEU A CA 1
ATOM 2626 C C . LEU B 1 28 ? 10.677 7.878 40.551 1.00 32.09 28 LEU A C 1
ATOM 2627 O O . LEU B 1 28 ? 9.620 8.035 41.169 1.00 31.17 28 LEU A O 1
ATOM 2632 N N . GLN B 1 29 ? 10.889 8.432 39.355 1.00 31.43 29 GLN A N 1
ATOM 2633 C CA . GLN B 1 29 ? 9.816 9.176 38.684 1.00 33.32 29 GLN A CA 1
ATOM 2634 C C . GLN B 1 29 ? 8.641 8.258 38.348 1.00 34.38 29 GLN A C 1
ATOM 2635 O O . GLN B 1 29 ? 7.477 8.599 38.591 1.00 32.36 29 GLN A O 1
ATOM 2641 N N . VAL B 1 30 ? 8.946 7.087 37.780 1.00 30.72 30 VAL A N 1
ATOM 2642 C CA . VAL B 1 30 ? 7.938 6.075 37.467 1.00 32.90 30 VAL A CA 1
ATOM 2643 C C . VAL B 1 30 ? 7.133 5.705 38.710 1.00 35.42 30 VAL A C 1
ATOM 2644 O O . VAL B 1 30 ? 5.919 5.485 38.635 1.00 36.29 30 VAL A O 1
ATOM 2648 N N . LEU B 1 31 ? 7.789 5.640 39.876 1.00 32.48 31 LEU A N 1
ATOM 2649 C CA . LEU B 1 31 ? 7.099 5.306 41.110 1.00 35.31 31 LEU A CA 1
ATOM 2650 C C . LEU B 1 31 ? 6.403 6.505 41.754 1.00 36.16 31 LEU A C 1
ATOM 2651 O O . LEU B 1 31 ? 5.810 6.352 42.829 1.00 36.54 31 LEU A O 1
ATOM 2656 N N . GLY B 1 32 ? 6.465 7.681 41.139 1.00 33.90 32 GLY A N 1
ATOM 2657 C CA . GLY B 1 32 ? 5.700 8.825 41.586 1.00 37.29 32 GLY A CA 1
ATOM 2658 C C . GLY B 1 32 ? 6.421 9.795 42.497 1.00 39.13 32 GLY A C 1
ATOM 2659 O O . GLY B 1 32 ? 5.766 10.671 43.080 1.00 39.88 32 GLY A O 1
ATOM 2660 N N . PHE B 1 33 ? 7.739 9.677 42.644 1.00 35.77 33 PHE A N 1
ATOM 2661 C CA . PHE B 1 33 ? 8.468 10.635 43.464 1.00 35.28 33 PHE A CA 1
ATOM 2662 C C . PHE B 1 33 ? 8.809 11.863 42.632 1.00 35.56 33 PHE A C 1
ATOM 2663 O O . PHE B 1 33 ? 9.128 11.762 41.440 1.00 33.26 33 PHE A O 1
ATOM 2671 N N . GLU B 1 34 ? 8.709 13.026 43.274 1.00 36.66 34 GLU A N 1
ATOM 2672 C CA . GLU B 1 34 ? 9.224 14.302 42.768 1.00 38.75 34 GLU A CA 1
ATOM 2673 C C . GLU B 1 34 ? 10.727 14.333 43.049 1.00 38.12 34 GLU A C 1
ATOM 2674 O O . GLU B 1 34 ? 11.188 14.890 44.049 1.00 38.45 34 GLU A O 1
ATOM 2680 N N . ILE B 1 35 ? 11.518 13.713 42.168 1.00 35.06 35 ILE A N 1
ATOM 2681 C CA . ILE B 1 35 ? 12.963 13.614 42.393 1.00 34.11 35 ILE A CA 1
ATOM 2682 C C . ILE B 1 35 ? 13.667 14.733 41.638 1.00 37.88 35 ILE A C 1
ATOM 2683 O O . ILE B 1 35 ? 13.458 14.925 40.432 1.00 36.63 35 ILE A O 1
ATOM 2688 N N . ASP B 1 36 ? 14.470 15.497 42.370 1.00 36.80 36 ASP A N 1
ATOM 2689 C CA . ASP B 1 36 ? 15.271 16.586 41.838 1.00 35.42 36 ASP A CA 1
ATOM 2690 C C . ASP B 1 36 ? 16.711 16.106 41.750 1.00 36.04 36 ASP A C 1
ATOM 2691 O O . ASP B 1 36 ? 17.270 15.623 42.742 1.00 40.27 36 ASP A O 1
ATOM 2696 N N . ALA B 1 37 ? 17.299 16.220 40.575 1.00 34.94 37 ALA A N 1
ATOM 2697 C CA . ALA B 1 37 ? 18.600 15.625 40.279 1.00 34.17 37 ALA A CA 1
ATOM 2698 C C . ALA B 1 37 ? 19.663 16.721 40.244 1.00 35.36 37 ALA A C 1
ATOM 2699 O O . ALA B 1 37 ? 19.669 17.563 39.336 1.00 35.85 37 ALA A O 1
ATOM 2701 N N . VAL B 1 38 ? 20.559 16.712 41.233 1.00 36.48 38 VAL A N 1
ATOM 2702 C CA . VAL B 1 38 ? 21.774 17.523 41.184 1.00 37.67 38 VAL A CA 1
ATOM 2703 C C . VAL B 1 38 ? 22.856 16.655 40.571 1.00 36.74 38 VAL A C 1
ATOM 2704 O O . VAL B 1 38 ? 23.213 15.619 41.137 1.00 38.38 38 VAL A O 1
ATOM 2708 N N . ASN B 1 39 ? 23.380 17.069 39.422 1.00 34.36 39 ASN A N 1
ATOM 2709 C CA . ASN B 1 39 ? 24.366 16.277 38.699 1.00 35.87 39 ASN A CA 1
ATOM 2710 C C . ASN B 1 39 ? 25.759 16.677 39.157 1.00 40.19 39 ASN A C 1
ATOM 2711 O O . ASN B 1 39 ? 26.261 17.740 38.786 1.00 39.16 39 ASN A O 1
ATOM 2716 N N . SER B 1 40 ? 26.390 15.801 39.933 1.00 41.79 40 SER A N 1
ATOM 2717 C CA . SER B 1 40 ? 27.695 16.081 40.515 1.00 43.00 40 SER A CA 1
ATOM 2718 C C . SER B 1 40 ? 28.812 15.970 39.493 1.00 43.41 40 SER A C 1
ATOM 2719 O O . SER B 1 40 ? 29.905 16.491 39.728 1.00 42.55 40 SER A O 1
ATOM 2722 N N . VAL B 1 41 ? 28.579 15.254 38.391 1.00 39.84 41 VAL A N 1
ATOM 2723 C CA . VAL B 1 41 ? 29.429 15.297 37.210 1.00 40.33 41 VAL A CA 1
ATOM 2724 C C . VAL B 1 41 ? 28.503 15.194 36.004 1.00 43.57 41 VAL A C 1
ATOM 2725 O O . VAL B 1 41 ? 27.336 14.812 36.122 1.00 41.43 41 VAL A O 1
ATOM 2729 N N . GLN B 1 42 ? 29.043 15.533 34.840 1.00 41.34 42 GLN A N 1
ATOM 2730 C CA . GLN B 1 42 ? 28.411 15.256 33.553 1.00 40.95 42 GLN A CA 1
ATOM 2731 C C . GLN B 1 42 ? 29.496 14.665 32.663 1.00 40.33 42 GLN A C 1
ATOM 2732 O O . GLN B 1 42 ? 30.380 15.387 32.198 1.00 42.21 42 GLN A O 1
ATOM 2738 N N . PHE B 1 43 ? 29.452 13.348 32.464 1.00 38.55 43 PHE A N 1
ATOM 2739 C CA . PHE B 1 43 ? 30.400 12.633 31.620 1.00 42.64 43 PHE A CA 1
ATOM 2740 C C . PHE B 1 43 ? 29.676 12.031 30.425 1.00 41.25 43 PHE A C 1
ATOM 2741 O O . PHE B 1 43 ? 28.467 11.789 30.468 1.00 39.01 43 PHE A O 1
ATOM 2749 N N . SER B 1 44 ? 30.436 11.762 29.363 1.00 38.93 44 SER A N 1
ATOM 2750 C CA . SER B 1 44 ? 29.850 11.119 28.192 1.00 41.57 44 SER A CA 1
ATOM 2751 C C . SER B 1 44 ? 29.296 9.736 28.537 1.00 43.28 44 SER A C 1
ATOM 2752 O O . SER B 1 44 ? 28.267 9.320 27.987 1.00 39.59 44 SER A O 1
ATOM 2755 N N . ASN B 1 45 ? 29.945 9.026 29.457 1.00 40.67 45 ASN A N 1
ATOM 2756 C CA . ASN B 1 45 ? 29.577 7.661 29.831 1.00 42.33 45 ASN A CA 1
ATOM 2757 C C . ASN B 1 45 ? 30.349 7.319 31.109 1.00 45.52 45 ASN A C 1
ATOM 2758 O O . ASN B 1 45 ? 31.137 8.128 31.610 1.00 44.97 45 ASN A O 1
ATOM 2763 N N . HIS B 1 46 ? 30.127 6.113 31.631 1.00 44.65 46 HIS A N 1
ATOM 2764 C CA . HIS B 1 46 ? 30.822 5.733 32.855 1.00 47.97 46 HIS A CA 1
ATOM 2765 C C . HIS B 1 46 ? 32.257 5.288 32.548 1.00 49.00 46 HIS A C 1
ATOM 2766 O O . HIS B 1 46 ? 32.645 5.071 31.395 1.00 47.77 46 HIS A O 1
ATOM 2773 N N . THR B 1 47 ? 33.063 5.172 33.607 1.00 52.24 47 THR A N 1
ATOM 2774 C CA . THR B 1 47 ? 34.502 4.977 33.452 1.00 53.28 47 THR A CA 1
ATOM 2775 C C . THR B 1 47 ? 34.896 3.525 33.200 1.00 56.68 47 THR A C 1
ATOM 2776 O O . THR B 1 47 ? 36.096 3.228 33.142 1.00 58.81 47 THR A O 1
ATOM 2780 N N . GLY B 1 48 ? 33.933 2.611 33.079 1.00 50.70 48 GLY A N 1
ATOM 2781 C CA . GLY B 1 48 ? 34.235 1.267 32.639 1.00 50.41 48 GLY A CA 1
ATOM 2782 C C . GLY B 1 48 ? 34.473 1.129 31.150 1.00 54.50 48 GLY A C 1
ATOM 2783 O O . GLY B 1 48 ? 34.870 0.053 30.700 1.00 54.35 48 GLY A O 1
ATOM 2784 N N . TYR B 1 49 ? 34.229 2.186 30.376 1.00 52.30 49 TYR A N 1
ATOM 2785 C CA . TYR B 1 49 ? 34.539 2.188 28.957 1.00 54.07 49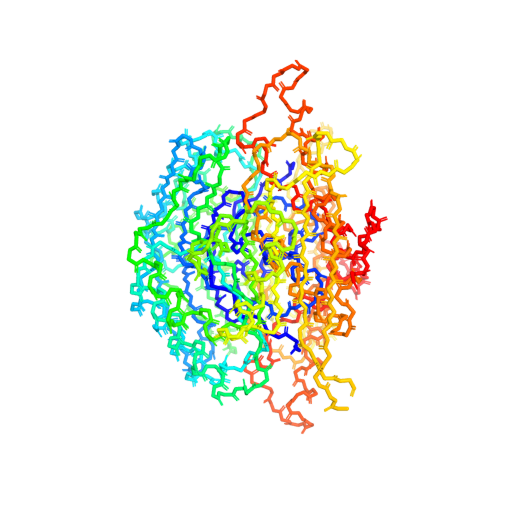 TYR A CA 1
ATOM 2786 C C . TYR B 1 49 ? 36.002 2.560 28.739 1.00 54.99 49 TYR A C 1
ATOM 2787 O O . TYR B 1 49 ? 36.674 3.093 29.627 1.00 53.82 49 TYR A O 1
ATOM 2796 N N . ALA B 1 50 ? 36.477 2.319 27.512 1.00 57.25 50 ALA A N 1
ATOM 2797 C CA . ALA B 1 50 ? 37.854 2.660 27.161 1.00 55.45 50 ALA A CA 1
ATOM 2798 C C . ALA B 1 50 ? 38.122 4.158 27.295 1.00 60.74 50 ALA A C 1
ATOM 2799 O O . ALA B 1 50 ? 39.213 4.563 27.718 1.00 61.51 50 ALA A O 1
ATOM 2801 N N . HIS B 1 51 ? 37.149 5.001 26.941 1.00 56.27 51 HIS A N 1
ATOM 2802 C CA . HIS B 1 51 ? 37.311 6.447 27.016 1.00 54.25 51 HIS A CA 1
ATOM 2803 C C . HIS B 1 51 ? 36.120 7.082 27.715 1.00 52.83 51 HIS A C 1
ATOM 2804 O O . HIS B 1 51 ? 35.026 6.518 27.748 1.00 53.66 51 HIS A O 1
ATOM 2811 N N . TRP B 1 52 ? 36.346 8.275 28.260 1.00 48.35 52 TRP A N 1
ATOM 2812 C CA . TRP B 1 52 ? 35.271 9.095 28.793 1.00 52.49 52 TRP A CA 1
ATOM 2813 C C . TRP B 1 52 ? 35.772 10.523 28.908 1.00 54.02 52 TRP A C 1
ATOM 2814 O O . TRP B 1 52 ? 36.957 10.761 29.150 1.00 55.98 52 TRP A O 1
ATOM 2825 N N . LYS B 1 53 ? 34.858 11.466 28.715 1.00 50.83 53 LYS A N 1
ATOM 2826 C CA . LYS B 1 53 ? 35.144 12.886 28.787 1.00 51.27 53 LYS A CA 1
ATOM 2827 C C . LYS B 1 53 ? 34.033 13.535 29.594 1.00 49.78 53 LYS A C 1
ATOM 2828 O O . LYS B 1 53 ? 32.919 13.014 29.667 1.00 50.07 53 LYS A O 1
ATOM 2834 N N . GLY B 1 54 ? 34.326 14.671 30.198 1.00 47.15 54 GLY A N 1
ATOM 2835 C CA . GLY B 1 54 ? 33.292 15.389 30.914 1.00 48.74 54 GLY A CA 1
ATOM 2836 C C . GLY B 1 54 ? 33.864 16.366 31.918 1.00 51.35 54 GLY A C 1
ATOM 2837 O O . GLY B 1 54 ? 35.070 16.588 31.995 1.00 51.28 54 GLY A O 1
ATOM 2838 N N . GLN B 1 55 ? 32.943 16.952 32.686 1.00 46.91 55 GLN A N 1
ATOM 2839 C CA . GLN B 1 55 ? 33.225 17.995 33.661 1.00 48.81 55 GLN A CA 1
ATOM 2840 C C . GLN B 1 55 ? 32.646 17.611 35.014 1.00 49.84 55 GLN A C 1
ATOM 2841 O O . GLN B 1 55 ? 31.646 16.893 35.107 1.00 46.96 55 GLN A O 1
ATOM 2847 N N . VAL B 1 56 ? 33.297 18.093 36.065 1.00 47.56 56 VAL A N 1
ATOM 2848 C CA . VAL B 1 56 ? 32.930 17.799 37.442 1.00 47.86 56 VAL A CA 1
ATOM 2849 C C . VAL B 1 56 ? 32.276 19.034 38.039 1.00 48.03 56 VAL A C 1
ATOM 2850 O O . VAL B 1 56 ? 32.699 20.159 37.766 1.00 50.53 56 VAL A O 1
ATOM 2854 N N . LEU B 1 57 ? 31.228 18.833 38.828 1.00 42.74 57 LEU A N 1
ATOM 2855 C CA . LEU B 1 57 ? 30.673 19.923 39.617 1.00 45.75 57 LEU A CA 1
ATOM 2856 C C . LEU B 1 57 ? 31.529 20.127 40.869 1.00 47.05 57 LEU A C 1
ATOM 2857 O O . LEU B 1 57 ? 31.826 19.165 41.579 1.00 45.75 57 LEU A O 1
ATOM 2862 N N . ASN B 1 58 ? 31.948 21.363 41.142 1.00 51.86 58 ASN A N 1
ATOM 2863 C CA . ASN B 1 58 ? 32.742 21.579 42.348 1.00 50.40 58 ASN A CA 1
ATOM 2864 C C . ASN B 1 58 ? 31.863 22.055 43.498 1.00 49.50 58 ASN A C 1
ATOM 2865 O O . ASN B 1 58 ? 30.677 22.358 43.328 1.00 46.30 58 ASN A O 1
ATOM 2870 N N . SER B 1 59 ? 32.471 22.122 44.695 1.00 47.59 59 SER A N 1
ATOM 2871 C CA . SER B 1 59 ? 31.675 22.342 45.895 1.00 46.19 59 SER A CA 1
ATOM 2872 C C . SER B 1 59 ? 31.082 23.738 45.931 1.00 48.01 59 SER A C 1
ATOM 2873 O O . SER B 1 59 ? 30.016 23.935 46.528 1.00 48.75 59 SER A O 1
ATOM 2876 N N . ASP B 1 60 ? 31.757 24.717 45.319 1.00 48.74 60 ASP A N 1
ATOM 2877 C CA . ASP B 1 60 ? 31.187 26.057 45.226 1.00 52.82 60 ASP A CA 1
ATOM 2878 C C . ASP B 1 60 ? 29.957 26.063 44.322 1.00 47.83 60 ASP A C 1
ATOM 2879 O O . ASP B 1 60 ? 28.966 26.754 44.602 1.00 47.19 60 ASP A O 1
ATOM 2884 N N . GLU B 1 61 ? 30.005 25.298 43.235 1.00 47.28 61 GLU A N 1
ATOM 2885 C CA . GLU B 1 61 ? 28.873 25.242 42.314 1.00 48.58 61 GLU A CA 1
ATOM 2886 C C . GLU B 1 61 ? 27.686 24.5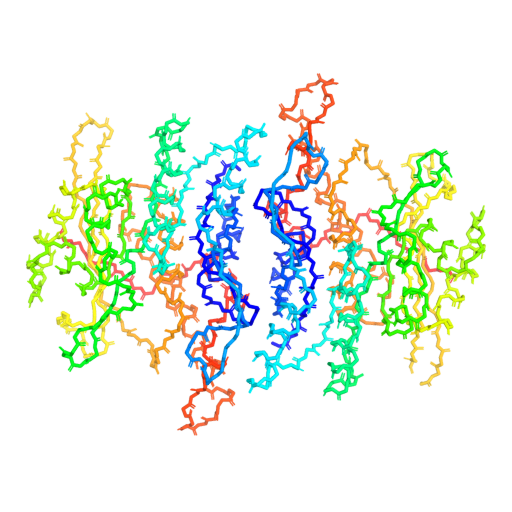24 42.943 1.00 43.92 61 GLU A C 1
ATOM 2887 O O . GLU B 1 61 ? 26.544 24.974 42.809 1.00 45.70 61 GLU A O 1
ATOM 2893 N N . LEU B 1 62 ? 27.944 23.429 43.666 1.00 45.27 62 LEU A N 1
ATOM 2894 C CA . LEU B 1 62 ? 26.906 22.790 44.471 1.00 43.78 62 LEU A CA 1
ATOM 2895 C C . LEU B 1 62 ? 26.255 23.780 45.431 1.00 45.48 62 LEU A C 1
ATOM 2896 O O . LEU B 1 62 ? 25.023 23.860 45.529 1.00 43.56 62 LEU A O 1
ATOM 2901 N N . GLN B 1 63 ? 27.073 24.551 46.163 1.00 48.01 63 GLN A N 1
ATOM 2902 C CA . GLN B 1 63 ? 26.501 25.516 47.097 1.00 47.28 63 GLN A CA 1
ATOM 2903 C C . GLN B 1 63 ? 25.681 26.568 46.366 1.00 43.53 63 GLN A C 1
ATOM 2904 O O . GLN B 1 63 ? 24.605 26.963 46.836 1.00 45.51 63 GLN A O 1
ATOM 2910 N N . GLU B 1 64 ? 26.175 27.032 45.213 0.88 44.87 64 GLU A N 1
ATOM 2911 C CA . GLU B 1 64 ? 25.422 27.991 44.411 0.88 47.22 64 GLU A CA 1
ATOM 2912 C C . GLU B 1 64 ? 24.046 27.434 44.058 0.88 42.94 64 GLU A C 1
ATOM 2913 O O . GLU B 1 64 ? 23.021 28.112 44.225 0.88 41.03 64 GLU A O 1
ATOM 2919 N N . LEU B 1 65 ? 24.005 26.176 43.595 1.00 44.64 65 LEU A N 1
ATOM 2920 C CA . LEU B 1 65 ? 22.732 25.553 43.235 1.00 43.42 65 LEU A CA 1
ATOM 2921 C C . LEU B 1 65 ? 21.787 25.497 44.425 1.00 39.21 65 LEU A C 1
ATOM 2922 O O . LEU B 1 65 ? 20.614 25.878 44.318 1.00 39.84 65 LEU A O 1
ATOM 2927 N N . TYR B 1 66 ? 22.287 25.051 45.587 1.00 43.63 66 TYR A N 1
ATOM 2928 C CA . TYR B 1 66 ? 21.441 24.968 46.778 1.00 40.50 66 TYR A CA 1
ATOM 2929 C C . TYR B 1 66 ? 20.932 26.347 47.203 1.00 41.39 66 TYR A C 1
ATOM 2930 O O . TYR B 1 66 ? 19.773 26.504 47.619 1.00 40.64 66 TYR A O 1
ATOM 2939 N N . GLU B 1 67 ? 21.788 27.362 47.109 1.00 43.54 67 GLU A N 1
ATOM 2940 C CA . GLU B 1 67 ? 21.359 28.721 47.433 1.00 43.95 67 GLU A CA 1
ATOM 2941 C C . GLU B 1 67 ? 20.181 29.170 46.577 1.00 45.50 67 GLU A C 1
ATOM 2942 O O . GLU B 1 67 ? 19.251 29.819 47.079 1.00 43.63 67 GLU A O 1
ATOM 2948 N N . GLY B 1 68 ? 20.191 28.829 45.285 1.00 43.26 68 GLY A N 1
ATOM 2949 C CA . GLY B 1 68 ? 19.044 29.152 44.453 1.00 42.19 68 GLY A CA 1
ATOM 2950 C C . GLY B 1 68 ? 17.770 28.529 44.981 1.00 39.20 68 GLY A C 1
ATOM 2951 O O . GLY B 1 68 ? 16.723 29.176 45.039 1.00 42.85 68 GLY A O 1
ATOM 2952 N N . LEU B 1 69 ? 17.843 27.262 45.385 1.00 41.86 69 LEU A N 1
ATOM 2953 C CA . LEU B 1 69 ? 16.682 26.610 45.976 1.00 42.02 69 LEU A CA 1
ATOM 2954 C C . LEU B 1 69 ? 16.271 27.300 47.267 1.00 42.91 69 LEU A C 1
ATOM 2955 O O . LEU B 1 69 ? 15.079 27.530 47.522 1.00 43.54 69 LEU A O 1
ATOM 2960 N N . ARG B 1 70 ? 17.248 27.601 48.117 1.00 41.27 70 ARG A N 1
ATOM 2961 C CA . ARG B 1 70 ? 16.907 28.168 49.417 1.00 47.66 70 ARG A CA 1
ATOM 2962 C C . ARG B 1 70 ? 16.280 29.551 49.245 1.00 46.21 70 ARG A C 1
ATOM 2963 O O . ARG B 1 70 ? 15.251 29.850 49.864 1.00 45.83 70 ARG A O 1
ATOM 2971 N N . LEU B 1 71 ? 16.818 30.358 48.321 1.00 40.67 71 LEU A N 1
ATOM 2972 C CA . LEU B 1 71 ? 16.263 31.696 48.102 1.00 45.76 71 LEU A CA 1
ATOM 2973 C C . LEU B 1 71 ? 14.808 31.638 47.661 1.00 48.86 71 LEU A C 1
ATOM 2974 O O . LEU B 1 71 ? 14.037 32.560 47.950 1.00 46.38 71 LEU A O 1
ATOM 2979 N N . ASN B 1 72 ? 14.402 30.561 46.980 1.00 43.57 72 ASN A N 1
ATOM 2980 C CA . ASN B 1 72 ? 13.017 30.404 46.567 1.00 42.87 72 ASN A CA 1
ATOM 2981 C C . ASN B 1 72 ? 12.185 29.633 47.582 1.00 46.20 72 ASN A C 1
ATOM 2982 O O . ASN B 1 72 ? 11.031 29.297 47.287 1.00 46.47 72 ASN A O 1
ATOM 2987 N N . ASN B 1 73 ? 12.740 29.352 48.764 1.00 49.49 73 ASN A N 1
ATOM 2988 C CA . ASN B 1 73 ? 12.080 28.535 49.789 1.00 51.47 73 ASN A CA 1
ATOM 2989 C C . ASN B 1 73 ? 11.737 27.148 49.254 1.00 46.56 73 ASN A C 1
ATOM 2990 O O . ASN B 1 73 ? 10.693 26.578 49.574 1.00 50.67 73 ASN A O 1
ATOM 2995 N N . MET B 1 74 ? 12.624 26.614 48.410 1.00 44.13 74 MET A N 1
ATOM 2996 C CA . MET B 1 74 ? 12.482 25.290 47.815 1.00 48.23 74 MET A CA 1
ATOM 2997 C C . MET B 1 74 ? 13.399 24.260 48.450 1.00 47.57 74 MET A C 1
ATOM 2998 O O . MET B 1 74 ? 13.694 23.231 47.842 1.00 49.28 74 MET A O 1
ATOM 3003 N N . ASN B 1 75 ? 13.825 24.492 49.678 1.00 45.83 75 ASN A N 1
ATOM 3004 C CA . ASN B 1 75 ? 14.703 23.543 50.353 1.00 48.34 75 ASN A CA 1
ATOM 3005 C C . ASN B 1 75 ? 13.937 22.739 51.398 1.00 47.55 75 ASN A C 1
ATOM 3006 O O . ASN B 1 75 ? 14.342 22.608 52.546 1.00 52.28 75 ASN A O 1
ATOM 3011 N N . LYS B 1 76 ? 12.787 22.208 50.979 1.00 42.85 76 LYS A N 1
ATOM 3012 C CA . LYS B 1 76 ? 11.924 21.363 51.798 1.00 46.35 76 LYS A CA 1
ATOM 3013 C C . LYS B 1 76 ? 11.839 20.015 51.078 1.00 45.25 76 LYS A C 1
ATOM 3014 O O . LYS B 1 76 ? 11.087 19.866 50.107 1.00 41.57 76 LYS A O 1
ATOM 3020 N N . TYR B 1 77 ? 12.624 19.050 51.541 1.00 39.69 77 TYR A N 1
ATOM 3021 C CA . TYR B 1 77 ? 12.703 17.737 50.918 1.00 40.45 77 TYR A CA 1
ATOM 3022 C C . TYR B 1 77 ? 12.319 16.664 51.922 1.00 41.92 77 TYR A C 1
ATOM 3023 O O . TYR B 1 77 ? 12.510 16.824 53.129 1.00 40.18 77 TYR A O 1
ATOM 3032 N N . ASP B 1 78 ? 11.763 15.570 51.408 1.00 38.20 78 ASP A N 1
ATOM 3033 C CA . ASP B 1 78 ? 11.454 14.424 52.246 1.00 37.13 78 ASP A CA 1
ATOM 3034 C C . ASP B 1 78 ? 12.604 13.428 52.318 1.00 39.83 78 ASP A C 1
ATOM 3035 O O . ASP B 1 78 ? 12.728 12.703 53.318 1.00 40.32 78 ASP A O 1
ATOM 3040 N N . TYR B 1 79 ? 13.455 13.392 51.292 1.00 35.52 79 TYR A N 1
ATOM 3041 C CA . TYR B 1 79 ? 14.590 12.484 51.224 1.00 36.82 79 TYR A CA 1
ATOM 3042 C C . TYR B 1 79 ? 15.756 13.216 50.597 1.00 38.63 79 TYR A C 1
ATOM 3043 O O . TYR B 1 79 ? 15.573 14.080 49.739 1.00 38.31 79 TYR A O 1
ATOM 3052 N N . VAL B 1 80 ? 16.952 12.840 51.007 1.00 34.28 80 VAL A N 1
ATOM 3053 C CA . VAL B 1 80 ? 18.150 13.105 50.229 1.00 35.80 80 VAL A CA 1
ATOM 3054 C C . VAL B 1 80 ? 18.731 11.742 49.864 1.00 36.01 80 VAL A C 1
ATOM 3055 O O . VAL B 1 80 ? 18.637 10.788 50.641 1.00 36.00 80 VAL A O 1
ATOM 3059 N N . LEU B 1 81 ? 19.319 11.651 48.675 1.00 36.45 81 LEU A N 1
ATOM 3060 C CA . LEU B 1 81 ? 19.887 10.413 48.160 1.00 35.64 81 LEU A CA 1
ATOM 3061 C C . LEU B 1 81 ? 21.265 10.718 47.593 1.00 36.19 81 LEU A C 1
ATOM 3062 O O . LEU B 1 81 ? 21.392 11.564 46.705 1.00 35.94 81 LEU A O 1
ATOM 3067 N N . THR B 1 82 ? 22.303 10.045 48.102 1.00 36.68 82 THR A N 1
ATOM 3068 C CA . THR B 1 82 ? 23.650 10.194 47.558 1.00 35.98 82 THR A CA 1
ATOM 3069 C C . THR B 1 82 ? 24.302 8.835 47.345 1.00 39.22 82 THR A C 1
ATOM 3070 O O . THR B 1 82 ? 23.917 7.826 47.947 1.00 39.66 82 THR A O 1
ATOM 3074 N N . GLY B 1 83 ? 25.324 8.841 46.495 1.00 35.61 83 GLY A N 1
ATOM 3075 C CA . GLY B 1 83 ? 26.106 7.652 46.218 1.00 41.88 83 GLY A CA 1
ATOM 3076 C C . GLY B 1 83 ? 27.556 8.001 45.963 1.00 44.52 83 GLY A C 1
ATOM 3077 O O . GLY B 1 83 ? 28.183 8.659 46.797 1.00 48.87 83 GLY A O 1
ATOM 3078 N N . TYR B 1 84 ? 28.088 7.597 44.812 1.00 46.10 84 TYR A N 1
ATOM 3079 C CA . TYR B 1 84 ? 29.509 7.766 44.527 1.00 49.51 84 TYR A CA 1
ATOM 3080 C C . TYR B 1 84 ? 29.913 9.237 44.530 1.00 54.93 84 TYR A C 1
ATOM 3081 O O . TYR B 1 84 ? 29.337 10.060 43.807 1.00 47.03 84 TYR A O 1
ATOM 3090 N N . THR B 1 85 ? 30.919 9.553 45.343 1.00 52.40 85 THR A N 1
ATOM 3091 C CA . THR B 1 85 ? 31.530 10.876 45.394 1.00 58.03 85 THR A CA 1
ATOM 3092 C C . THR B 1 85 ? 33.032 10.669 45.461 1.00 58.79 85 THR A C 1
ATOM 3093 O O . THR B 1 85 ? 33.500 9.837 46.237 1.00 56.92 85 THR A O 1
ATOM 3097 N N . ARG B 1 86 ? 33.784 11.398 44.646 1.00 58.58 86 ARG A N 1
ATOM 3098 C CA . ARG B 1 86 ? 35.232 11.251 44.654 1.00 62.89 86 ARG A CA 1
ATOM 3099 C C . ARG B 1 86 ? 35.922 12.304 45.505 1.00 62.50 86 ARG A C 1
ATOM 3100 O O . ARG B 1 86 ? 37.051 12.080 45.955 1.00 61.94 86 ARG A O 1
ATOM 3108 N N . ASP B 1 87 ? 35.260 13.423 45.759 1.00 60.96 87 ASP A N 1
ATOM 3109 C CA . ASP B 1 87 ? 35.919 14.635 46.207 1.00 59.56 87 ASP A CA 1
ATOM 3110 C C . ASP B 1 87 ? 35.532 14.982 47.637 1.00 55.88 87 ASP A C 1
ATOM 3111 O O . ASP B 1 87 ? 34.345 15.081 47.960 1.00 54.94 87 ASP A O 1
ATOM 3116 N N . LYS B 1 88 ? 36.540 15.221 48.480 1.00 56.78 88 LYS A N 1
ATOM 3117 C CA . LYS B 1 88 ? 36.273 15.376 49.903 1.00 56.14 88 LYS A CA 1
ATOM 3118 C C . LYS B 1 88 ? 35.513 16.668 50.192 1.00 52.22 88 LYS A C 1
ATOM 3119 O O . LYS B 1 88 ? 34.541 16.666 50.957 1.00 50.16 88 LYS A O 1
ATOM 3125 N N . SER B 1 89 ? 35.928 17.779 49.588 1.00 51.98 89 SER A N 1
ATOM 3126 C CA . SER B 1 89 ? 35.209 19.029 49.808 1.00 53.97 89 SER A CA 1
ATOM 3127 C C . SER B 1 89 ? 33.778 18.958 49.284 1.00 50.92 89 SER A C 1
ATOM 3128 O O . SER B 1 89 ? 32.874 19.585 49.854 1.00 46.66 89 SER A O 1
ATOM 3131 N N . PHE B 1 90 ? 33.552 18.218 48.195 1.00 53.34 90 PHE A N 1
ATOM 3132 C CA . PHE B 1 90 ? 32.187 18.053 47.698 1.00 50.27 90 PHE A CA 1
ATOM 3133 C C . PHE B 1 90 ? 31.333 17.305 48.710 1.00 46.04 90 PHE A C 1
ATOM 3134 O O . PHE B 1 90 ? 30.245 17.763 49.079 1.00 45.00 90 PHE A O 1
ATOM 3142 N N . LEU B 1 91 ? 31.831 16.158 49.193 1.00 48.93 91 LEU A N 1
ATOM 3143 C CA . LEU B 1 91 ? 31.121 15.410 50.229 1.00 50.46 91 LEU A CA 1
ATOM 3144 C C . LEU B 1 91 ? 30.874 16.264 51.474 1.00 45.45 91 LEU A C 1
ATOM 3145 O O . LEU B 1 91 ? 29.820 16.151 52.117 1.00 43.65 91 LEU A O 1
ATOM 3150 N N . ALA B 1 92 ? 31.819 17.146 51.821 1.00 49.30 92 ALA A N 1
ATOM 3151 C CA . ALA B 1 92 ? 31.608 18.001 52.991 1.00 48.56 92 ALA A CA 1
ATOM 3152 C C . ALA B 1 92 ? 30.490 19.010 52.748 1.00 46.10 92 ALA A C 1
ATOM 3153 O O . ALA B 1 92 ? 29.697 19.292 53.656 1.00 42.88 92 ALA A O 1
ATOM 3155 N N . MET B 1 93 ? 30.409 19.559 51.524 1.00 46.15 93 MET A N 1
ATOM 3156 C CA . MET B 1 93 ? 29.277 20.412 51.151 1.00 45.02 93 MET A CA 1
ATOM 3157 C C . MET B 1 93 ? 27.946 19.663 51.258 1.00 43.95 93 MET A C 1
ATOM 3158 O O . MET B 1 93 ? 26.960 20.200 51.781 1.00 42.85 93 MET A O 1
ATOM 3163 N N . VAL B 1 94 ? 27.901 18.425 50.755 1.00 45.02 94 VAL A N 1
ATOM 3164 C CA . VAL B 1 94 ? 26.692 17.604 50.849 1.00 42.46 94 VAL A CA 1
ATOM 3165 C C . VAL B 1 94 ? 26.234 17.486 52.299 1.00 44.52 94 VAL A C 1
ATOM 3166 O O . VAL B 1 94 ? 25.051 17.686 52.626 1.00 43.78 94 VAL A O 1
ATOM 3170 N N . VAL B 1 95 ? 27.174 17.178 53.202 1.00 43.92 95 VAL A N 1
ATOM 3171 C CA . VAL B 1 95 ? 26.836 17.091 54.624 1.00 45.12 95 VAL A CA 1
ATOM 3172 C C . VAL B 1 95 ? 26.240 18.408 55.114 1.00 45.61 95 VAL A C 1
ATOM 3173 O O . VAL B 1 95 ? 25.194 18.429 55.783 1.00 45.96 95 VAL A O 1
ATOM 3177 N N . ASP B 1 96 ? 26.887 19.532 54.773 1.00 45.90 96 ASP A N 1
ATOM 3178 C CA . ASP B 1 96 ? 26.358 20.831 55.190 1.00 46.07 96 ASP A CA 1
ATOM 3179 C C . ASP B 1 96 ? 24.939 21.022 54.686 1.00 45.02 96 ASP A C 1
ATOM 3180 O O . ASP B 1 96 ? 24.054 21.465 55.430 1.00 44.11 96 ASP A O 1
ATOM 3185 N N . ILE B 1 97 ? 24.698 20.651 53.422 1.00 46.66 97 ILE A N 1
ATOM 3186 C CA . ILE B 1 97 ? 23.368 20.785 52.843 1.00 42.19 97 ILE A CA 1
ATOM 3187 C C . ILE B 1 97 ? 22.379 19.879 53.558 1.00 38.79 97 ILE A C 1
ATOM 3188 O O . ILE B 1 97 ? 21.287 20.309 53.943 1.00 41.97 97 ILE A O 1
ATOM 3193 N N . VAL B 1 98 ? 22.737 18.601 53.737 1.00 41.86 98 VAL A N 1
ATOM 3194 C CA . VAL B 1 98 ? 21.839 17.682 54.441 1.00 42.13 98 VAL A CA 1
ATOM 3195 C C . VAL B 1 98 ? 21.547 18.189 55.851 1.00 42.79 98 VAL A C 1
ATOM 3196 O O . VAL B 1 98 ? 20.396 18.158 56.315 1.00 40.43 98 VAL A O 1
ATOM 3200 N N . GLN B 1 99 ? 22.578 18.672 56.552 1.00 45.26 99 GLN A N 1
ATOM 3201 C CA . GLN B 1 99 ? 22.350 19.284 57.867 1.00 46.58 99 GLN A CA 1
ATOM 3202 C C . GLN B 1 99 ? 21.293 20.374 57.790 1.00 44.62 99 GLN A C 1
ATOM 3203 O O . GLN B 1 99 ? 20.358 20.412 58.600 1.00 44.11 99 GLN A O 1
ATOM 3209 N N . GLU B 1 100 ? 21.394 21.249 56.788 1.00 45.28 100 GLU A N 1
ATOM 3210 C CA . GLU B 1 100 ? 20.442 22.350 56.740 1.00 47.79 100 GLU A CA 1
ATOM 3211 C C . GLU B 1 100 ? 19.059 21.869 56.319 1.00 48.41 100 GLU A C 1
ATOM 3212 O O . GLU B 1 100 ? 18.042 22.342 56.849 1.00 45.69 100 GLU A O 1
ATOM 3218 N N . LEU B 1 101 ? 18.992 20.905 55.388 1.00 43.51 101 LEU A N 1
ATOM 3219 C CA . LEU B 1 101 ? 17.691 20.365 55.013 1.00 41.84 101 LEU A CA 1
ATOM 3220 C C . LEU B 1 101 ? 17.026 19.666 56.191 1.00 43.22 101 LEU A C 1
ATOM 3221 O O . LEU B 1 101 ? 15.795 19.715 56.333 1.00 41.95 101 LEU A O 1
ATOM 3226 N N . LYS B 1 102 ? 17.819 19.013 57.053 1.00 41.64 102 LYS A N 1
ATOM 3227 C CA . LYS B 1 102 ? 17.237 18.414 58.251 1.00 42.81 102 LYS A CA 1
ATOM 3228 C C . LYS B 1 102 ? 16.765 19.470 59.245 1.00 46.88 102 LYS A C 1
ATOM 3229 O O . LYS B 1 102 ? 15.796 19.237 59.974 1.00 48.91 102 LYS A O 1
ATOM 3235 N N . GLN B 1 103 ? 17.424 20.623 59.298 1.00 44.96 103 GLN A N 1
ATOM 3236 C CA . GLN B 1 103 ? 16.883 21.712 60.113 1.00 49.08 103 GLN A CA 1
ATOM 3237 C C . GLN B 1 103 ? 15.550 22.199 59.556 1.00 49.53 103 GLN A C 1
ATOM 3238 O O . GLN B 1 103 ? 14.608 22.451 60.318 1.00 48.83 103 GLN A O 1
ATOM 3244 N N . GLN B 1 104 ? 15.442 22.304 58.224 1.00 47.93 104 GLN A N 1
ATOM 3245 C CA . GLN B 1 104 ? 14.175 22.682 57.600 1.00 46.48 104 GLN A CA 1
ATOM 3246 C C . GLN B 1 104 ? 13.102 21.621 57.820 1.00 49.46 104 GLN A C 1
ATOM 3247 O O . GLN B 1 104 ? 11.939 21.949 58.087 1.00 50.21 104 GLN A O 1
ATOM 3253 N N . ASN B 1 105 ? 13.462 20.344 57.696 1.00 47.11 105 ASN A N 1
ATOM 3254 C CA . ASN B 1 105 ? 12.511 19.247 57.858 1.00 46.17 105 ASN A CA 1
ATOM 3255 C C . ASN B 1 105 ? 13.146 18.179 58.732 1.00 48.98 105 ASN A C 1
ATOM 3256 O O . ASN B 1 105 ? 13.964 17.381 58.237 1.00 44.87 105 ASN A O 1
ATOM 3261 N N . PRO B 1 106 ? 12.808 18.144 60.031 1.00 47.98 106 PRO A N 1
ATOM 3262 C CA . PRO B 1 106 ? 13.380 17.123 60.926 1.00 46.84 106 PRO A CA 1
ATOM 3263 C C . PRO B 1 106 ? 13.029 15.694 60.557 1.00 46.55 106 PRO A C 1
ATOM 3264 O O . PRO B 1 106 ? 13.731 14.775 60.994 1.00 49.47 106 PRO A O 1
ATOM 3268 N N . ARG B 1 107 ? 11.970 15.469 59.786 1.00 46.23 107 ARG A N 1
ATOM 3269 C CA . ARG B 1 107 ? 11.592 14.128 59.366 1.00 46.89 107 ARG A CA 1
ATOM 3270 C C . ARG B 1 107 ? 12.255 13.693 58.063 1.00 44.69 107 ARG A C 1
ATOM 3271 O O . ARG B 1 107 ? 11.965 12.590 57.579 1.00 42.14 107 ARG A O 1
ATOM 3279 N N . LEU B 1 108 ? 13.133 14.522 57.492 1.00 43.86 108 LEU A N 1
ATOM 3280 C CA . LEU B 1 108 ? 13.843 14.163 56.265 1.00 43.60 108 LEU A CA 1
ATOM 3281 C C . LEU B 1 108 ? 14.662 12.889 56.469 1.00 43.51 108 LEU A C 1
ATOM 3282 O O . LEU B 1 108 ? 15.348 12.724 57.480 1.00 38.89 108 LEU A O 1
ATOM 3287 N N . VAL B 1 109 ? 14.605 11.995 55.484 1.00 38.07 109 VAL A N 1
ATOM 3288 C CA . VAL B 1 109 ? 15.320 10.723 55.513 1.00 36.08 109 VAL A CA 1
ATOM 3289 C C . VAL B 1 109 ? 16.483 10.819 54.542 1.00 38.44 109 VAL A C 1
ATOM 3290 O O . VAL B 1 109 ? 16.279 10.988 53.330 1.00 37.13 109 VAL A O 1
ATOM 3294 N N . TYR B 1 110 ? 17.702 10.692 55.054 1.00 37.21 110 TYR A N 1
ATOM 3295 C CA . TYR B 1 110 ? 18.897 10.716 54.210 1.00 36.25 110 TYR A CA 1
ATOM 3296 C C . TYR B 1 110 ? 19.294 9.277 53.876 1.00 40.98 110 TYR A C 1
ATOM 3297 O O . TYR B 1 110 ? 19.654 8.506 54.777 1.00 38.72 110 TYR A O 1
ATOM 3306 N N . VAL B 1 111 ? 19.229 8.919 52.581 1.00 36.16 111 VAL A N 1
ATOM 3307 C CA . VAL B 1 111 ? 19.613 7.595 52.080 1.00 36.91 111 VAL A CA 1
ATOM 3308 C C . VAL B 1 111 ? 21.001 7.705 51.470 1.00 37.55 111 VAL A C 1
ATOM 3309 O O . VAL B 1 111 ? 21.207 8.423 50.484 1.00 37.97 111 VAL A O 1
ATOM 3313 N N . CYS B 1 112 ? 21.953 6.979 52.029 1.00 35.91 112 CYS A N 1
ATOM 3314 C CA . CYS B 1 112 ? 23.347 7.123 51.645 1.00 38.82 112 CYS A CA 1
ATOM 3315 C C . CYS B 1 112 ? 23.900 5.775 51.214 1.00 38.77 112 CYS A C 1
ATOM 3316 O O . CYS B 1 112 ? 23.914 4.824 52.009 1.00 42.00 112 CYS A O 1
ATOM 3319 N N . ASP B 1 113 ? 24.363 5.695 49.968 1.00 40.54 113 ASP A N 1
ATOM 3320 C CA . ASP B 1 113 ? 25.189 4.581 49.529 1.00 41.76 113 ASP A CA 1
ATOM 3321 C C . ASP B 1 113 ? 26.635 5.009 49.729 1.00 45.33 113 ASP A C 1
ATOM 3322 O O . ASP B 1 113 ? 27.118 5.874 48.985 1.00 42.03 113 ASP A O 1
ATOM 3327 N N . PRO B 1 114 ? 27.354 4.463 50.724 1.00 45.81 114 PRO A N 1
ATOM 3328 C CA . PRO B 1 114 ? 28.686 4.986 51.091 1.00 46.75 114 PRO A CA 1
ATOM 3329 C C . PRO B 1 114 ? 29.780 4.357 50.234 1.00 47.65 114 PRO A C 1
ATOM 3330 O O . PRO B 1 114 ? 30.532 3.468 50.652 1.00 48.74 114 PRO A O 1
ATOM 3334 N N . VAL B 1 115 ? 29.879 4.835 48.996 1.00 46.21 115 VAL A N 1
ATOM 3335 C CA . VAL B 1 115 ? 30.647 4.128 47.977 1.00 45.41 115 VAL A CA 1
ATOM 3336 C C . VAL B 1 115 ? 32.136 4.338 48.246 1.00 50.51 115 VAL A C 1
ATOM 3337 O O . VAL B 1 115 ? 32.646 5.458 48.140 1.00 50.69 115 VAL A O 1
ATOM 3341 N N . LEU B 1 116 ? 32.836 3.253 48.579 1.00 49.02 116 LEU A N 1
ATOM 3342 C CA . LEU B 1 116 ? 34.258 3.260 48.913 1.00 51.23 116 LEU A CA 1
ATOM 3343 C C . LEU B 1 116 ? 35.062 2.276 48.081 1.00 53.64 116 LEU A C 1
ATOM 3344 O O . LEU B 1 116 ? 36.177 2.600 47.668 1.00 57.02 116 LEU A O 1
ATOM 3349 N N . GLY B 1 117 ? 34.523 1.092 47.819 1.00 52.30 117 GLY A N 1
ATOM 3350 C CA . GLY B 1 117 ? 35.251 0.077 47.088 1.00 59.17 117 GLY A CA 1
ATOM 3351 C C . GLY B 1 117 ? 34.510 -1.244 47.143 1.00 57.09 117 GLY A C 1
ATOM 3352 O O . GLY B 1 117 ? 33.341 -1.307 47.536 1.00 51.54 117 GLY A O 1
ATOM 3353 N N . ASP B 1 118 ? 35.217 -2.302 46.757 1.00 60.26 118 ASP A N 1
ATOM 3354 C CA . ASP B 1 118 ? 34.618 -3.630 46.720 1.00 61.59 118 ASP A CA 1
ATOM 3355 C C . ASP B 1 118 ? 35.717 -4.682 46.801 1.00 66.36 118 ASP A C 1
ATOM 3356 O O . ASP B 1 118 ? 36.904 -4.388 46.638 1.00 67.67 118 ASP A O 1
ATOM 3361 N N . LYS B 1 119 ? 35.292 -5.920 47.044 1.00 69.24 119 LYS A N 1
ATOM 3362 C CA . LYS B 1 119 ? 36.170 -7.081 47.145 1.00 74.88 119 LYS A CA 1
ATOM 3363 C C . LYS B 1 119 ? 36.181 -7.823 45.813 1.00 77.54 119 LYS A C 1
ATOM 3364 O O . LYS B 1 119 ? 35.117 -8.114 45.258 1.00 78.01 119 LYS A O 1
ATOM 3370 N N . TRP B 1 120 ? 37.375 -8.130 45.302 0.90 83.11 120 TRP A N 1
ATOM 3371 C CA . TRP B 1 120 ? 37.536 -8.974 44.116 0.90 86.09 120 TRP A CA 1
ATOM 3372 C C . TRP B 1 120 ? 38.399 -10.171 44.499 0.90 89.12 120 TRP A C 1
ATOM 3373 O O . TRP B 1 120 ? 39.595 -10.015 44.772 0.90 89.40 120 TRP A O 1
ATOM 3384 N N . ASP B 1 121 ? 37.792 -11.361 44.502 1.00 91.91 121 ASP A N 1
ATOM 3385 C CA . ASP B 1 121 ? 38.412 -12.581 45.029 1.00 93.66 121 ASP A CA 1
ATOM 3386 C C . ASP B 1 121 ? 38.890 -12.371 46.464 1.00 93.65 121 ASP A C 1
ATOM 3387 O O . ASP B 1 121 ? 40.048 -12.626 46.806 1.00 94.55 121 ASP A O 1
ATOM 3392 N N . GLY B 1 122 ? 37.980 -11.883 47.308 1.00 91.12 122 GLY A N 1
ATOM 3393 C CA . GLY B 1 122 ? 38.286 -11.626 48.704 1.00 88.20 122 GLY A CA 1
ATOM 3394 C C . GLY B 1 122 ? 39.174 -10.416 48.928 1.00 89.59 122 GLY A C 1
ATOM 3395 O O . GLY B 1 122 ? 39.186 -9.844 50.024 1.00 88.83 122 GLY A O 1
ATOM 3396 N N . GLU B 1 123 ? 39.917 -10.016 47.892 1.00 89.68 123 GLU A N 1
ATOM 3397 C CA . GLU B 1 123 ? 40.849 -8.899 47.989 1.00 89.77 123 GLU A CA 1
ATOM 3398 C C . GLU B 1 123 ? 40.114 -7.570 47.865 1.00 87.36 123 GLU A C 1
ATOM 3399 O O . GLU B 1 123 ? 39.414 -7.326 46.875 1.00 85.54 123 GLU A O 1
ATOM 3405 N N . GLY B 1 124 ? 40.299 -6.699 48.854 1.00 84.09 124 GLY A N 1
ATOM 3406 C CA . GLY B 1 124 ? 39.669 -5.392 48.815 1.00 78.98 124 GLY A CA 1
ATOM 3407 C C . GLY B 1 124 ? 40.480 -4.391 48.002 1.00 81.14 124 GLY A C 1
ATOM 3408 O O . GLY B 1 124 ? 41.708 -4.351 48.064 1.00 84.82 124 GLY A O 1
ATOM 3409 N N . SER B 1 125 ? 39.768 -3.578 47.226 1.00 75.71 125 SER A N 1
ATOM 3410 C CA . SER B 1 125 ? 40.372 -2.480 46.487 1.00 76.03 125 SER A CA 1
ATOM 3411 C C . SER B 1 125 ? 39.413 -1.296 46.520 1.00 73.55 125 SER A C 1
ATOM 3412 O O . SER B 1 125 ? 38.195 -1.470 46.597 1.00 69.44 125 SER A O 1
ATOM 3415 N N . MET B 1 126 ? 39.961 -0.088 46.470 1.00 73.54 126 MET A N 1
ATOM 3416 C CA . MET B 1 126 ? 39.173 1.093 46.774 1.00 69.96 126 MET A CA 1
ATOM 3417 C C . MET B 1 126 ? 38.839 1.891 45.520 1.00 68.03 126 MET A C 1
ATOM 3418 O O . MET B 1 126 ? 39.586 1.894 44.538 1.00 73.15 126 MET A O 1
ATOM 3423 N N . TYR B 1 127 ? 37.693 2.566 45.571 1.00 64.73 127 TYR A N 1
ATOM 3424 C CA . TYR B 1 127 ? 37.178 3.344 44.454 1.00 65.08 127 TYR A CA 1
ATOM 3425 C C . TYR B 1 127 ? 37.393 4.831 44.630 1.00 64.83 127 TYR A C 1
ATOM 3426 O O . TYR B 1 127 ? 37.287 5.579 43.655 1.00 69.25 127 TYR A O 1
ATOM 3435 N N . VAL B 1 128 ? 37.663 5.268 45.852 1.00 63.50 128 VAL A N 1
ATOM 3436 C CA . VAL B 1 128 ? 37.733 6.688 46.180 1.00 62.44 128 VAL A CA 1
ATOM 3437 C C . VAL B 1 128 ? 39.006 6.927 46.979 1.00 66.68 128 VAL A C 1
ATOM 3438 O O . VAL B 1 128 ? 39.602 5.982 47.520 1.00 66.52 128 VAL A O 1
ATOM 3442 N N . PRO B 1 129 ? 39.466 8.178 47.044 1.00 63.83 129 PRO A N 1
ATOM 3443 C CA . PRO B 1 129 ? 40.657 8.480 47.847 1.00 66.60 129 PRO A CA 1
ATOM 3444 C C . PRO B 1 129 ? 40.448 8.170 49.322 1.00 68.60 129 PRO A C 1
ATOM 3445 O O . PRO B 1 129 ? 39.335 8.247 49.850 1.00 66.41 129 PRO A O 1
ATOM 3449 N N . GLU B 1 130 ? 41.562 7.852 49.992 1.00 72.77 130 GLU A N 1
ATOM 3450 C CA . GLU B 1 130 ? 41.524 7.416 51.386 1.00 70.98 130 GLU A CA 1
ATOM 3451 C C . GLU B 1 130 ? 40.886 8.455 52.300 1.00 67.81 130 GLU A C 1
ATOM 3452 O O . GLU B 1 130 ? 40.145 8.101 53.226 1.00 65.18 130 GLU A O 1
ATOM 3458 N N . ASP B 1 131 ? 41.165 9.743 52.071 1.00 68.79 131 ASP A N 1
ATOM 3459 C CA . ASP B 1 131 ? 40.670 10.769 52.990 1.00 67.41 131 ASP A CA 1
ATOM 3460 C C . ASP B 1 131 ? 39.149 10.896 52.990 1.00 63.86 131 ASP A C 1
ATOM 3461 O O . ASP B 1 131 ? 38.612 11.676 53.782 1.00 61.65 131 ASP A O 1
ATOM 3466 N N . LEU B 1 132 ? 38.442 10.152 52.137 1.00 64.34 132 LEU A N 1
ATOM 3467 C CA . LEU B 1 132 ? 36.987 10.133 52.199 1.00 58.85 132 LEU A CA 1
ATOM 3468 C C . LEU B 1 132 ? 36.485 9.281 53.359 1.00 56.22 132 LEU A C 1
ATOM 3469 O O . LEU B 1 132 ? 35.445 9.596 53.954 1.00 53.27 132 LEU A O 1
ATOM 3474 N N . LEU B 1 133 ? 37.219 8.224 53.710 1.00 54.66 133 LEU A N 1
ATOM 3475 C CA . LEU B 1 133 ? 36.771 7.337 54.781 1.00 52.29 133 LEU A CA 1
ATOM 3476 C C . LEU B 1 133 ? 36.526 8.067 56.096 1.00 53.41 133 LEU A C 1
ATOM 3477 O O . LEU B 1 133 ? 35.465 7.845 56.708 1.00 49.68 133 LEU A O 1
ATOM 3482 N N . PRO B 1 134 ? 37.421 8.947 56.584 1.00 58.13 134 PRO A N 1
ATOM 3483 C CA . PRO B 1 134 ? 37.099 9.675 57.827 1.00 52.06 134 PRO A CA 1
ATOM 3484 C C . PRO B 1 134 ? 35.857 10.539 57.708 1.00 50.60 134 PRO A C 1
ATOM 3485 O O . PRO B 1 134 ? 35.090 10.651 58.673 1.00 50.55 134 PRO A O 1
ATOM 3489 N N . VAL B 1 135 ? 35.633 11.149 56.539 1.00 52.70 135 VAL A N 1
ATOM 3490 C CA . VAL B 1 135 ? 34.438 11.967 56.345 1.00 52.37 135 VAL A CA 1
ATOM 3491 C C . VAL B 1 135 ? 33.185 11.109 56.477 1.00 46.18 135 VAL A C 1
ATOM 3492 O O . VAL B 1 135 ? 32.229 11.472 57.174 1.00 47.81 135 VAL A O 1
ATOM 3496 N N . TYR B 1 136 ? 33.170 9.952 55.815 1.00 48.09 136 TYR A N 1
ATOM 3497 C CA . TYR B 1 136 ? 32.008 9.072 55.934 1.00 47.43 136 TYR A CA 1
ATOM 3498 C C . TYR B 1 136 ? 31.790 8.643 57.384 1.00 48.00 136 TYR A C 1
ATOM 3499 O O . TYR B 1 136 ? 30.664 8.684 57.893 1.00 47.59 136 TYR A O 1
ATOM 3508 N N . LYS B 1 137 ? 32.864 8.239 58.071 1.00 50.16 137 LYS A N 1
ATOM 3509 C CA . LYS B 1 137 ? 32.727 7.747 59.446 1.00 49.93 137 LYS A CA 1
ATOM 3510 C C . LYS B 1 137 ? 32.238 8.831 60.398 1.00 48.77 137 LYS A C 1
ATOM 3511 O O . LYS B 1 137 ? 31.379 8.575 61.251 1.00 48.94 137 LYS A O 1
ATOM 3517 N N . GLU B 1 138 ? 32.770 10.045 60.278 1.00 49.72 138 GLU A N 1
ATOM 3518 C CA . GLU B 1 138 ? 32.517 11.067 61.284 1.00 54.49 138 GLU A CA 1
ATOM 3519 C C . GLU B 1 138 ? 31.445 12.074 60.894 1.00 51.68 138 GLU A C 1
ATOM 3520 O O . GLU B 1 138 ? 30.855 12.691 61.785 1.00 52.76 138 GLU A O 1
ATOM 3526 N N . LYS B 1 139 ? 31.164 12.250 59.607 1.00 50.81 139 LYS A N 1
ATOM 3527 C CA . LYS B 1 139 ? 30.161 13.227 59.198 1.00 50.68 139 LYS A CA 1
ATOM 3528 C C . LYS B 1 139 ? 28.994 12.626 58.423 1.00 47.48 139 LYS A C 1
ATOM 3529 O O . LYS B 1 139 ? 27.845 12.984 58.685 1.00 47.27 139 LYS A O 1
ATOM 3535 N N . VAL B 1 140 ? 29.243 11.712 57.484 1.00 47.23 140 VAL A N 1
ATOM 3536 C CA . VAL B 1 140 ? 28.158 11.236 56.615 1.00 47.65 140 VAL A CA 1
ATOM 3537 C C . VAL B 1 140 ? 27.299 10.197 57.326 1.00 44.11 140 VAL A C 1
ATOM 3538 O O . VAL B 1 140 ? 26.090 10.391 57.517 1.00 44.64 140 VAL A O 1
ATOM 3542 N N . VAL B 1 141 ? 27.904 9.079 57.732 1.00 43.34 141 VAL A N 1
ATOM 3543 C CA . VAL B 1 141 ? 27.125 8.011 58.367 1.00 43.70 141 VAL A CA 1
ATOM 3544 C C . VAL B 1 141 ? 26.345 8.509 59.575 1.00 45.33 141 VAL A C 1
ATOM 3545 O O . VAL B 1 141 ? 25.158 8.169 59.694 1.00 42.64 141 VAL A O 1
ATOM 3549 N N . PRO B 1 142 ? 26.905 9.336 60.478 1.00 47.46 142 PRO A N 1
ATOM 3550 C CA . PRO B 1 142 ? 26.087 9.838 61.597 1.00 45.33 142 PRO A CA 1
ATOM 3551 C C . PRO B 1 142 ? 24.845 10.603 61.173 1.00 44.96 142 PRO A C 1
ATOM 3552 O O . PRO B 1 142 ? 23.845 10.587 61.909 1.00 44.92 142 PRO A O 1
ATOM 3556 N N . LEU B 1 143 ? 24.882 11.276 60.015 1.00 45.33 143 LEU A N 1
ATOM 3557 C CA . LEU B 1 143 ? 23.719 11.986 59.476 1.00 45.35 143 LEU A CA 1
ATOM 3558 C C . LEU B 1 143 ? 22.742 11.067 58.731 1.00 45.54 143 LEU A C 1
ATOM 3559 O O . LEU B 1 143 ? 21.552 11.391 58.615 1.00 42.73 143 LEU A O 1
ATOM 3564 N N . ALA B 1 144 ? 23.228 9.959 58.179 1.00 46.38 144 ALA A N 1
ATOM 3565 C CA . ALA B 1 144 ? 22.406 9.103 57.326 1.00 43.12 144 ALA A CA 1
ATOM 3566 C C . ALA B 1 144 ? 21.375 8.321 58.137 1.00 44.88 144 ALA A C 1
ATOM 3567 O O . ALA B 1 144 ? 21.613 7.934 59.283 1.00 45.96 144 ALA A O 1
ATOM 3569 N N . ASP B 1 145 ? 20.219 8.074 57.519 1.00 39.92 145 ASP A N 1
ATOM 3570 C CA . ASP B 1 145 ? 19.156 7.278 58.120 1.00 39.94 145 ASP A CA 1
ATOM 3571 C C . ASP B 1 145 ? 19.035 5.880 57.535 1.00 40.04 145 ASP A C 1
ATOM 3572 O O . ASP B 1 145 ? 18.598 4.961 58.244 1.00 40.97 145 ASP A O 1
ATOM 3577 N N . ILE B 1 146 ? 19.386 5.718 56.260 1.00 39.43 146 ILE A N 1
ATOM 3578 C CA . ILE B 1 146 ? 19.448 4.428 55.576 1.00 38.52 146 ILE A CA 1
ATOM 3579 C C . ILE B 1 146 ? 20.777 4.382 54.845 1.00 38.26 146 ILE A C 1
ATOM 3580 O O . ILE B 1 146 ? 21.086 5.291 54.071 1.00 38.30 146 ILE A O 1
ATOM 3585 N N . ILE B 1 147 ? 21.568 3.331 55.079 1.00 38.55 147 ILE A N 1
ATOM 3586 C CA . ILE B 1 147 ? 22.821 3.160 54.359 1.00 38.90 147 ILE A CA 1
ATOM 3587 C C . ILE B 1 147 ? 22.839 1.785 53.711 1.00 37.11 147 ILE A C 1
ATOM 3588 O O . ILE B 1 147 ? 22.246 0.832 54.225 1.00 38.43 147 ILE A O 1
ATOM 3593 N N . THR B 1 148 ? 23.547 1.691 52.582 1.00 38.67 148 THR A N 1
ATOM 3594 C CA . THR B 1 148 ? 23.612 0.474 51.767 1.00 39.19 148 THR A CA 1
ATOM 3595 C C . THR B 1 148 ? 25.057 0.093 51.456 1.00 38.74 148 THR A C 1
ATOM 3596 O O . THR B 1 148 ? 25.433 -0.045 50.296 1.00 42.55 148 THR A O 1
ATOM 3600 N N . PRO B 1 149 ? 25.888 -0.142 52.467 1.00 43.15 149 PRO A N 1
ATOM 3601 C CA . PRO B 1 149 ? 27.257 -0.584 52.179 1.00 41.91 149 PRO A CA 1
ATOM 3602 C C . PRO B 1 149 ? 27.273 -2.002 51.611 1.00 38.66 149 PRO A C 1
ATOM 3603 O O . PRO B 1 149 ? 26.435 -2.837 51.952 1.00 42.72 149 PRO A O 1
ATOM 3607 N N . ASN B 1 150 ? 28.249 -2.289 50.756 1.00 41.24 150 ASN A N 1
ATOM 3608 C CA . ASN B 1 150 ? 28.566 -3.700 50.552 1.00 45.00 150 ASN A CA 1
ATOM 3609 C C . ASN B 1 150 ? 29.362 -4.200 51.763 1.00 46.93 150 ASN A C 1
ATOM 3610 O O . ASN B 1 150 ? 29.625 -3.452 52.711 1.00 43.48 150 ASN A O 1
ATOM 3615 N N . GLN B 1 151 ? 29.757 -5.478 51.752 1.00 46.28 151 GLN A N 1
ATOM 3616 C CA . GLN B 1 151 ? 30.491 -6.012 52.899 1.00 49.36 151 GLN A CA 1
ATOM 3617 C C . GLN B 1 151 ? 31.795 -5.256 53.122 1.00 48.52 151 GLN A C 1
ATOM 3618 O O . GLN B 1 151 ? 32.133 -4.888 54.256 1.00 48.72 151 GLN A O 1
ATOM 3624 N N . PHE B 1 152 ? 32.545 -5.034 52.050 1.00 47.70 152 PHE A N 1
ATOM 3625 C CA . PHE B 1 152 ? 33.824 -4.350 52.154 1.00 51.89 152 PHE A CA 1
ATOM 3626 C C . PHE B 1 152 ? 33.643 -2.961 52.755 1.00 53.82 152 PHE A C 1
ATOM 3627 O O . PHE B 1 152 ? 34.409 -2.548 53.636 1.00 53.11 152 PHE A O 1
ATOM 3635 N N . GLU B 1 153 ? 32.602 -2.243 52.323 1.00 49.76 153 GLU A N 1
ATOM 3636 C CA . GLU B 1 153 ? 32.342 -0.915 52.867 1.00 47.62 153 GLU A CA 1
ATOM 3637 C C . GLU B 1 153 ? 31.918 -0.997 54.328 1.00 47.18 153 GLU A C 1
ATOM 3638 O O . GLU B 1 153 ? 32.317 -0.151 55.137 1.00 45.64 153 GLU A O 1
ATOM 3644 N N . ALA B 1 154 ? 31.134 -2.018 54.689 1.00 43.72 154 ALA A N 1
ATOM 3645 C CA . ALA B 1 154 ? 30.755 -2.198 56.088 1.00 49.83 154 ALA A CA 1
ATOM 3646 C C . ALA B 1 154 ? 31.982 -2.450 56.966 1.00 49.10 154 ALA A C 1
ATOM 3647 O O . ALA B 1 154 ? 32.061 -1.941 58.091 1.00 44.67 154 ALA A O 1
ATOM 3649 N N . GLU B 1 155 ? 32.957 -3.205 56.456 1.00 50.95 155 GLU A N 1
ATOM 3650 C CA . GLU B 1 155 ? 34.193 -3.445 57.199 1.00 51.27 155 GLU A CA 1
ATOM 3651 C C . GLU B 1 155 ? 35.007 -2.164 57.359 1.00 56.13 155 GLU A C 1
ATOM 3652 O O . GLU B 1 155 ? 35.546 -1.895 58.441 1.00 55.54 155 GLU A O 1
ATOM 3658 N N . LEU B 1 156 ? 35.108 -1.365 56.292 1.00 50.70 156 LEU A N 1
ATOM 3659 C CA . LEU B 1 156 ? 35.847 -0.110 56.364 1.00 52.25 156 LEU A CA 1
ATOM 3660 C C . LEU B 1 156 ? 35.187 0.866 57.326 1.00 55.80 156 LEU A C 1
ATOM 3661 O O . LEU B 1 156 ? 35.873 1.559 58.089 1.00 56.90 156 LEU A O 1
ATOM 3666 N N . LEU B 1 157 ? 33.855 0.951 57.297 1.00 52.09 157 LEU A N 1
ATOM 3667 C CA . LEU B 1 157 ? 33.182 1.926 58.145 1.00 51.96 157 LEU A CA 1
ATOM 3668 C C . LEU B 1 157 ? 33.259 1.528 59.612 1.00 53.33 157 LEU A C 1
ATOM 3669 O O . LEU B 1 157 ? 33.379 2.390 60.489 1.00 52.14 157 LEU A O 1
ATOM 3674 N N . SER B 1 158 ? 33.178 0.233 59.893 1.00 51.11 158 SER A N 1
ATOM 3675 C CA . SER B 1 158 ? 33.148 -0.264 61.258 1.00 53.99 158 SER A CA 1
ATOM 3676 C C . SER B 1 158 ? 34.526 -0.593 61.811 1.00 55.04 158 SER A C 1
ATOM 3677 O O . SER B 1 158 ? 34.672 -0.694 63.033 1.00 57.88 158 SER A O 1
ATOM 3680 N N . GLY B 1 159 ? 35.519 -0.803 60.948 1.00 56.76 159 GLY A N 1
ATOM 3681 C CA . GLY B 1 159 ? 36.845 -1.205 61.363 1.00 57.07 159 GLY A CA 1
ATOM 3682 C C . GLY B 1 159 ? 37.044 -2.687 61.635 1.00 62.35 159 GLY A C 1
ATOM 3683 O O . GLY B 1 159 ? 38.162 -3.078 62.001 1.00 65.49 159 GLY A O 1
ATOM 3684 N N . ARG B 1 160 ? 36.018 -3.527 61.472 1.00 59.46 160 ARG A N 1
ATOM 3685 C CA . ARG B 1 160 ? 36.139 -4.962 61.715 1.00 57.11 160 ARG A CA 1
ATOM 3686 C C . ARG B 1 160 ? 36.015 -5.773 60.430 1.00 61.82 160 ARG A C 1
ATOM 3687 O O . ARG B 1 160 ? 35.331 -5.375 59.481 1.00 58.87 160 ARG A O 1
ATOM 3695 N N . LYS B 1 161 ? 36.668 -6.931 60.418 1.00 57.32 161 LYS A N 1
ATOM 3696 C CA . LYS B 1 161 ? 36.449 -7.896 59.354 1.00 57.21 161 LYS A CA 1
ATOM 3697 C C . LYS B 1 161 ? 35.149 -8.654 59.594 1.00 57.60 161 LYS A C 1
ATOM 3698 O O . LYS B 1 161 ? 34.713 -8.840 60.736 1.00 56.93 161 LYS A O 1
ATOM 3704 N N . ILE B 1 162 ? 34.519 -9.082 58.502 1.00 53.33 162 ILE A N 1
ATOM 3705 C CA . ILE B 1 162 ? 33.316 -9.904 58.567 1.00 53.91 162 ILE A CA 1
ATOM 3706 C C . ILE B 1 162 ? 33.644 -11.266 57.969 1.00 56.13 162 ILE A C 1
ATOM 3707 O O . ILE B 1 162 ? 34.026 -11.356 56.795 1.00 53.16 162 ILE A O 1
ATOM 3712 N N . HIS B 1 163 ? 33.508 -12.322 58.784 1.00 54.52 163 HIS A N 1
ATOM 3713 C CA . HIS B 1 163 ? 33.732 -13.700 58.359 1.00 52.72 163 HIS A CA 1
ATOM 3714 C C . HIS B 1 163 ? 32.466 -14.543 58.389 1.00 49.57 163 HIS A C 1
ATOM 3715 O O . HIS B 1 163 ? 32.506 -15.705 57.977 1.00 52.58 163 HIS A O 1
ATOM 3722 N N . SER B 1 164 ? 31.353 -14.005 58.872 1.00 46.41 164 SER A N 1
ATOM 3723 C CA . SER B 1 164 ? 30.162 -14.809 59.097 1.00 44.13 164 SER A CA 1
ATOM 3724 C C . SER B 1 164 ? 28.949 -13.898 59.155 1.00 43.25 164 SER A C 1
ATOM 3725 O O . SER B 1 164 ? 29.067 -12.682 59.306 1.00 46.15 164 SER A O 1
ATOM 3728 N N . GLN B 1 165 ? 27.771 -14.522 59.080 1.00 43.57 165 GLN A N 1
ATOM 3729 C CA . GLN B 1 165 ? 26.516 -13.806 59.278 1.00 44.56 165 GLN A CA 1
ATOM 3730 C C . GLN B 1 165 ? 26.475 -13.101 60.626 1.00 47.14 165 GLN A C 1
ATOM 3731 O O . GLN B 1 165 ? 26.071 -11.933 60.728 1.00 43.23 165 GLN A O 1
ATOM 3737 N N . GLU B 1 166 ? 26.834 -13.823 61.689 1.00 43.66 166 GLU A N 1
ATOM 3738 C CA . GLU B 1 166 ? 26.763 -13.239 63.022 1.00 43.04 166 GLU A CA 1
ATOM 3739 C C . GLU B 1 166 ? 27.680 -12.033 63.126 1.00 40.37 166 GLU A C 1
ATOM 3740 O O . GLU B 1 166 ? 27.310 -11.007 63.708 1.00 46.16 166 GLU A O 1
ATOM 3746 N N . GLU B 1 167 ? 28.864 -12.114 62.521 1.00 40.90 167 GLU A N 1
ATOM 3747 C CA . GLU B 1 167 ? 29.773 -10.979 62.576 1.00 40.64 167 GLU A CA 1
ATOM 3748 C C . GLU B 1 167 ? 29.223 -9.804 61.778 1.00 46.89 167 GLU A C 1
ATOM 3749 O O . GLU B 1 167 ? 29.358 -8.645 62.191 1.00 42.05 167 GLU A O 1
ATOM 3755 N N . ALA B 1 168 ? 28.595 -10.088 60.633 1.00 44.32 168 ALA A N 1
ATOM 3756 C CA . ALA B 1 168 ? 27.995 -9.018 59.843 1.00 43.96 168 ALA A CA 1
ATOM 3757 C C . ALA B 1 168 ? 26.891 -8.323 60.628 1.00 42.41 168 ALA A C 1
ATOM 3758 O O . ALA B 1 168 ? 26.814 -7.087 60.646 1.00 46.14 168 ALA A O 1
ATOM 3760 N N . LEU B 1 169 ? 26.041 -9.098 61.310 1.00 43.29 169 LEU A N 1
ATOM 3761 C CA . LEU B 1 169 ? 24.969 -8.502 62.098 1.00 44.40 169 LEU A CA 1
ATOM 3762 C C . LEU B 1 169 ? 25.515 -7.687 63.264 1.00 49.40 169 LEU A C 1
ATOM 3763 O O . LEU B 1 169 ? 24.931 -6.658 63.624 1.00 45.93 169 LEU A O 1
ATOM 3768 N N . ARG B 1 170 ? 26.634 -8.111 63.854 1.00 45.16 170 ARG A N 1
ATOM 3769 C CA . ARG B 1 170 ? 27.242 -7.302 64.906 1.00 48.46 170 ARG A CA 1
ATOM 3770 C C . ARG B 1 170 ? 27.809 -6.008 64.332 1.00 48.41 170 ARG A C 1
ATOM 3771 O O . ARG B 1 170 ? 27.715 -4.950 64.968 1.00 46.49 170 ARG A O 1
ATOM 3779 N N . VAL B 1 171 ? 28.381 -6.067 63.124 1.00 45.09 171 VAL A N 1
ATOM 3780 C CA . VAL B 1 171 ? 28.878 -4.854 62.483 1.00 47.42 171 VAL A CA 1
ATOM 3781 C C . VAL B 1 171 ? 27.715 -3.931 62.137 1.00 47.33 171 VAL A C 1
ATOM 3782 O O . VAL B 1 171 ? 27.805 -2.702 62.292 1.00 46.78 171 VAL A O 1
ATOM 3786 N N . MET B 1 172 ? 26.594 -4.505 61.690 1.00 45.65 172 MET A N 1
ATOM 3787 C CA . MET B 1 172 ? 25.412 -3.692 61.418 1.00 45.36 172 MET A CA 1
ATOM 3788 C C . MET B 1 172 ? 24.942 -2.985 62.684 1.00 47.08 172 MET A C 1
ATOM 3789 O O . MET B 1 172 ? 24.526 -1.822 62.635 1.00 46.07 172 MET A O 1
ATOM 3794 N N . ASP B 1 173 ? 25.039 -3.653 63.837 1.00 44.77 173 ASP A N 1
ATOM 3795 C CA . ASP B 1 173 ? 24.682 -3.000 65.096 1.00 45.92 173 ASP A CA 1
ATOM 3796 C C . ASP B 1 173 ? 25.616 -1.836 65.404 1.00 43.29 173 ASP A C 1
ATOM 3797 O O . ASP B 1 173 ? 25.172 -0.798 65.906 1.00 45.70 173 ASP A O 1
ATOM 3802 N N . MET B 1 174 ? 26.914 -1.979 65.117 1.00 44.64 174 MET A N 1
ATOM 3803 C CA . MET B 1 174 ? 27.801 -0.833 65.277 1.00 43.60 174 MET A CA 1
ATOM 3804 C C . MET B 1 174 ? 27.438 0.305 64.329 1.00 47.53 174 MET A C 1
ATOM 3805 O O . MET B 1 174 ? 27.540 1.482 64.700 1.00 42.28 174 MET A O 1
ATOM 3810 N N . LEU B 1 175 ? 27.037 -0.017 63.095 1.00 41.52 175 LEU A N 1
ATOM 3811 C CA . LEU B 1 175 ? 26.615 1.041 62.174 1.00 44.03 175 LEU A CA 1
ATOM 3812 C C . LEU B 1 175 ? 25.365 1.746 62.694 1.00 39.93 175 LEU A C 1
ATOM 3813 O O . LEU B 1 175 ? 25.279 2.977 62.658 1.00 45.65 175 LEU A O 1
ATOM 3818 N N . HIS B 1 176 ? 24.402 0.980 63.217 1.00 39.73 176 HIS A N 1
ATOM 3819 C CA . HIS B 1 176 ? 23.208 1.554 63.829 1.00 43.06 176 HIS A CA 1
ATOM 3820 C C . HIS B 1 176 ? 23.577 2.548 64.929 1.00 49.32 176 HIS A C 1
ATOM 3821 O O . HIS B 1 176 ? 23.022 3.650 65.015 1.00 47.81 176 HIS A O 1
ATOM 3828 N N . SER B 1 177 ? 24.514 2.158 65.795 1.00 49.95 177 SER A N 1
ATOM 3829 C CA . SER B 1 177 ? 24.927 3.030 66.887 1.00 48.76 177 SER A CA 1
ATOM 3830 C C . SER B 1 177 ? 25.650 4.270 66.380 1.00 47.81 177 SER A C 1
ATOM 3831 O O . SER B 1 177 ? 25.696 5.276 67.089 1.00 50.92 177 SER A O 1
ATOM 3834 N N . MET B 1 178 ? 26.209 4.231 65.171 1.00 46.58 178 MET A N 1
ATOM 3835 C CA . MET B 1 178 ? 26.776 5.441 64.594 1.00 49.25 178 MET A CA 1
ATOM 3836 C C . MET B 1 178 ? 25.698 6.403 64.099 1.00 49.55 178 MET A C 1
ATOM 3837 O O . MET B 1 178 ? 25.989 7.589 63.924 1.00 49.61 178 MET A O 1
ATOM 3842 N N . GLY B 1 179 ? 24.468 5.931 63.856 1.00 51.98 179 GLY A N 1
ATOM 3843 C CA . GLY B 1 179 ? 23.419 6.797 63.354 1.00 48.01 179 GLY A CA 1
ATOM 3844 C C . GLY B 1 179 ? 22.243 6.133 62.656 1.00 44.58 179 GLY A C 1
ATOM 3845 O O . GLY B 1 179 ? 21.102 6.210 63.122 1.00 47.68 179 GLY A O 1
ATOM 3846 N N . PRO B 1 180 ? 22.495 5.507 61.503 1.00 42.31 180 PRO A N 1
ATOM 3847 C CA . PRO B 1 180 ? 21.399 5.015 60.645 1.00 43.08 180 PRO A CA 1
ATOM 3848 C C . PRO B 1 180 ? 20.490 4.007 61.333 1.00 44.46 180 PRO A C 1
ATOM 3849 O O . PRO B 1 180 ? 20.955 3.035 61.927 1.00 45.63 180 PRO A O 1
ATOM 3853 N N . ASP B 1 181 ? 19.180 4.221 61.201 1.00 42.25 181 ASP A N 1
ATOM 3854 C CA . ASP B 1 181 ? 18.184 3.261 61.661 1.00 45.42 181 ASP A CA 1
ATOM 3855 C C . ASP B 1 181 ? 17.997 2.076 60.707 1.00 47.29 181 ASP A C 1
ATOM 3856 O O . ASP B 1 181 ? 17.463 1.040 61.125 1.00 45.74 181 ASP A O 1
ATOM 3861 N N . THR B 1 182 ? 18.371 2.207 59.432 1.00 47.81 182 THR A N 1
ATOM 3862 C CA . THR B 1 182 ? 18.293 1.092 58.489 1.00 41.85 182 THR A CA 1
ATOM 3863 C C . THR B 1 182 ? 19.659 0.860 57.871 1.00 41.44 182 THR A C 1
ATOM 3864 O O . THR B 1 182 ? 20.294 1.795 57.381 1.00 40.75 182 THR A O 1
ATOM 3868 N N . VAL B 1 183 ? 20.112 -0.389 57.905 1.00 41.11 183 VAL A N 1
ATOM 3869 C CA . VAL B 1 183 ? 21.394 -0.781 57.337 1.00 40.67 183 VAL A CA 1
ATOM 3870 C C . VAL B 1 183 ? 21.155 -2.014 56.484 1.00 41.72 183 VAL A C 1
ATOM 3871 O O . VAL B 1 183 ? 20.579 -2.998 56.960 1.00 40.39 183 VAL A O 1
ATOM 3875 N N . VAL B 1 184 ? 21.571 -1.962 55.228 1.00 41.65 184 VAL A N 1
ATOM 3876 C CA . VAL B 1 184 ? 21.472 -3.125 54.351 1.00 42.70 184 VAL A CA 1
ATOM 3877 C C . VAL B 1 184 ? 22.862 -3.402 53.796 1.00 42.41 184 VAL A C 1
ATOM 3878 O O . VAL B 1 184 ? 23.480 -2.520 53.192 1.00 42.01 184 VAL A O 1
ATOM 3882 N N . ILE B 1 185 ? 23.379 -4.606 54.042 1.00 42.80 185 ILE A N 1
ATOM 3883 C CA . ILE B 1 185 ? 24.646 -5.025 53.447 1.00 44.19 185 ILE A CA 1
ATOM 3884 C C . ILE B 1 185 ? 24.295 -5.744 52.151 1.00 46.07 185 ILE A C 1
ATOM 3885 O O . ILE B 1 185 ? 23.696 -6.822 52.171 1.00 47.89 185 ILE A O 1
ATOM 3890 N N . THR B 1 186 ? 24.639 -5.115 51.027 1.00 49.42 186 THR A N 1
ATOM 3891 C CA . THR B 1 186 ? 24.022 -5.349 49.717 1.00 50.58 186 THR A CA 1
ATOM 3892 C C . THR B 1 186 ? 24.687 -6.448 48.914 1.00 55.31 186 THR A C 1
ATOM 3893 O O . THR B 1 186 ? 24.111 -6.922 47.924 1.00 57.52 186 THR A O 1
ATOM 3897 N N . SER B 1 187 ? 25.892 -6.837 49.294 1.00 58.28 187 SER A N 1
ATOM 3898 C CA . SER B 1 187 ? 26.552 -8.003 48.729 1.00 59.17 187 SER A CA 1
ATOM 3899 C C . SER B 1 187 ? 27.593 -8.422 49.745 1.00 57.14 187 SER A C 1
ATOM 3900 O O . SER B 1 187 ? 28.068 -7.594 50.528 1.00 52.12 187 SER A O 1
ATOM 3903 N N . SER B 1 188 ? 27.951 -9.707 49.715 1.00 58.93 188 SER A N 1
ATOM 3904 C CA . SER B 1 188 ? 28.929 -10.226 50.658 1.00 60.47 188 SER A CA 1
ATOM 3905 C C . SER B 1 188 ? 29.661 -11.421 50.055 1.00 68.06 188 SER A C 1
ATOM 3906 O O . SER B 1 188 ? 29.319 -11.923 48.976 1.00 65.72 188 SER A O 1
ATOM 3909 N N . ASP B 1 189 ? 30.696 -11.855 50.774 1.00 65.71 189 ASP A N 1
ATOM 3910 C CA . ASP B 1 189 ? 31.428 -13.083 50.508 1.00 63.32 189 ASP A CA 1
ATOM 3911 C C . ASP B 1 189 ? 30.889 -14.238 51.329 1.00 59.96 189 ASP A C 1
ATOM 3912 O O . ASP B 1 189 ? 31.486 -15.317 51.337 1.00 61.89 189 ASP A O 1
ATOM 3917 N N . LEU B 1 190 ? 29.772 -14.030 52.011 1.00 56.23 190 LEU A N 1
ATOM 3918 C CA . LEU B 1 190 ? 29.243 -15.020 52.929 1.00 56.03 190 LEU A CA 1
ATOM 3919 C C . LEU B 1 190 ? 28.667 -16.207 52.165 1.00 58.02 190 LEU A C 1
ATOM 3920 O O . LEU B 1 190 ? 28.108 -16.040 51.078 1.00 54.51 190 LEU A O 1
ATOM 3925 N N . PRO B 1 191 ? 28.765 -17.413 52.725 1.00 61.59 191 PRO A N 1
ATOM 3926 C CA . PRO B 1 191 ? 28.288 -18.601 52.013 1.00 56.64 191 PRO A CA 1
ATOM 3927 C C . PRO B 1 191 ? 26.776 -18.724 52.078 1.00 57.90 191 PRO A C 1
ATOM 3928 O O . PRO B 1 191 ? 26.125 -18.230 53.004 1.00 54.85 191 PRO A O 1
ATOM 3932 N N . SER B 1 192 ? 26.221 -19.394 51.066 1.00 56.65 192 SER A N 1
ATOM 3933 C CA . SER B 1 192 ? 24.796 -19.643 50.988 1.00 52.17 192 SER A CA 1
ATOM 3934 C C . SER B 1 192 ? 24.532 -21.133 50.864 1.00 52.14 192 SER A C 1
ATOM 3935 O O . SER B 1 192 ? 25.159 -21.798 50.031 1.00 54.67 192 SER A O 1
ATOM 3938 N N . PRO B 1 193 ? 23.581 -21.685 51.618 1.00 56.25 193 PRO A N 1
ATOM 3939 C CA . PRO B 1 193 ? 23.236 -23.102 51.436 1.00 58.86 193 PRO A CA 1
ATOM 3940 C C . PRO B 1 193 ? 22.683 -23.401 50.060 1.00 59.42 193 PRO A C 1
ATOM 3941 O O . PRO B 1 193 ? 22.613 -24.575 49.680 1.00 62.25 193 PRO A O 1
ATOM 3945 N N . GLN B 1 194 ? 22.305 -22.379 49.291 1.00 59.14 194 GLN A N 1
ATOM 3946 C CA . GLN B 1 194 ? 21.671 -22.606 48.000 1.00 59.49 194 GLN A CA 1
ATOM 3947 C C . GLN B 1 194 ? 22.666 -22.925 46.895 1.00 57.29 194 GLN A C 1
ATOM 3948 O O . GLN B 1 194 ? 22.244 -23.256 45.780 1.00 59.68 194 GLN A O 1
ATOM 3954 N N . GLY B 1 195 ? 23.961 -22.822 47.161 1.00 52.48 195 GLY A N 1
ATOM 3955 C CA . GLY B 1 195 ? 24.974 -23.103 46.167 1.00 51.16 195 GLY A CA 1
ATOM 3956 C C . GLY B 1 195 ? 26.029 -22.018 46.115 1.00 50.84 195 GLY A C 1
ATOM 3957 O O . GLY B 1 195 ? 25.906 -20.953 46.714 1.00 53.26 195 GLY A O 1
ATOM 3958 N N . SER B 1 196 ? 27.091 -22.326 45.365 1.00 51.97 196 SER A N 1
ATOM 3959 C CA . SER B 1 196 ? 28.222 -21.421 45.238 1.00 50.00 196 SER A CA 1
ATOM 3960 C C . SER B 1 196 ? 27.874 -20.160 44.460 1.00 54.51 196 SER A C 1
ATOM 3961 O O . SER B 1 196 ? 28.569 -19.148 44.605 1.00 55.37 196 SER A O 1
ATOM 3964 N N . ASN B 1 197 ? 26.823 -20.201 43.632 1.00 55.90 197 ASN A N 1
ATOM 3965 C CA . ASN B 1 197 ? 26.468 -19.088 42.754 1.00 59.19 197 ASN A CA 1
ATOM 3966 C C . ASN B 1 197 ? 25.483 -18.111 43.399 1.00 62.58 197 ASN A C 1
ATOM 3967 O O . ASN B 1 197 ? 24.748 -17.408 42.682 1.00 60.94 197 ASN A O 1
ATOM 3972 N N . TYR B 1 198 ? 25.455 -18.043 44.730 1.00 60.73 198 TYR A N 1
ATOM 3973 C CA . TYR B 1 198 ? 24.573 -17.162 45.482 1.00 59.14 198 TYR A CA 1
ATOM 3974 C C . TYR B 1 198 ? 25.381 -16.200 46.339 1.00 64.48 198 TYR A C 1
ATOM 3975 O O . TYR B 1 198 ? 26.491 -16.520 46.779 1.00 67.76 198 TYR A O 1
ATOM 3984 N N . LEU B 1 199 ? 24.815 -15.015 46.562 1.00 62.60 199 LEU A N 1
ATOM 3985 C CA . LEU B 1 199 ? 25.311 -14.069 47.550 1.00 68.15 199 LEU A CA 1
ATOM 3986 C C . LEU B 1 199 ? 24.228 -13.780 48.586 1.00 66.68 199 LEU A C 1
ATOM 3987 O O . LEU B 1 199 ? 23.027 -13.944 48.333 1.00 62.39 199 LEU A O 1
ATOM 3992 N N . ILE B 1 200 ? 24.671 -13.325 49.757 1.00 69.70 200 ILE A N 1
ATOM 3993 C CA . ILE B 1 200 ? 23.793 -12.996 50.875 1.00 58.61 200 ILE A CA 1
ATOM 3994 C C . ILE B 1 200 ? 23.557 -11.498 50.896 1.00 55.75 200 ILE A C 1
ATOM 3995 O O . ILE B 1 200 ? 24.487 -10.704 50.709 1.00 62.27 200 ILE A O 1
ATOM 4000 N N . VAL B 1 201 ? 22.305 -11.106 51.096 1.00 52.89 201 VAL A N 1
ATOM 4001 C CA . VAL B 1 201 ? 21.953 -9.739 51.450 1.00 47.46 201 VAL A CA 1
ATOM 4002 C C . VAL B 1 201 ? 21.356 -9.781 52.851 1.00 49.71 201 VAL A C 1
ATOM 4003 O O . VAL B 1 201 ? 20.531 -10.651 53.151 1.00 48.95 201 VAL A O 1
ATOM 4007 N N . LEU B 1 202 ? 21.800 -8.871 53.714 1.00 45.95 202 LEU A N 1
ATOM 4008 C CA . LEU B 1 202 ? 21.322 -8.793 55.082 1.00 42.91 202 LEU A CA 1
ATOM 4009 C C . LEU B 1 202 ? 20.823 -7.387 55.354 1.00 40.95 202 LEU A C 1
ATOM 4010 O O . LEU B 1 202 ? 21.474 -6.416 54.979 1.00 42.45 202 LEU A O 1
ATOM 4015 N N . GLY B 1 203 ? 19.689 -7.284 56.029 1.00 41.35 203 GLY A N 1
ATOM 4016 C CA . GLY B 1 203 ? 19.109 -5.994 56.342 1.00 43.70 203 GLY A CA 1
ATOM 4017 C C . GLY B 1 203 ? 18.745 -5.928 57.807 1.00 45.27 203 GLY A C 1
ATOM 4018 O O . GLY B 1 203 ? 18.368 -6.926 58.419 1.00 44.53 203 GLY A O 1
ATOM 4019 N N . SER B 1 204 ? 18.893 -4.736 58.374 1.00 41.26 204 SER A N 1
ATOM 4020 C CA . SER B 1 204 ? 18.549 -4.514 59.768 1.00 44.35 204 SER A CA 1
ATOM 4021 C C . SER B 1 204 ? 17.922 -3.136 59.917 1.00 45.69 204 SER A C 1
ATOM 4022 O O . SER B 1 204 ? 18.486 -2.143 59.452 1.00 42.65 204 SER A O 1
ATOM 4025 N N . GLN B 1 205 ? 16.771 -3.073 60.578 1.00 45.50 205 GLN A N 1
ATOM 4026 C CA . GLN B 1 205 ? 16.058 -1.817 60.755 1.00 46.04 205 GLN A CA 1
ATOM 4027 C C . GLN B 1 205 ? 15.641 -1.658 62.208 1.00 51.47 205 GLN A C 1
ATOM 4028 O O . GLN B 1 205 ? 14.998 -2.547 62.773 1.00 52.28 205 GLN A O 1
ATOM 4034 N N . ARG B 1 206 ? 16.008 -0.524 62.798 1.00 49.79 206 ARG A N 1
ATOM 4035 C CA . ARG B 1 206 ? 15.594 -0.133 64.141 1.00 54.07 206 ARG A CA 1
ATOM 4036 C C . ARG B 1 206 ? 14.406 0.820 64.034 1.00 57.84 206 ARG A C 1
ATOM 4037 O O . ARG B 1 206 ? 14.468 1.815 63.301 1.00 52.41 206 ARG A O 1
ATOM 4045 N N . ARG B 1 207 ? 13.321 0.513 64.744 1.00 59.59 207 ARG A N 1
ATOM 4046 C CA . ARG B 1 207 ? 12.126 1.345 64.663 1.00 64.01 207 ARG A CA 1
ATOM 4047 C C . ARG B 1 207 ? 11.344 1.242 65.973 1.00 71.53 207 ARG A C 1
ATOM 4048 O O . ARG B 1 207 ? 11.742 0.536 66.905 1.00 71.79 207 ARG A O 1
ATOM 4056 N N . ARG B 1 208 ? 10.235 1.983 66.049 1.00 75.53 208 ARG A N 1
ATOM 4057 C CA . ARG B 1 208 ? 9.369 2.021 67.225 1.00 81.52 208 ARG A CA 1
ATOM 4058 C C . ARG B 1 208 ? 8.010 1.419 66.882 1.00 85.19 208 ARG A C 1
ATOM 4059 O O . ARG B 1 208 ? 7.450 1.701 65.816 1.00 82.78 208 ARG A O 1
ATOM 4067 N N . ASN B 1 209 ? 7.480 0.590 67.786 1.00 87.90 209 ASN A N 1
ATOM 4068 C CA . ASN B 1 209 ? 6.271 -0.200 67.493 1.00 90.33 209 ASN A CA 1
ATOM 4069 C C . ASN B 1 209 ? 4.953 0.447 67.940 1.00 91.79 209 ASN A C 1
ATOM 4070 O O . ASN B 1 209 ? 4.897 1.187 68.924 1.00 94.51 209 ASN A O 1
ATOM 4075 N N . GLY B 1 212 ? 5.327 1.857 71.336 1.00 90.56 212 GLY A N 1
ATOM 4076 C CA . GLY B 1 212 ? 6.375 2.850 71.181 1.00 90.09 212 GLY A CA 1
ATOM 4077 C C . GLY B 1 212 ? 7.714 2.477 71.797 1.00 91.73 212 GLY A C 1
ATOM 4078 O O . GLY B 1 212 ? 8.418 3.338 72.334 1.00 91.80 212 GLY A O 1
ATOM 4079 N N . SER B 1 213 ? 8.068 1.195 71.727 1.00 90.89 213 SER A N 1
ATOM 4080 C CA . SER B 1 213 ? 9.364 0.708 72.180 1.00 89.15 213 SER A CA 1
ATOM 4081 C C . SER B 1 213 ? 10.299 0.507 70.990 1.00 85.47 213 SER A C 1
ATOM 4082 O O . SER B 1 213 ? 9.865 0.411 69.838 1.00 82.47 213 SER A O 1
ATOM 4085 N N . VAL B 1 214 ? 11.595 0.433 71.285 1.00 83.27 214 VAL A N 1
ATOM 4086 C CA . VAL B 1 214 ? 12.609 0.206 70.257 1.00 80.88 214 VAL A CA 1
ATOM 4087 C C . VAL B 1 214 ? 12.629 -1.282 69.896 1.00 78.52 214 VAL A C 1
ATOM 4088 O O . VAL B 1 214 ? 12.971 -2.134 70.720 1.00 78.77 214 VAL A O 1
ATOM 4092 N N . VAL B 1 215 ? 12.234 -1.600 68.662 1.00 73.73 215 VAL A N 1
ATOM 4093 C CA . VAL B 1 215 ? 12.243 -2.971 68.165 1.00 71.86 215 VAL A CA 1
ATOM 4094 C C . VAL B 1 215 ? 13.168 -3.053 66.956 1.00 68.27 215 VAL A C 1
ATOM 4095 O O . VAL B 1 215 ? 13.475 -2.050 66.302 1.00 61.93 215 VAL A O 1
ATOM 4099 N N . MET B 1 216 ? 13.616 -4.274 66.663 1.00 61.16 216 MET A N 1
ATOM 4100 C CA . MET B 1 216 ? 14.555 -4.513 65.581 1.00 57.74 216 MET A CA 1
ATOM 4101 C C . MET B 1 216 ? 13.968 -5.537 64.626 1.00 55.30 216 MET A C 1
ATOM 4102 O O . MET B 1 216 ? 13.425 -6.556 65.062 1.00 57.16 216 MET A O 1
ATOM 4107 N N . GLU B 1 217 ? 14.075 -5.268 63.327 1.00 53.85 217 GLU A N 1
ATOM 4108 C CA . GLU B 1 217 ? 13.767 -6.245 62.292 1.00 50.31 217 GLU A CA 1
ATOM 4109 C C . GLU B 1 217 ? 15.050 -6.590 61.550 1.00 52.28 217 GLU A C 1
ATOM 4110 O O . GLU B 1 217 ? 15.741 -5.698 61.048 1.00 48.95 217 GLU A O 1
ATOM 4116 N N . ARG B 1 218 ? 15.376 -7.879 61.488 1.00 48.42 218 ARG A N 1
ATOM 4117 C CA . ARG B 1 218 ? 16.544 -8.335 60.751 1.00 44.77 218 ARG A CA 1
ATOM 4118 C C . ARG B 1 218 ? 16.104 -9.362 59.716 1.00 47.91 218 ARG A C 1
ATOM 4119 O O . ARG B 1 218 ? 15.264 -10.217 60.003 1.00 50.21 218 ARG A O 1
ATOM 4127 N N . ILE B 1 219 ? 16.638 -9.248 58.494 1.00 45.26 219 ILE A N 1
ATOM 4128 C CA . ILE B 1 219 ? 16.245 -10.118 57.394 1.00 47.39 219 ILE A CA 1
ATOM 4129 C C . ILE B 1 219 ? 17.480 -10.586 56.639 1.00 46.42 219 ILE A C 1
ATOM 4130 O O . ILE B 1 219 ? 18.550 -9.968 56.675 1.00 41.91 219 ILE A O 1
ATOM 4135 N N . ARG B 1 220 ? 17.301 -11.699 55.939 1.00 43.85 220 ARG A N 1
ATOM 4136 C CA . ARG B 1 220 ? 18.335 -12.305 55.128 1.00 45.38 220 ARG A CA 1
ATOM 4137 C C . ARG B 1 220 ? 17.729 -12.724 53.800 1.00 45.42 220 ARG A C 1
ATOM 4138 O O . ARG B 1 220 ? 16.584 -13.183 53.754 1.00 46.01 220 ARG A O 1
ATOM 4146 N N . MET B 1 221 ? 18.495 -12.572 52.727 1.00 44.99 221 MET A N 1
ATOM 4147 C CA . MET B 1 221 ? 18.082 -13.102 51.439 1.00 46.57 221 MET A CA 1
ATOM 4148 C C . MET B 1 221 ? 19.280 -13.731 50.759 1.00 49.11 221 MET A C 1
ATOM 4149 O O . MET B 1 221 ? 20.402 -13.227 50.856 1.00 47.79 221 MET A O 1
ATOM 4154 N N . ASP B 1 222 ? 19.020 -14.836 50.070 1.00 46.73 222 ASP A N 1
ATOM 4155 C CA . ASP B 1 222 ? 20.006 -15.548 49.281 1.00 48.98 222 ASP A CA 1
ATOM 4156 C C . ASP B 1 222 ? 19.622 -15.367 47.821 1.00 51.47 222 ASP A C 1
ATOM 4157 O O . ASP B 1 222 ? 18.547 -15.809 47.406 1.00 51.15 222 ASP A O 1
ATOM 4162 N N . ILE B 1 223 ? 20.484 -14.711 47.055 1.00 52.77 223 ILE A N 1
ATOM 4163 C CA . ILE B 1 223 ? 20.154 -14.254 45.711 1.00 54.16 223 ILE A CA 1
ATOM 4164 C C . ILE B 1 223 ? 21.136 -14.859 44.725 1.00 56.39 223 ILE A C 1
ATOM 4165 O O . ILE B 1 223 ? 22.354 -14.724 44.888 1.00 55.31 223 ILE A O 1
ATOM 4170 N N . ARG B 1 224 ? 20.604 -15.504 43.697 0.90 58.52 224 ARG A N 1
ATOM 4171 C CA . ARG B 1 224 ? 21.418 -16.083 42.636 0.90 61.84 224 ARG A CA 1
ATOM 4172 C C . ARG B 1 224 ? 22.082 -14.979 41.834 0.90 62.30 224 ARG A C 1
ATOM 4173 O O . ARG B 1 224 ? 21.398 -14.199 41.167 0.90 69.54 224 ARG A O 1
ATOM 4181 N N . LYS B 1 225 ? 23.411 -14.909 41.884 1.00 62.48 225 LYS A N 1
ATOM 4182 C CA . LYS B 1 225 ? 24.125 -13.804 41.257 1.00 69.93 225 LYS A CA 1
ATOM 4183 C C . LYS B 1 225 ? 24.250 -14.080 39.761 1.00 77.11 225 LYS A C 1
ATOM 4184 O O . LYS B 1 225 ? 24.938 -15.021 39.346 1.00 75.61 225 LYS A O 1
ATOM 4190 N N . VAL B 1 226 ? 23.563 -13.270 38.948 1.00 77.45 226 VAL A N 1
ATOM 4191 C CA . VAL B 1 226 ? 23.718 -13.354 37.501 1.00 77.72 226 VAL A CA 1
ATOM 4192 C C . VAL B 1 226 ? 25.143 -12.951 37.131 1.00 78.39 226 VAL A C 1
ATOM 4193 O O . VAL B 1 226 ? 25.744 -12.066 37.757 1.00 79.59 226 VAL A O 1
ATOM 4197 N N . ASP B 1 227 ? 25.708 -13.623 36.128 1.00 83.25 227 ASP A N 1
ATOM 4198 C CA . ASP B 1 227 ? 27.141 -13.521 35.834 1.00 85.60 227 ASP A CA 1
ATOM 4199 C C . ASP B 1 227 ? 27.399 -12.444 34.790 1.00 84.95 227 ASP A C 1
ATOM 4200 O O . ASP B 1 227 ? 27.329 -12.701 33.584 1.00 84.30 227 ASP A O 1
ATOM 4205 N N . ALA B 1 228 ? 27.737 -11.245 35.260 1.00 80.91 228 ALA A N 1
ATOM 4206 C CA . ALA B 1 228 ? 28.197 -10.152 34.416 1.00 73.74 228 ALA A CA 1
ATOM 4207 C C . ALA B 1 228 ? 28.632 -9.007 35.319 1.00 69.83 228 ALA A C 1
ATOM 4208 O O . ALA B 1 228 ? 28.216 -8.913 36.479 1.00 69.32 228 ALA A O 1
ATOM 4210 N N . VAL B 1 229 ? 29.478 -8.142 34.767 1.00 70.57 229 VAL A N 1
ATOM 4211 C CA . VAL B 1 229 ? 29.906 -6.920 35.437 1.00 67.82 229 VAL A CA 1
ATOM 4212 C C . VAL B 1 229 ? 28.942 -5.818 34.999 1.00 62.86 229 VAL A C 1
ATOM 4213 O O . VAL B 1 229 ? 29.024 -5.300 33.883 1.00 65.01 229 VAL A O 1
ATOM 4217 N N . PHE B 1 230 ? 27.999 -5.476 35.872 1.00 60.13 230 PHE A N 1
ATOM 4218 C CA . PHE B 1 230 ? 27.093 -4.365 35.631 1.00 52.89 230 PHE A CA 1
ATOM 4219 C C . PHE B 1 230 ? 27.578 -3.129 36.369 1.00 52.75 230 PHE A C 1
ATOM 4220 O O . PHE B 1 230 ? 28.157 -3.220 37.452 1.00 51.34 230 PHE A O 1
ATOM 4228 N N . VAL B 1 231 ? 27.331 -1.969 35.779 1.00 46.48 231 VAL A N 1
ATOM 4229 C CA . VAL B 1 231 ? 27.597 -0.693 36.424 1.00 49.56 231 VAL A CA 1
ATOM 4230 C C . VAL B 1 231 ? 26.260 -0.040 36.751 1.00 48.21 231 VAL A C 1
ATOM 4231 O O . VAL B 1 231 ? 25.294 -0.167 35.988 1.00 46.06 231 VAL A O 1
ATOM 4235 N N . GLY B 1 232 ? 26.198 0.629 37.901 1.00 43.07 232 GLY A N 1
ATOM 4236 C CA . GLY B 1 232 ? 25.001 1.324 38.338 1.00 41.00 232 GLY A CA 1
ATOM 4237 C C . GLY B 1 232 ? 24.056 0.497 39.180 1.00 42.58 232 GLY A C 1
ATOM 4238 O O . GLY B 1 232 ? 22.993 1.004 39.566 1.00 39.33 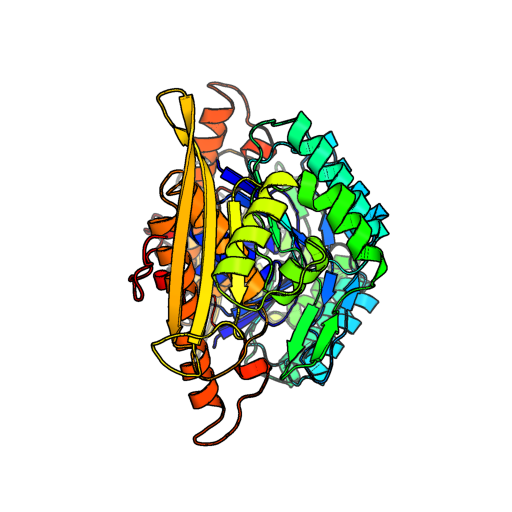232 GLY A O 1
ATOM 4239 N N . THR B 1 233 ? 24.406 -0.765 39.461 1.00 41.16 233 THR A N 1
ATOM 4240 C CA . THR B 1 233 ? 23.550 -1.650 40.249 1.00 40.51 233 THR A CA 1
ATOM 4241 C C . THR B 1 233 ? 23.344 -1.129 41.668 1.00 39.63 233 THR A C 1
ATOM 4242 O O . THR B 1 233 ? 22.226 -1.165 42.202 1.00 36.55 233 THR A O 1
ATOM 4246 N N . GLY B 1 234 ? 24.426 -0.686 42.315 1.00 41.54 234 GLY A N 1
ATOM 4247 C CA . GLY B 1 234 ? 24.301 -0.128 43.653 1.00 40.72 234 GLY A CA 1
ATOM 4248 C C . GLY B 1 234 ? 23.486 1.149 43.681 1.00 36.95 234 GLY A C 1
ATOM 4249 O O . GLY B 1 234 ? 22.738 1.392 44.638 1.00 37.86 234 GLY A O 1
ATOM 4250 N N . ASP B 1 235 ? 23.598 1.970 42.632 1.00 37.02 235 ASP A N 1
ATOM 4251 C CA . ASP B 1 235 ? 22.791 3.185 42.549 1.00 38.10 235 ASP A CA 1
ATOM 4252 C C . ASP B 1 235 ? 21.307 2.854 42.442 1.00 37.34 235 ASP A C 1
ATOM 4253 O O . ASP B 1 235 ? 20.471 3.468 43.112 1.00 35.71 235 ASP A O 1
ATOM 4258 N N . LEU B 1 236 ? 20.959 1.898 41.575 1.00 38.47 236 LEU A N 1
ATOM 4259 C CA . LEU B 1 236 ? 19.566 1.488 41.452 1.00 35.95 236 LEU A CA 1
ATOM 4260 C C . LEU B 1 236 ? 19.068 0.853 42.743 1.00 34.97 236 LEU A C 1
ATOM 4261 O O . LEU B 1 236 ? 17.920 1.048 43.147 1.00 34.02 236 LEU A O 1
ATOM 4266 N N . PHE B 1 237 ? 19.916 0.068 43.401 1.00 36.08 237 PHE A N 1
ATOM 4267 C CA . PHE B 1 237 ? 19.493 -0.582 44.630 1.00 35.88 237 PHE A CA 1
ATOM 4268 C C . PHE B 1 237 ? 19.105 0.448 45.692 1.00 35.89 237 PHE A C 1
ATOM 4269 O O . PHE B 1 237 ? 18.058 0.325 46.344 1.00 33.77 237 PHE A O 1
ATOM 4277 N N . ALA B 1 238 ? 19.931 1.482 45.867 1.00 34.45 238 ALA A N 1
ATOM 4278 C CA . ALA B 1 238 ? 19.644 2.490 46.891 1.00 37.03 238 ALA A CA 1
ATOM 4279 C C . ALA B 1 238 ? 18.388 3.279 46.557 1.00 33.65 238 ALA A C 1
ATOM 4280 O O . ALA B 1 238 ? 17.567 3.564 47.442 1.00 34.26 238 ALA A O 1
ATOM 4282 N N . ALA B 1 239 ? 18.223 3.631 45.284 1.00 34.27 239 ALA A N 1
ATOM 4283 C CA . ALA B 1 239 ? 17.014 4.326 44.860 1.00 33.76 239 ALA A CA 1
ATOM 4284 C C . ALA B 1 239 ? 15.769 3.497 45.130 1.00 33.13 239 ALA A C 1
ATOM 4285 O O . ALA B 1 239 ? 14.756 4.019 45.608 1.00 31.54 239 ALA A O 1
ATOM 4287 N N . MET B 1 240 ? 15.796 2.205 44.792 1.00 33.64 240 MET A N 1
ATOM 4288 C CA . MET B 1 240 ? 14.586 1.428 45.034 1.00 32.65 240 MET A CA 1
ATOM 4289 C C . MET B 1 240 ? 14.383 1.051 46.494 1.00 33.47 240 MET A C 1
ATOM 4290 O O . MET B 1 240 ? 13.232 0.974 46.950 1.00 35.27 240 MET A O 1
ATOM 4295 N N . LEU B 1 241 ? 15.454 0.847 47.250 1.00 33.72 241 LEU A N 1
ATOM 4296 C CA . LEU B 1 241 ? 15.282 0.723 48.698 1.00 35.34 241 LEU A CA 1
ATOM 4297 C C . LEU B 1 241 ? 14.603 1.968 49.278 1.00 35.91 241 LEU A C 1
ATOM 4298 O O . LEU B 1 241 ? 13.673 1.859 50.089 1.00 34.22 241 LEU A O 1
ATOM 4303 N N . LEU B 1 242 ? 15.033 3.163 48.848 1.00 35.05 242 LEU A N 1
ATOM 4304 C CA . LEU B 1 242 ? 14.337 4.391 49.234 1.00 32.33 242 LEU A CA 1
ATOM 4305 C C . LEU B 1 242 ? 12.856 4.270 48.930 1.00 34.28 242 LEU A C 1
ATOM 4306 O O . LEU B 1 242 ? 12.009 4.484 49.803 1.00 35.56 242 LEU A O 1
ATOM 4311 N N . ALA B 1 243 ? 12.531 3.919 47.681 1.00 33.11 243 ALA A N 1
ATOM 4312 C CA . ALA B 1 243 ? 11.135 3.869 47.256 1.00 36.31 243 ALA A CA 1
ATOM 4313 C C . ALA B 1 243 ? 10.332 2.866 48.080 1.00 37.02 243 ALA A C 1
ATOM 4314 O O . ALA B 1 243 ? 9.235 3.177 48.552 1.00 35.13 243 ALA A O 1
ATOM 4316 N N . TRP B 1 244 ? 10.847 1.642 48.247 1.00 35.45 244 TRP A N 1
ATOM 4317 C CA . TRP B 1 244 ? 9.990 0.625 48.838 1.00 37.84 244 TRP A CA 1
ATOM 4318 C C . TRP B 1 244 ? 9.977 0.697 50.360 1.00 38.67 244 TRP A C 1
ATOM 4319 O O . TRP B 1 244 ? 8.954 0.356 50.965 1.00 40.31 244 TRP A O 1
ATOM 4330 N N . THR B 1 245 ? 11.064 1.153 51.005 1.00 37.08 245 THR A N 1
ATOM 4331 C CA . THR B 1 245 ? 10.923 1.461 52.428 1.00 39.73 245 THR A CA 1
ATOM 4332 C C . THR B 1 245 ? 9.959 2.624 52.648 1.00 42.70 245 THR A C 1
ATOM 4333 O O . THR B 1 245 ? 9.233 2.636 53.651 1.00 41.54 245 THR A O 1
ATOM 4337 N N . HIS B 1 246 ? 9.895 3.582 51.713 1.00 38.58 246 HIS A N 1
ATOM 4338 C CA . HIS B 1 246 ? 8.868 4.617 51.814 1.00 39.76 246 HIS A CA 1
ATOM 4339 C C . HIS B 1 246 ? 7.460 4.020 51.757 1.00 45.00 246 HIS A C 1
ATOM 4340 O O . HIS B 1 246 ? 6.599 4.370 52.573 1.00 46.99 246 HIS A O 1
ATOM 4347 N N . LYS B 1 247 ? 7.197 3.125 50.791 1.00 40.60 247 LYS A N 1
ATOM 4348 C CA . LYS B 1 247 ? 5.861 2.528 50.692 1.00 44.70 247 LYS A CA 1
ATOM 4349 C C . LYS B 1 247 ? 5.573 1.552 51.830 1.00 46.14 247 LYS A C 1
ATOM 4350 O O . LYS B 1 247 ? 4.409 1.382 52.204 1.00 50.25 247 LYS A O 1
ATOM 4356 N N . HIS B 1 248 ? 6.595 0.888 52.377 1.00 44.44 248 HIS A N 1
ATOM 4357 C CA . HIS B 1 248 ? 6.419 -0.122 53.430 1.00 45.68 248 HIS A CA 1
ATOM 4358 C C . HIS B 1 248 ? 7.312 0.210 54.615 1.00 46.33 248 HIS A C 1
ATOM 4359 O O . HIS B 1 248 ? 8.287 -0.500 54.890 1.00 48.96 248 HIS A O 1
ATOM 4366 N N . PRO B 1 249 ? 6.988 1.269 55.364 1.00 45.24 249 PRO A N 1
ATOM 4367 C CA . PRO B 1 249 ? 7.925 1.745 56.396 1.00 50.07 249 PRO A CA 1
ATOM 4368 C C . PRO B 1 249 ? 8.085 0.791 57.571 1.00 48.65 249 PRO A C 1
ATOM 4369 O O . PRO B 1 249 ? 9.119 0.826 58.244 1.00 48.64 249 PRO A O 1
ATOM 4373 N N . ASN B 1 250 ? 7.121 -0.073 57.842 1.00 49.83 250 ASN A N 1
ATOM 4374 C CA . ASN B 1 250 ? 7.273 -0.981 58.969 1.00 57.49 250 ASN A CA 1
ATOM 4375 C C . ASN B 1 250 ? 7.551 -2.405 58.533 1.00 55.91 250 ASN A C 1
ATOM 4376 O O . ASN B 1 250 ? 7.414 -3.323 59.340 1.00 59.88 250 ASN A O 1
ATOM 4381 N N . ASN B 1 251 ? 7.944 -2.618 57.282 1.00 51.49 251 ASN A N 1
ATOM 4382 C CA . ASN B 1 251 ? 8.087 -3.973 56.778 1.00 48.95 251 ASN A CA 1
ATOM 4383 C C . ASN B 1 251 ? 9.366 -4.041 55.952 1.00 47.03 251 ASN A C 1
ATOM 4384 O O . ASN B 1 251 ? 9.338 -3.963 54.725 1.00 44.84 251 ASN A O 1
ATOM 4389 N N . LEU B 1 252 ? 10.498 -4.203 56.639 1.00 44.88 252 LEU A N 1
ATOM 4390 C CA . LEU B 1 252 ? 11.770 -4.298 55.935 1.00 48.48 252 LEU A CA 1
ATOM 4391 C C . LEU B 1 252 ? 11.805 -5.512 55.010 1.00 46.78 252 LEU A C 1
ATOM 4392 O O . LEU B 1 252 ? 12.393 -5.459 53.917 1.00 43.22 252 LEU A O 1
ATOM 4397 N N . LYS B 1 253 ? 11.178 -6.610 55.439 1.00 43.64 253 LYS A N 1
ATOM 4398 C CA . LYS B 1 253 ? 11.120 -7.821 54.630 1.00 44.82 253 LYS A CA 1
ATOM 4399 C C . LYS B 1 253 ? 10.532 -7.536 53.247 1.00 41.07 253 LYS A C 1
ATOM 4400 O O . LYS B 1 253 ? 11.150 -7.847 52.225 1.00 39.72 253 LYS A O 1
ATOM 4406 N N . VAL B 1 254 ? 9.347 -6.922 53.197 1.00 41.40 254 VAL A N 1
ATOM 4407 C CA . VAL B 1 254 ? 8.694 -6.653 51.915 1.00 42.92 254 VAL A CA 1
ATOM 4408 C C . VAL B 1 254 ? 9.462 -5.600 51.126 1.00 39.47 254 VAL A C 1
ATOM 4409 O O . VAL B 1 254 ? 9.635 -5.720 49.904 1.00 37.85 254 VAL A O 1
ATOM 4413 N N . ALA B 1 255 ? 9.943 -4.556 51.807 1.00 38.96 255 ALA A N 1
ATOM 4414 C CA . ALA B 1 255 ? 10.709 -3.527 51.119 1.00 39.12 255 ALA A CA 1
ATOM 4415 C C . ALA B 1 255 ? 11.927 -4.132 50.439 1.00 41.07 255 ALA A C 1
ATOM 4416 O O . ALA B 1 255 ? 12.250 -3.783 49.298 1.00 37.34 255 ALA A O 1
ATOM 4418 N N . CYS B 1 256 ? 12.611 -5.057 51.120 1.00 39.20 256 CYS A N 1
ATOM 4419 C CA . CYS B 1 256 ? 13.796 -5.653 50.520 1.00 35.01 256 CYS A CA 1
ATOM 4420 C C . CYS B 1 256 ? 13.424 -6.641 49.416 1.00 39.12 256 CYS A C 1
ATOM 4421 O O . CYS B 1 256 ? 14.115 -6.726 48.398 1.00 39.64 256 CYS A O 1
ATOM 4424 N N . GLU B 1 257 ? 12.334 -7.393 49.590 1.00 37.95 257 GLU A N 1
ATOM 4425 C CA . GLU B 1 257 ? 11.911 -8.300 48.526 1.00 40.02 257 GLU A CA 1
ATOM 4426 C C . GLU B 1 257 ? 11.596 -7.534 47.238 1.00 37.32 257 GLU A C 1
ATOM 4427 O O . GLU B 1 257 ? 12.028 -7.927 46.149 1.00 38.32 257 GLU A O 1
ATOM 4433 N N . LYS B 1 258 ? 10.883 -6.412 47.351 1.00 38.00 258 LYS A N 1
ATOM 4434 C CA . LYS B 1 258 ? 10.543 -5.635 46.157 1.00 38.00 258 LYS A CA 1
ATOM 4435 C C . LYS B 1 258 ? 11.780 -4.999 45.539 1.00 37.60 258 LYS A C 1
ATOM 4436 O O . LYS B 1 258 ? 11.911 -4.950 44.309 1.00 36.60 258 LYS A O 1
ATOM 4442 N N . THR B 1 259 ? 12.703 -4.514 46.380 1.00 37.84 259 THR A N 1
ATOM 4443 C CA . THR B 1 259 ? 13.942 -3.927 45.871 1.00 36.90 259 THR A CA 1
ATOM 4444 C C . THR B 1 259 ? 14.751 -4.954 45.089 1.00 35.96 259 THR A C 1
ATOM 4445 O O . THR B 1 259 ? 15.134 -4.718 43.938 1.00 33.94 259 THR A O 1
ATOM 4449 N N . VAL B 1 260 ? 15.032 -6.100 45.710 1.00 36.69 260 VAL A N 1
ATOM 4450 C CA . VAL B 1 260 ? 15.850 -7.112 45.053 1.00 37.89 260 VAL A CA 1
ATOM 4451 C C . VAL B 1 260 ? 15.141 -7.653 43.821 1.00 34.71 260 VAL A C 1
ATOM 4452 O O . VAL B 1 260 ? 15.772 -7.892 42.790 1.00 37.30 260 VAL A O 1
ATOM 4456 N N . SER B 1 261 ? 13.818 -7.851 43.903 1.00 36.59 261 SER A N 1
ATOM 4457 C CA . SER B 1 261 ? 13.083 -8.338 42.733 1.00 38.13 261 SER A CA 1
ATOM 4458 C C . SER B 1 261 ? 13.183 -7.353 41.579 1.00 39.02 261 SER A C 1
ATOM 4459 O O . SER B 1 261 ? 13.359 -7.755 40.425 1.00 37.30 261 SER A O 1
ATOM 4462 N N . THR B 1 262 ? 13.074 -6.050 41.869 1.00 35.60 262 THR A N 1
ATOM 4463 C CA . THR B 1 262 ? 13.242 -5.060 40.814 1.00 32.51 262 THR A CA 1
ATOM 4464 C C . THR B 1 262 ? 14.605 -5.204 40.164 1.00 34.73 262 THR A C 1
ATOM 4465 O O . THR B 1 262 ? 14.716 -5.244 38.937 1.00 35.98 262 THR A O 1
ATOM 4469 N N . LEU B 1 263 ? 15.661 -5.271 40.981 1.00 37.31 263 LEU A N 1
ATOM 4470 C CA . LEU B 1 263 ? 17.002 -5.457 40.437 1.00 39.84 263 LEU A CA 1
ATOM 4471 C C . LEU B 1 263 ? 17.082 -6.725 39.596 1.00 39.26 263 LEU A C 1
ATOM 4472 O O . LEU B 1 263 ? 17.672 -6.720 38.508 1.00 39.12 263 LEU A O 1
ATOM 4477 N N . HIS B 1 264 ? 16.506 -7.823 40.093 1.00 37.62 264 HIS A N 1
ATOM 4478 C CA . HIS B 1 264 ? 16.487 -9.061 39.315 1.00 42.29 264 HIS A CA 1
ATOM 4479 C C . HIS B 1 264 ? 15.889 -8.860 37.932 1.00 41.19 264 HIS A C 1
ATOM 4480 O O . HIS B 1 264 ? 16.467 -9.286 36.925 1.00 41.39 264 HIS A O 1
ATOM 4487 N N . HIS B 1 265 ? 14.701 -8.259 37.863 1.00 40.29 265 HIS A N 1
ATOM 4488 C CA . HIS B 1 265 ? 14.064 -8.112 36.556 1.00 42.00 265 HIS A CA 1
ATOM 4489 C C . HIS B 1 265 ? 14.909 -7.260 35.628 1.00 41.73 265 HIS A C 1
ATOM 4490 O O . HIS B 1 265 ? 15.057 -7.588 34.443 1.00 39.21 265 HIS A O 1
ATOM 4497 N N . VAL B 1 266 ? 15.497 -6.177 36.153 1.00 38.74 266 VAL A N 1
ATOM 4498 C CA . VAL B 1 266 ? 16.312 -5.298 35.319 1.00 34.93 266 VAL A CA 1
ATOM 4499 C C . VAL B 1 266 ? 17.551 -6.032 34.824 1.00 38.46 266 VAL A C 1
ATOM 4500 O O . VAL B 1 266 ? 17.901 -5.972 33.637 1.00 39.44 266 VAL A O 1
ATOM 4504 N N . LEU B 1 267 ? 18.257 -6.700 35.731 1.00 37.07 267 LEU A N 1
ATOM 4505 C CA . LEU B 1 267 ? 19.499 -7.358 35.348 1.00 41.34 267 LEU A CA 1
ATOM 4506 C C . LEU B 1 267 ? 19.238 -8.541 34.424 1.00 40.84 267 LEU A C 1
ATOM 4507 O O . LEU B 1 267 ? 20.014 -8.792 33.495 1.00 42.78 267 LEU A O 1
ATOM 4512 N N . GLN B 1 268 ? 18.160 -9.287 34.674 1.00 43.36 268 GLN A N 1
ATOM 4513 C CA . GLN B 1 268 ? 17.814 -10.412 33.807 1.00 44.88 268 GLN A CA 1
ATOM 4514 C C . GLN B 1 268 ? 17.543 -9.927 32.389 1.00 47.14 268 GLN A C 1
ATOM 4515 O O . GLN B 1 268 ? 18.079 -10.471 31.414 1.00 48.43 268 GLN A O 1
ATOM 4521 N N . ARG B 1 269 ? 16.741 -8.872 32.256 1.00 43.33 269 ARG A N 1
ATOM 4522 C CA . ARG B 1 269 ? 16.493 -8.299 30.935 1.00 42.26 269 ARG A CA 1
ATOM 4523 C C . ARG B 1 269 ? 17.786 -7.803 30.305 1.00 45.15 269 ARG A C 1
ATOM 4524 O O . ARG B 1 269 ? 17.998 -7.955 29.095 1.00 44.37 269 ARG A O 1
ATOM 4532 N N . THR B 1 270 ? 18.674 -7.223 31.115 1.00 42.50 270 THR A N 1
ATOM 4533 C CA . THR B 1 270 ? 19.906 -6.658 30.576 1.00 43.21 270 THR A CA 1
ATOM 4534 C C . THR B 1 270 ? 20.825 -7.751 30.041 1.00 46.50 270 THR A C 1
ATOM 4535 O O . THR B 1 270 ? 21.414 -7.609 28.965 1.00 42.71 270 THR A O 1
ATOM 4539 N N . ILE B 1 271 ? 20.956 -8.853 30.776 1.00 45.49 271 ILE A N 1
ATOM 4540 C CA . ILE B 1 271 ? 21.861 -9.902 30.326 1.00 48.32 271 ILE A CA 1
ATOM 4541 C C . ILE B 1 271 ? 21.279 -10.648 29.129 1.00 53.06 271 ILE A C 1
ATOM 4542 O O . ILE B 1 271 ? 22.026 -11.031 28.219 1.00 54.55 271 ILE A O 1
ATOM 4547 N N . GLN B 1 272 ? 19.952 -10.823 29.068 1.00 51.86 272 GLN A N 1
ATOM 4548 C CA . GLN B 1 272 ? 19.355 -11.434 27.879 1.00 54.79 272 GLN A CA 1
ATOM 4549 C C . GLN B 1 272 ? 19.610 -10.585 26.640 1.00 56.57 272 GLN A C 1
ATOM 4550 O O . GLN B 1 272 ? 19.938 -11.114 25.573 1.00 54.68 272 GLN A O 1
ATOM 4556 N N . CYS B 1 273 ? 19.475 -9.260 26.763 1.00 51.33 273 CYS A N 1
ATOM 4557 C CA . CYS B 1 273 ? 19.735 -8.383 25.626 1.00 51.20 273 CYS A CA 1
ATOM 4558 C C . CYS B 1 273 ? 21.215 -8.357 25.275 1.00 57.63 273 CYS A C 1
ATOM 4559 O O . CYS B 1 273 ? 21.575 -8.378 24.090 1.00 56.93 273 CYS A O 1
ATOM 4562 N N . ALA B 1 274 ? 22.085 -8.296 26.289 1.00 50.66 274 ALA A N 1
ATOM 4563 C CA . ALA B 1 274 ? 23.522 -8.229 26.041 1.00 56.02 274 ALA A CA 1
ATOM 4564 C C . ALA B 1 274 ? 24.017 -9.475 25.310 1.00 57.52 274 ALA A C 1
ATOM 4565 O O . ALA B 1 274 ? 24.799 -9.376 24.357 1.00 57.56 274 ALA A O 1
ATOM 4567 N N . LYS B 1 275 ? 23.555 -10.654 25.734 1.00 56.44 275 LYS A N 1
ATOM 4568 C CA . LYS B 1 275 ? 23.958 -11.903 25.086 1.00 60.16 275 LYS A CA 1
ATOM 4569 C C . LYS B 1 275 ? 23.438 -11.996 23.655 1.00 63.27 275 LYS A C 1
ATOM 4570 O O . LYS B 1 275 ? 24.119 -12.549 22.786 1.00 66.53 275 LYS A O 1
ATOM 4576 N N . ALA B 1 276 ? 22.247 -11.451 23.387 1.00 62.70 276 ALA A N 1
ATOM 4577 C CA . ALA B 1 276 ? 21.725 -11.430 22.023 1.00 62.43 276 ALA A CA 1
ATOM 4578 C C . ALA B 1 276 ? 22.552 -10.519 21.117 1.00 64.67 276 ALA A C 1
ATOM 4579 O O . ALA B 1 276 ? 22.826 -10.870 19.965 1.00 65.28 276 ALA A O 1
ATOM 4581 N N . GLN B 1 277 ? 22.947 -9.340 21.607 1.00 61.77 277 GLN A N 1
ATOM 4582 C CA . GLN B 1 277 ? 23.791 -8.462 20.798 1.00 63.10 277 GLN A CA 1
ATOM 4583 C C . GLN B 1 277 ? 25.205 -9.005 20.638 1.00 65.73 277 GLN A C 1
ATOM 4584 O O . GLN B 1 277 ? 25.831 -8.794 19.594 1.00 67.65 277 GLN A O 1
ATOM 4590 N N . ALA B 1 278 ? 25.742 -9.668 21.659 1.00 64.43 278 ALA A N 1
ATOM 4591 C CA . ALA B 1 278 ? 27.127 -10.112 21.588 1.00 67.08 278 ALA A CA 1
ATOM 4592 C C . ALA B 1 278 ? 27.278 -11.389 20.767 1.00 71.31 278 ALA A C 1
ATOM 4593 O O . ALA B 1 278 ? 28.285 -11.556 20.071 1.00 74.06 278 ALA A O 1
ATOM 4595 N N . GLY B 1 279 ? 26.300 -12.283 20.829 1.00 72.45 279 GLY A N 1
ATOM 4596 C CA . GLY B 1 279 ? 26.389 -13.580 20.196 1.00 77.21 279 GLY A CA 1
ATOM 4597 C C . GLY B 1 279 ? 26.792 -14.669 21.181 1.00 82.53 279 GLY A C 1
ATOM 4598 O O . GLY B 1 279 ? 27.374 -14.415 22.241 1.00 79.61 279 GLY A O 1
ATOM 4599 N N . GLU B 1 280 ? 26.470 -15.911 20.814 1.00 86.20 280 GLU A N 1
ATOM 4600 C CA . GLU B 1 280 ? 26.786 -17.060 21.655 1.00 85.80 280 GLU A CA 1
ATOM 4601 C C . GLU B 1 280 ? 28.286 -17.125 21.913 1.00 84.92 280 GLU A C 1
ATOM 4602 O O . GLU B 1 280 ? 29.094 -17.081 20.982 1.00 85.92 280 GLU A O 1
ATOM 4608 N N . GLY B 1 281 ? 28.657 -17.201 23.189 1.00 82.68 281 GLY A N 1
ATOM 4609 C CA . GLY B 1 281 ? 30.037 -17.316 23.586 1.00 82.32 281 GLY A CA 1
ATOM 4610 C C . GLY B 1 281 ? 30.740 -16.002 23.871 1.00 86.06 281 GLY A C 1
ATOM 4611 O O . GLY B 1 281 ? 31.604 -15.958 24.753 1.00 88.93 281 GLY A O 1
ATOM 4612 N N . VAL B 1 282 ? 30.393 -14.931 23.153 1.00 84.19 282 VAL A N 1
ATOM 4613 C CA . VAL B 1 282 ? 31.112 -13.669 23.299 1.00 81.45 282 VAL A CA 1
ATOM 4614 C C . VAL B 1 282 ? 30.760 -13.017 24.630 1.00 79.62 282 VAL A C 1
ATOM 4615 O O . VAL B 1 282 ? 29.580 -12.833 24.959 1.00 80.43 282 VAL A O 1
ATOM 4619 N N . ARG B 1 283 ? 31.783 -12.675 25.404 1.00 80.01 283 ARG A N 1
ATOM 4620 C CA . ARG B 1 283 ? 31.575 -11.852 26.586 1.00 78.24 283 ARG A CA 1
ATOM 4621 C C . ARG B 1 283 ? 31.085 -10.474 26.146 1.00 73.29 283 ARG A C 1
ATOM 4622 O O . ARG B 1 283 ? 31.712 -9.845 25.281 1.00 71.13 283 ARG A O 1
ATOM 4630 N N . PRO B 1 284 ? 29.972 -9.985 26.686 1.00 73.86 284 PRO A N 1
ATOM 4631 C CA . PRO B 1 284 ? 29.427 -8.703 26.221 1.00 68.47 284 PRO A CA 1
ATOM 4632 C C . PRO B 1 284 ? 30.279 -7.520 26.660 1.00 59.96 284 PRO A C 1
ATOM 4633 O O . PRO B 1 284 ? 31.014 -7.568 27.648 1.00 63.99 284 PRO A O 1
ATOM 4637 N N . SER B 1 285 ? 30.165 -6.446 25.890 1.00 57.83 285 SER A N 1
ATOM 4638 C CA . SER B 1 285 ? 30.911 -5.214 26.119 1.00 59.76 285 SER A CA 1
ATOM 4639 C C . SER B 1 285 ? 30.211 -4.343 27.165 1.00 59.09 285 SER A C 1
ATOM 4640 O O . SER B 1 285 ? 29.044 -4.568 27.503 1.00 56.41 285 SER A O 1
ATOM 4643 N N . PRO B 1 286 ? 30.905 -3.333 27.710 1.00 59.37 286 PRO A N 1
ATOM 4644 C CA . PRO B 1 286 ? 30.219 -2.420 28.649 1.00 58.41 286 PRO A CA 1
ATOM 4645 C C . PRO B 1 286 ? 29.002 -1.745 28.040 1.00 55.76 286 PRO A C 1
ATOM 4646 O O . PRO B 1 286 ? 28.003 -1.522 28.742 1.00 51.75 286 PRO A O 1
ATOM 4650 N N . MET B 1 287 ? 29.053 -1.418 26.746 1.00 52.93 287 MET A N 1
ATOM 4651 C CA . MET B 1 287 ? 27.909 -0.770 26.119 1.00 54.55 287 MET A CA 1
ATOM 4652 C C . MET B 1 287 ? 26.740 -1.740 25.993 1.00 54.34 287 MET A C 1
ATOM 4653 O O . MET B 1 287 ? 25.585 -1.359 26.222 1.00 53.52 287 MET A O 1
ATOM 4658 N N . GLN B 1 288 ? 27.023 -3.017 25.726 1.00 49.40 288 GLN A N 1
ATOM 4659 C CA . GLN B 1 288 ? 25.959 -4.009 25.660 1.00 53.93 288 GLN A CA 1
ATOM 4660 C C . GLN B 1 288 ? 25.367 -4.318 27.033 1.00 51.39 288 GLN A C 1
ATOM 4661 O O . GLN B 1 288 ? 24.225 -4.783 27.109 1.00 49.89 288 GLN A O 1
ATOM 4667 N N . LEU B 1 289 ? 26.107 -4.061 28.112 1.00 48.66 289 LEU A N 1
ATOM 4668 C CA . LEU B 1 289 ? 25.675 -4.373 29.469 1.00 49.75 289 LEU A CA 1
ATOM 4669 C C . LEU B 1 289 ? 25.007 -3.198 30.192 1.00 48.10 289 LEU A C 1
ATOM 4670 O O . LEU B 1 289 ? 24.676 -3.338 31.373 1.00 44.82 289 LEU A O 1
ATOM 4675 N N . GLU B 1 290 ? 24.801 -2.053 29.533 1.00 46.77 290 GLU A N 1
ATOM 4676 C CA . GLU B 1 290 ? 24.095 -0.947 30.183 1.00 43.86 290 GLU A CA 1
ATOM 4677 C C . GLU B 1 290 ? 22.715 -1.416 30.640 1.00 41.53 290 GLU A C 1
ATOM 4678 O O . GLU B 1 290 ? 22.012 -2.130 29.914 1.00 38.30 290 GLU A O 1
ATOM 4684 N N . LEU B 1 291 ? 22.328 -1.028 31.856 1.00 40.67 291 LEU A N 1
ATOM 4685 C CA . LEU B 1 291 ? 21.041 -1.472 32.388 1.00 40.45 291 LEU A CA 1
ATOM 4686 C C . LEU B 1 291 ? 19.920 -1.096 31.427 1.00 41.16 291 LEU A C 1
ATOM 4687 O O . LEU B 1 291 ? 19.847 0.043 30.955 1.00 39.05 291 LEU A O 1
ATOM 4692 N N . ARG B 1 292 ? 19.053 -2.062 31.126 1.00 38.97 292 ARG A N 1
ATOM 4693 C CA . ARG B 1 292 ? 17.873 -1.807 30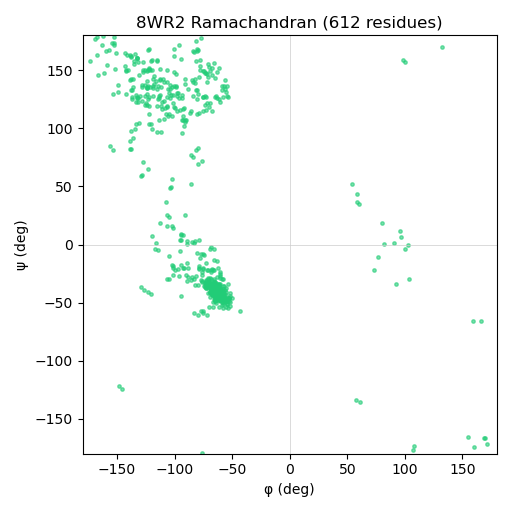.300 1.00 35.83 292 ARG A CA 1
ATOM 4694 C C . ARG B 1 292 ? 16.787 -1.162 31.159 1.00 35.16 292 ARG A C 1
ATOM 4695 O O . ARG B 1 292 ? 15.752 -1.747 31.471 1.00 35.68 292 ARG A O 1
ATOM 4703 N N . MET B 1 293 ? 17.062 0.083 31.556 1.00 36.48 293 MET A N 1
ATOM 4704 C CA . MET B 1 293 ? 16.191 0.799 32.480 1.00 38.25 293 MET A CA 1
ATOM 4705 C C . MET B 1 293 ? 14.836 1.108 31.848 1.00 33.58 293 MET A C 1
ATOM 4706 O O . MET B 1 293 ? 13.783 0.791 32.416 1.00 33.76 293 MET A O 1
ATOM 4711 N N . VAL B 1 294 ? 14.853 1.744 30.682 1.00 35.68 294 VAL A N 1
ATOM 4712 C CA . VAL B 1 294 ? 13.628 2.206 30.039 1.00 37.78 294 VAL A CA 1
ATOM 4713 C C . VAL B 1 294 ? 12.704 1.033 29.730 1.00 37.84 294 VAL A C 1
ATOM 4714 O O . VAL B 1 294 ? 11.489 1.108 29.938 1.00 36.69 294 VAL A O 1
ATOM 4718 N N . GLN B 1 295 ? 13.270 -0.085 29.290 1.00 36.43 295 GLN A N 1
ATOM 4719 C CA . GLN B 1 295 ? 12.487 -1.267 28.943 1.00 38.75 295 GLN A CA 1
ATOM 4720 C C . GLN B 1 295 ? 11.961 -2.013 30.164 1.00 39.07 295 GLN A C 1
ATOM 4721 O O . GLN B 1 295 ? 11.147 -2.933 30.005 1.00 37.67 295 GLN A O 1
ATOM 4727 N N . SER B 1 296 ? 12.392 -1.646 31.376 1.00 35.55 296 SER A N 1
ATOM 4728 C CA . SER B 1 296 ? 11.974 -2.316 32.599 1.00 36.31 296 SER A CA 1
ATOM 4729 C C . SER B 1 296 ? 10.905 -1.535 33.347 1.00 33.74 296 SER A C 1
ATOM 4730 O O . SER B 1 296 ? 10.670 -1.805 34.527 1.00 36.26 296 SER A O 1
ATOM 4733 N N . LYS B 1 297 ? 10.294 -0.544 32.695 1.00 33.03 297 LYS A N 1
ATOM 4734 C CA . LYS B 1 297 ? 9.329 0.331 33.361 1.00 32.93 297 LYS A CA 1
ATOM 4735 C C . LYS B 1 297 ? 8.266 -0.456 34.119 1.00 34.69 297 LYS A C 1
ATOM 4736 O O . LYS B 1 297 ? 7.930 -0.127 35.260 1.00 33.74 297 LYS A O 1
ATOM 4742 N N . ARG B 1 298 ? 7.702 -1.499 33.490 1.00 33.90 298 ARG A N 1
ATOM 4743 C CA . ARG B 1 298 ? 6.597 -2.200 34.147 1.00 38.83 298 ARG A CA 1
ATOM 4744 C C . ARG B 1 298 ? 7.073 -3.052 35.314 1.00 36.94 298 ARG A C 1
ATOM 4745 O O . ARG B 1 298 ? 6.348 -3.203 36.303 1.00 38.53 298 ARG A O 1
ATOM 4753 N N . ASP B 1 299 ? 8.298 -3.575 35.252 1.00 38.02 299 ASP A N 1
ATOM 4754 C CA . ASP B 1 299 ? 8.854 -4.262 36.414 1.00 37.12 299 ASP A CA 1
ATOM 4755 C C . ASP B 1 299 ? 9.120 -3.302 37.570 1.00 39.03 299 ASP A C 1
ATOM 4756 O O . ASP B 1 299 ? 8.958 -3.670 38.739 1.00 38.20 299 ASP A O 1
ATOM 4761 N N . ILE B 1 300 ? 9.575 -2.085 37.267 1.00 36.74 300 ILE A N 1
ATOM 4762 C CA . ILE B 1 300 ? 9.782 -1.081 38.310 1.00 35.65 300 ILE A CA 1
ATOM 4763 C C . ILE B 1 300 ? 8.459 -0.740 38.986 1.00 36.19 300 ILE A C 1
ATOM 4764 O O . ILE B 1 300 ? 8.372 -0.660 40.216 1.00 35.80 300 ILE A O 1
ATOM 4769 N N . GLU B 1 301 ? 7.410 -0.528 38.180 1.00 36.19 301 GLU A N 1
ATOM 4770 C CA . GLU B 1 301 ? 6.086 -0.175 38.699 1.00 35.60 301 GLU A CA 1
ATOM 4771 C C . GLU B 1 301 ? 5.539 -1.217 39.668 1.00 37.87 301 GLU A C 1
ATOM 4772 O O . GLU B 1 301 ? 4.903 -0.872 40.676 1.00 39.56 301 GLU A O 1
ATOM 4778 N N . ASP B 1 302 ? 5.726 -2.497 39.366 1.00 38.07 302 ASP A N 1
ATOM 4779 C CA . ASP B 1 302 ? 5.142 -3.571 40.173 1.00 43.09 302 ASP A CA 1
ATOM 4780 C C . ASP B 1 302 ? 5.967 -4.828 39.974 1.00 39.29 302 ASP A C 1
ATOM 4781 O O . ASP B 1 302 ? 5.662 -5.662 39.117 1.00 38.18 302 ASP A O 1
ATOM 4786 N N . PRO B 1 303 ? 7.057 -4.979 40.723 1.00 36.14 303 PRO A N 1
ATOM 4787 C CA . PRO B 1 303 ? 7.956 -6.106 40.470 1.00 38.91 303 PRO A CA 1
ATOM 4788 C C . PRO B 1 303 ? 7.351 -7.403 40.993 1.00 40.68 303 PRO A C 1
ATOM 4789 O O . PRO B 1 303 ? 6.924 -7.487 42.144 1.00 41.21 303 PRO A O 1
ATOM 4793 N N . GLU B 1 304 ? 7.288 -8.399 40.122 1.00 41.64 304 GLU A N 1
ATOM 4794 C CA . GLU B 1 304 ? 6.916 -9.738 40.557 1.00 42.99 304 GLU A CA 1
ATOM 4795 C C . GLU B 1 304 ? 7.970 -10.253 41.528 1.00 42.05 304 GLU A C 1
ATOM 4796 O O . GLU B 1 304 ? 9.166 -10.241 41.225 1.00 40.48 304 GLU A O 1
ATOM 4802 N N . ILE B 1 305 ? 7.530 -10.681 42.710 1.00 42.61 305 ILE A N 1
ATOM 4803 C CA . ILE B 1 305 ? 8.475 -11.102 43.739 1.00 40.15 305 ILE A CA 1
ATOM 4804 C C . ILE B 1 305 ? 9.086 -12.433 43.337 1.00 46.65 305 ILE A C 1
ATOM 4805 O O . ILE B 1 305 ? 8.377 -13.419 43.122 1.00 47.77 305 ILE A O 1
ATOM 4810 N N . VAL B 1 306 ? 10.406 -12.469 43.228 1.00 42.16 306 VAL A N 1
ATOM 4811 C CA . VAL B 1 306 ? 11.092 -13.681 42.816 1.00 44.98 306 VAL A CA 1
ATOM 4812 C C . VAL B 1 306 ? 12.062 -14.163 43.881 1.00 50.08 306 VAL A C 1
ATOM 4813 O O . VAL B 1 306 ? 12.822 -15.096 43.646 1.00 52.29 306 VAL A O 1
ATOM 4817 N N . VAL B 1 307 ? 12.050 -13.537 45.050 1.00 45.28 307 VAL A N 1
ATOM 4818 C CA . VAL B 1 307 ? 12.952 -13.902 46.130 1.00 51.50 307 VAL A CA 1
ATOM 4819 C C . VAL B 1 307 ? 12.251 -13.610 47.443 1.00 51.31 307 VAL A C 1
ATOM 4820 O O . VAL B 1 307 ? 11.578 -12.589 47.594 1.00 54.08 307 VAL A O 1
ATOM 4824 N N . GLN B 1 308 ? 12.379 -14.526 48.385 1.00 48.57 308 GLN A N 1
ATOM 4825 C CA . GLN B 1 308 ? 11.781 -14.376 49.696 1.00 53.62 308 GLN A CA 1
ATOM 4826 C C . GLN B 1 308 ? 12.871 -14.040 50.692 1.00 56.16 308 GLN A C 1
ATOM 4827 O O . GLN B 1 308 ? 13.947 -14.650 50.673 1.00 57.47 308 GLN A O 1
ATOM 4833 N N . ALA B 1 309 ? 12.602 -13.051 51.531 1.00 52.10 309 ALA A N 1
ATOM 4834 C CA . ALA B 1 309 ? 13.466 -12.741 52.650 1.00 50.18 309 ALA A CA 1
ATOM 4835 C C . ALA B 1 309 ? 12.992 -13.528 53.859 1.00 55.37 309 ALA A C 1
ATOM 4836 O O . ALA B 1 309 ? 11.789 -13.703 54.069 1.00 57.16 309 ALA A O 1
ATOM 4838 N N . THR B 1 310 ? 13.938 -14.005 54.652 1.00 53.71 310 THR A N 1
ATOM 4839 C CA . THR B 1 310 ? 13.618 -14.663 55.910 1.00 56.21 310 THR A CA 1
ATOM 4840 C C . THR B 1 310 ? 13.938 -13.716 57.060 1.00 53.75 310 THR A C 1
ATOM 4841 O O . THR B 1 310 ? 15.018 -13.115 57.094 1.00 49.71 310 THR A O 1
ATOM 4845 N N . VAL B 1 311 ? 12.979 -13.556 57.967 1.00 52.91 311 VAL A N 1
ATOM 4846 C CA . VAL B 1 311 ? 13.165 -12.746 59.166 1.00 54.14 311 VAL A CA 1
ATOM 4847 C C . VAL B 1 311 ? 14.038 -13.514 60.148 1.00 55.43 311 VAL A C 1
ATOM 4848 O O . VAL B 1 311 ? 13.749 -14.668 60.479 1.00 56.15 311 VAL A O 1
ATOM 4852 N N . LEU B 1 312 ? 15.112 -12.874 60.609 1.00 52.82 312 LEU A N 1
ATOM 4853 C CA . LEU B 1 312 ? 16.065 -13.484 61.533 1.00 47.78 312 LEU A CA 1
ATOM 4854 C C . LEU B 1 312 ? 15.620 -13.294 62.981 1.00 60.83 312 LEU A C 1
ATOM 4855 O O . LEU B 1 312 ? 14.560 -12.717 63.257 1.00 56.69 312 LEU A O 1
#

InterPro domains:
  IPR004625 Pyridoxine kinase [PTHR10534] (2-306)
  IPR004625 Pyridoxine kinase [TIGR00687] (6-304)
  IPR004625 Pyridoxine kinase [cd01173] (6-272)
  IPR013749 Pyridoxamine kinase/Phosphomethylpyrimidine kinase [PF08543] (94-274)
  IPR029056 Ribokinase-like [G3DSA:3.40.1190.20] (1-312)
  IPR029056 Ribokinase-like [SSF53613] (5-311)

Sequence (616 aa):
ECRVLSIQSHVIRGYVGNRAATFPLQVLGFEIDAVNSVQFSNHTGYAHWKGQVLNSDELQELYEGLRLNNMNKYDYVLTGYTRDKSFLAMVVDIVQELKQQNPRLVYVCDPVLGDKWDGEGSMYVPEDLLPVYKEKVVPLADIITPNQFEAELLSGRKIHSQEEALRVMDMLHSMGPDTVVITSSDLPSPQGSNYLIVLGSQRRRNPAGSVVMERIRMDIRKVDAVFVGTGDLFAAMLLAWTHKHPNNLKVACEKTVSTLHHVLQRTIQCAKAQAGEGVRPSPMQLELRMVQSKRDIEDPEIVVQATVLECRVLSIQSHVIRGYVGNRAATFPLQVLGFEIDAVNSVQFSNHTGYAHWKGQVLNSDELQELYEGLRLNNMNKYDYVLTGYTRDKSFLAMVVDIVQELKQQNPRLVYVCDPVLGDKWDGEGSMYVPEDLLPVYKEKVVPLADIITPNQFEAELLSGRKIHSQEEALRVMDMLHSMGPDTVVITSSDLPSPQGSNYLIVLGSQRRRNGSVVMERIRMDIRKVDAVFVGTGDLFAAMLLAWTHKHPNNLKVACEKTVSTLHHVLQRTIQCAKAQAGEGVRPSPMQLELRMVQSKRDIEDPEIVVQATVL

B-factor: mean 48.49, std 12.53, range [29.86, 101.85]